Protein AF-A0A0K9XCP1-F1 (afdb_monomer_lite)

Foldseek 3Di:
DDPPPLPQPPQDAADAPDPLLQVLLVLLVVLCVQLVHHLVRLLVQQALVLDPNSDRDDSVVSSNSSSSYPPDLSNQLRSLVSSDPDPVSSVVSSVVSVVSVVVVVVVVVPPPPPPPDPVNVVVVVVVVVVVVVVVVLVVLLVVLVVLLVVLVVVLVVLVVPFDPDPPVPDDDDDPDPVSVVVNVVSVVVNVVSVVVSVCSVPPPDDPDPPPDPDPPPDDDDDDDDDDDDDDDDDDDDDDDDDDDDDDDDDDDDDDDDDDDDDDDDDDDDDDDDDDDDDDDDDDDDDDDDDDDDDDDDDDDDDDDDDDDDDDDDDDDDDDDDDDDDDDDDDDDDDDDDDDDDDDDDDDDDDDDDDDDDDDDDDDDDDDDDDDDDDDDDDPPPDDPPPPLDQAPPALVVLLVQLVVCVVVVVPVNNLSSLLNCLAPNALLSLVSNLVVCVVVVNVVSNVSNLLSVLEHYQLLRLLVNLVSCVVVVNVVVSLVSLLSNLAPPQLLRSVSNLVNCVVVVNPVSSLSSLLSNLAHHPLLRVLNNLVNCVVVVNVVSLLSSLLSVQQHDDLVSLLVSLVSCVVSVNNVSSVSNVVSNVCPVDDPPPDPPPDPDPDPPPDDDDDDPPDDPDDDDDDDDDDDDDDDDDDDDDDDDDDDDDDD

Organism: NCBI:txid1678637

Structure (mmCIF, N/CA/C/O backbone):
data_AF-A0A0K9XCP1-F1
#
_entry.id   AF-A0A0K9XCP1-F1
#
loop_
_atom_site.group_PDB
_atom_site.id
_atom_site.type_symbol
_atom_site.label_atom_id
_atom_site.label_alt_id
_atom_site.label_comp_id
_atom_site.label_asym_id
_atom_site.label_entity_id
_atom_site.label_seq_id
_atom_site.pdbx_PDB_ins_code
_atom_site.Cartn_x
_atom_site.Cartn_y
_atom_site.Cartn_z
_atom_site.occupancy
_atom_site.B_iso_or_equiv
_atom_site.auth_seq_id
_atom_site.auth_comp_id
_atom_site.auth_asym_id
_atom_site.auth_atom_id
_atom_site.pdbx_PDB_model_num
ATOM 1 N N . MET A 1 1 ? 29.060 -9.851 -43.856 1.00 41.28 1 MET A N 1
ATOM 2 C CA . MET A 1 1 ? 28.050 -9.078 -43.106 1.00 41.28 1 MET A CA 1
ATOM 3 C C . MET A 1 1 ? 27.198 -10.066 -42.334 1.00 41.28 1 MET A C 1
ATOM 5 O O . MET A 1 1 ? 26.389 -10.756 -42.934 1.00 41.28 1 MET A O 1
ATOM 9 N N . ALA A 1 2 ? 27.500 -10.257 -41.049 1.00 41.16 2 ALA A N 1
ATOM 10 C CA . ALA A 1 2 ? 26.792 -11.215 -40.210 1.00 41.16 2 ALA A CA 1
ATOM 11 C C . ALA A 1 2 ? 25.528 -10.543 -39.672 1.00 41.16 2 ALA A C 1
ATOM 13 O O . ALA A 1 2 ? 25.600 -9.688 -38.791 1.00 41.16 2 ALA A O 1
ATOM 14 N N . GLU A 1 3 ? 24.385 -10.931 -40.225 1.00 46.31 3 GLU A N 1
ATOM 15 C CA . GLU A 1 3 ? 23.048 -10.637 -39.718 1.00 46.31 3 GLU A CA 1
ATOM 16 C C . GLU A 1 3 ? 22.872 -11.387 -38.385 1.00 46.31 3 GLU A C 1
ATOM 18 O O . GLU A 1 3 ? 22.268 -12.455 -38.273 1.00 46.31 3 GLU A O 1
ATOM 23 N N . GLY A 1 4 ? 23.560 -10.886 -37.359 1.00 48.44 4 GLY A N 1
ATOM 24 C CA . GLY A 1 4 ? 23.545 -11.439 -36.019 1.00 48.44 4 GLY A CA 1
ATOM 25 C C . GLY A 1 4 ? 22.141 -11.303 -35.461 1.00 48.44 4 GLY A C 1
ATOM 26 O O . GLY A 1 4 ? 21.745 -10.206 -35.078 1.00 48.44 4 GLY A O 1
ATOM 27 N N . ARG A 1 5 ? 21.402 -12.420 -35.437 1.00 51.00 5 ARG A N 1
ATOM 28 C CA . ARG A 1 5 ? 20.095 -12.596 -34.787 1.00 51.00 5 ARG A CA 1
ATOM 29 C C . ARG A 1 5 ? 20.066 -11.860 -33.446 1.00 51.00 5 ARG A C 1
ATOM 31 O O . ARG A 1 5 ? 20.497 -12.401 -32.424 1.00 51.00 5 ARG A O 1
ATOM 38 N N . ARG A 1 6 ? 19.557 -10.627 -33.444 1.00 50.34 6 ARG A N 1
ATOM 39 C CA . ARG A 1 6 ? 19.346 -9.846 -32.228 1.00 50.34 6 ARG A CA 1
ATOM 40 C C . ARG A 1 6 ? 18.251 -10.555 -31.436 1.00 50.34 6 ARG A C 1
ATOM 42 O O . ARG A 1 6 ? 17.087 -10.548 -31.814 1.00 50.34 6 ARG A O 1
ATOM 49 N N . ARG A 1 7 ? 18.648 -11.223 -30.350 1.00 56.78 7 ARG A N 1
ATOM 50 C CA . ARG A 1 7 ? 17.758 -11.866 -29.370 1.00 56.78 7 ARG A CA 1
ATOM 51 C C . ARG A 1 7 ? 17.125 -10.822 -28.445 1.00 56.78 7 ARG A C 1
ATOM 53 O O . ARG A 1 7 ? 17.137 -10.993 -27.226 1.00 56.78 7 ARG A O 1
ATOM 60 N N . THR A 1 8 ? 16.612 -9.718 -28.977 1.00 64.44 8 THR A N 1
ATOM 61 C CA . THR A 1 8 ? 15.717 -8.887 -28.177 1.00 64.44 8 THR A CA 1
ATOM 62 C C . THR A 1 8 ? 14.384 -9.620 -28.127 1.00 64.44 8 THR A C 1
ATOM 64 O O . THR A 1 8 ? 13.788 -9.968 -29.143 1.00 64.44 8 THR A O 1
ATOM 67 N N . ARG A 1 9 ? 13.975 -9.985 -26.910 1.00 82.19 9 ARG A N 1
ATOM 68 C CA . ARG A 1 9 ? 12.660 -10.571 -26.642 1.00 82.19 9 ARG A CA 1
ATOM 69 C C . ARG A 1 9 ? 11.617 -9.646 -27.277 1.00 82.19 9 ARG A C 1
ATOM 71 O O . ARG A 1 9 ? 11.735 -8.434 -27.110 1.00 82.19 9 ARG A O 1
ATOM 78 N N . SER A 1 10 ? 10.643 -10.200 -28.000 1.00 86.75 10 SER A N 1
ATOM 79 C CA . SER A 1 10 ? 9.570 -9.406 -28.606 1.00 86.75 10 SER A CA 1
ATOM 80 C C . SER A 1 10 ? 8.959 -8.473 -27.562 1.00 86.75 10 SER A C 1
ATOM 82 O O . SER A 1 10 ? 8.717 -8.894 -26.425 1.00 86.75 10 SER A O 1
ATOM 84 N N . TRP A 1 11 ? 8.730 -7.214 -27.933 1.00 92.88 11 TRP A N 1
ATOM 85 C CA . TRP A 1 11 ? 8.093 -6.251 -27.043 1.00 92.88 11 TRP A CA 1
ATOM 86 C C . TRP A 1 11 ? 6.741 -6.790 -26.551 1.00 92.88 11 TRP A C 1
ATOM 88 O O . TRP A 1 11 ? 6.000 -7.407 -27.316 1.00 92.88 11 TRP A O 1
ATOM 98 N N . GLY A 1 12 ? 6.417 -6.564 -25.274 1.00 92.06 12 GLY A N 1
ATOM 99 C CA . GLY A 1 12 ? 5.109 -6.930 -24.718 1.00 92.06 12 GLY A CA 1
ATOM 100 C C . GLY A 1 12 ? 3.954 -6.157 -25.376 1.00 92.06 12 GLY A C 1
ATOM 101 O O . GLY A 1 12 ? 4.203 -5.218 -26.138 1.00 92.06 12 GLY A O 1
ATOM 102 N N . PRO A 1 13 ? 2.688 -6.499 -25.086 1.00 95.19 13 PRO A N 1
ATOM 103 C CA . PRO A 1 13 ? 1.534 -5.786 -25.633 1.00 95.19 13 PRO A CA 1
ATOM 104 C C . PRO A 1 13 ? 1.549 -4.288 -25.274 1.00 95.19 13 PRO A C 1
ATOM 106 O O . PRO A 1 13 ? 2.237 -3.850 -24.348 1.00 95.19 13 PRO A O 1
ATOM 109 N N . LEU A 1 14 ? 0.820 -3.491 -26.054 1.00 96.88 14 LEU A N 1
ATOM 110 C CA . LEU A 1 14 ? 0.595 -2.066 -25.797 1.00 96.88 14 LEU A CA 1
ATOM 111 C C . LEU A 1 14 ? -0.651 -1.916 -24.917 1.00 96.88 14 LEU A C 1
ATOM 113 O O . LEU A 1 14 ? -1.638 -2.610 -25.146 1.00 96.88 14 LEU A O 1
ATOM 117 N N . TYR A 1 15 ? -0.606 -1.030 -23.927 1.00 94.50 15 TYR A N 1
ATOM 118 C CA . TYR A 1 15 ? -1.699 -0.799 -22.973 1.00 94.50 15 TYR A CA 1
ATOM 119 C C . TYR A 1 15 ? -1.863 0.686 -22.623 1.00 94.50 15 TYR A C 1
ATOM 121 O O . TYR A 1 15 ? -2.275 1.052 -21.524 1.00 94.50 15 TYR A O 1
ATOM 129 N N . GLY A 1 16 ? -1.524 1.571 -23.558 1.00 93.06 16 GLY A N 1
ATOM 130 C CA . GLY A 1 16 ? -1.813 2.990 -23.432 1.00 93.06 16 GLY A CA 1
ATOM 131 C C . GLY A 1 16 ? -3.311 3.274 -23.400 1.00 93.06 16 GLY A C 1
ATOM 132 O O . GLY A 1 16 ? -4.096 2.601 -24.065 1.00 93.06 16 GLY A O 1
ATOM 133 N N . ALA A 1 17 ? -3.682 4.302 -22.633 1.00 90.56 17 ALA A N 1
ATOM 134 C CA . ALA A 1 17 ? -5.068 4.710 -22.389 1.00 90.56 17 ALA A CA 1
ATOM 135 C C . ALA A 1 17 ? -5.808 5.221 -23.642 1.00 90.56 17 ALA A C 1
ATOM 137 O O . ALA A 1 17 ? -7.024 5.365 -23.616 1.00 90.56 17 ALA A O 1
ATOM 138 N N . SER A 1 18 ? -5.089 5.502 -24.732 1.00 95.31 18 SER A N 1
ATOM 139 C CA . SER A 1 18 ? -5.654 5.929 -26.012 1.00 95.31 18 SER A CA 1
ATOM 140 C C . SER A 1 18 ? -4.865 5.356 -27.190 1.00 95.31 18 SER A C 1
ATOM 142 O O . SER A 1 18 ? -3.715 4.919 -27.049 1.00 95.31 18 SER A O 1
ATOM 144 N N . GLU A 1 19 ? -5.468 5.376 -28.380 1.00 96.06 19 GLU A N 1
ATOM 145 C CA . GLU A 1 19 ? -4.802 4.932 -29.605 1.00 96.06 19 GLU A CA 1
ATOM 146 C C . GLU A 1 19 ? -3.556 5.774 -29.922 1.00 96.06 19 GLU A C 1
ATOM 148 O O . GLU A 1 19 ? -2.519 5.214 -30.288 1.00 96.06 19 GLU A O 1
ATOM 153 N N . ASP A 1 20 ? -3.606 7.093 -29.711 1.00 97.00 20 ASP A N 1
ATOM 154 C CA . ASP A 1 20 ? -2.455 7.975 -29.927 1.00 97.00 20 ASP A CA 1
ATOM 155 C C . ASP A 1 20 ? -1.301 7.673 -28.956 1.00 97.00 20 ASP A C 1
ATOM 157 O O . ASP A 1 20 ? -0.141 7.642 -29.376 1.00 97.00 20 ASP A O 1
ATOM 161 N N . ALA A 1 21 ? -1.587 7.338 -27.689 1.00 96.56 21 ALA A N 1
ATOM 162 C CA . ALA A 1 21 ? -0.556 6.888 -26.748 1.00 96.56 21 ALA A CA 1
ATOM 163 C C . ALA A 1 21 ? 0.111 5.583 -27.223 1.00 96.56 21 ALA A C 1
ATOM 165 O O . ALA A 1 21 ? 1.338 5.447 -27.184 1.00 96.56 21 ALA A O 1
ATOM 166 N N . ASN A 1 22 ? -0.685 4.646 -27.748 1.00 97.31 22 ASN A N 1
ATOM 167 C CA . ASN A 1 22 ? -0.187 3.404 -28.344 1.00 97.31 22 ASN A CA 1
ATOM 168 C C . ASN A 1 22 ? 0.573 3.643 -29.659 1.00 97.31 22 ASN A C 1
ATOM 170 O O . ASN A 1 22 ? 1.508 2.907 -29.980 1.00 97.31 22 ASN A O 1
ATOM 174 N N . ARG A 1 23 ? 0.209 4.667 -30.439 1.00 97.62 23 ARG A N 1
ATOM 175 C CA . ARG A 1 23 ? 0.940 5.087 -31.644 1.00 97.62 23 ARG A CA 1
ATOM 176 C C . ARG A 1 23 ? 2.321 5.637 -31.286 1.00 97.62 23 ARG A C 1
ATOM 178 O O . ARG A 1 23 ? 3.297 5.183 -31.875 1.00 97.62 23 ARG A O 1
ATOM 185 N N . ILE A 1 24 ? 2.420 6.523 -30.293 1.00 98.06 24 ILE A N 1
ATOM 186 C CA . ILE A 1 24 ? 3.712 7.025 -29.792 1.00 98.06 24 ILE A CA 1
ATOM 187 C C . ILE A 1 24 ? 4.576 5.862 -29.303 1.00 98.06 24 ILE A C 1
ATOM 189 O O . ILE A 1 24 ? 5.721 5.731 -29.716 1.00 98.06 24 ILE A O 1
ATOM 193 N N . ALA A 1 25 ? 4.021 4.960 -28.491 1.00 97.81 25 ALA A N 1
ATOM 194 C CA . ALA A 1 25 ? 4.751 3.794 -27.996 1.00 97.81 25 ALA A CA 1
ATOM 195 C C . ALA A 1 25 ? 5.300 2.895 -29.122 1.00 97.81 25 ALA A C 1
ATOM 197 O O . ALA A 1 25 ? 6.434 2.421 -29.031 1.00 97.81 25 ALA A O 1
ATOM 198 N N . ARG A 1 26 ? 4.537 2.694 -30.207 1.00 98.06 26 ARG A N 1
ATOM 199 C CA . ARG A 1 26 ? 5.010 1.972 -31.405 1.00 98.06 26 ARG A CA 1
ATOM 200 C C . ARG A 1 26 ? 6.173 2.681 -32.092 1.00 98.06 26 ARG A C 1
ATOM 202 O O . ARG A 1 26 ? 7.132 2.005 -32.453 1.00 98.06 26 ARG A O 1
ATOM 209 N N . LEU A 1 27 ? 6.106 4.007 -32.236 1.00 98.25 27 LEU A N 1
ATOM 210 C CA . LEU A 1 27 ? 7.204 4.806 -32.792 1.00 98.25 27 LEU A CA 1
ATOM 211 C C . LEU A 1 27 ? 8.467 4.678 -31.934 1.00 98.25 27 LEU A C 1
ATOM 213 O O . LEU A 1 27 ? 9.517 4.311 -32.446 1.00 98.25 27 LEU A O 1
ATOM 217 N N . LEU A 1 28 ? 8.359 4.861 -30.616 1.00 98.19 28 LEU A N 1
ATOM 218 C CA . LEU A 1 28 ? 9.512 4.740 -29.717 1.00 98.19 28 LEU A CA 1
ATOM 219 C C . LEU A 1 28 ? 10.166 3.350 -29.790 1.00 98.19 28 LEU A C 1
ATOM 221 O O . LEU A 1 28 ? 11.389 3.240 -29.825 1.00 98.19 28 LEU A O 1
ATOM 225 N N . ARG A 1 29 ? 9.366 2.277 -29.846 1.00 97.62 29 ARG A N 1
ATOM 226 C CA . ARG A 1 29 ? 9.886 0.907 -29.996 1.00 97.62 29 ARG A CA 1
ATOM 227 C C . ARG A 1 29 ? 10.580 0.696 -31.340 1.00 97.62 29 ARG A C 1
ATOM 229 O O . ARG A 1 29 ? 11.662 0.121 -31.363 1.00 97.62 29 ARG A O 1
ATOM 236 N N . SER A 1 30 ? 10.014 1.201 -32.439 1.00 97.38 30 SER A N 1
ATOM 237 C CA . SER A 1 30 ? 10.640 1.069 -33.761 1.00 97.38 30 SER A CA 1
ATOM 238 C C . SER A 1 30 ? 11.961 1.838 -33.853 1.00 97.38 30 SER A C 1
ATOM 240 O O . SER A 1 30 ? 12.892 1.399 -34.526 1.00 97.38 30 SER A O 1
ATOM 242 N N . TRP A 1 31 ? 12.082 2.965 -33.149 1.00 98.00 31 TRP A N 1
ATOM 243 C CA . TRP A 1 31 ? 13.326 3.724 -33.040 1.00 98.00 31 TRP A CA 1
ATOM 244 C C . TRP A 1 31 ? 14.408 2.929 -32.308 1.00 98.00 31 TRP A C 1
ATOM 246 O O . TRP A 1 31 ? 15.524 2.818 -32.814 1.00 98.00 31 TRP A O 1
ATOM 256 N N . LEU A 1 32 ? 14.056 2.295 -31.186 1.00 97.12 32 LEU A N 1
ATOM 257 C CA . LEU A 1 32 ? 14.958 1.413 -30.442 1.00 97.12 32 LEU A CA 1
ATOM 258 C C . LEU A 1 32 ? 15.386 0.200 -31.266 1.00 97.12 32 LEU A C 1
ATOM 260 O O . LEU A 1 32 ? 16.565 -0.148 -31.271 1.00 97.12 32 LEU A O 1
ATOM 264 N N . ASP A 1 33 ? 14.459 -0.414 -32.001 1.00 95.62 33 ASP A N 1
ATOM 265 C CA . ASP A 1 33 ? 14.757 -1.561 -32.859 1.00 95.62 33 ASP A CA 1
ATOM 266 C C . ASP A 1 33 ? 15.714 -1.172 -34.003 1.00 95.62 33 ASP A C 1
ATOM 268 O O . ASP A 1 33 ? 16.668 -1.904 -34.279 1.00 95.62 33 ASP A O 1
ATOM 272 N N . ARG A 1 34 ? 15.529 0.010 -34.617 1.00 96.00 34 ARG A N 1
ATOM 273 C CA . ARG A 1 34 ? 16.436 0.559 -35.647 1.00 96.00 34 ARG A CA 1
ATOM 274 C C . ARG A 1 34 ? 17.816 0.917 -35.095 1.00 96.00 34 ARG A C 1
ATOM 276 O O . ARG A 1 34 ? 18.821 0.606 -35.734 1.00 96.00 34 ARG A O 1
ATOM 283 N N . ALA A 1 35 ? 17.872 1.537 -33.916 1.00 96.06 35 ALA A N 1
ATOM 284 C CA . ALA A 1 35 ? 19.122 1.820 -33.208 1.00 96.06 35 ALA A CA 1
ATOM 285 C C . ALA A 1 35 ? 19.784 0.534 -32.684 1.00 96.06 35 ALA A C 1
ATOM 287 O O . ALA A 1 35 ? 20.985 0.492 -32.415 1.00 96.06 35 ALA A O 1
ATOM 288 N N . GLY A 1 36 ? 19.010 -0.545 -32.569 1.00 95.19 36 GLY A N 1
ATOM 289 C CA . GLY A 1 36 ? 19.476 -1.807 -32.041 1.00 95.19 36 GLY A CA 1
ATOM 290 C C . GLY A 1 36 ? 19.740 -1.761 -30.536 1.00 95.19 36 GLY A C 1
ATOM 291 O O . GLY A 1 36 ? 20.669 -2.421 -30.069 1.00 95.19 36 GLY A O 1
ATOM 292 N N . LEU A 1 37 ? 18.953 -0.982 -29.799 1.00 96.19 37 LEU A N 1
ATOM 293 C CA . LEU A 1 37 ? 19.067 -0.819 -28.355 1.00 96.19 37 LEU A CA 1
ATOM 294 C C . LEU A 1 37 ? 18.030 -1.681 -27.635 1.00 96.19 37 LEU A C 1
ATOM 296 O O . LEU A 1 37 ? 16.836 -1.650 -27.927 1.00 96.19 37 LEU A O 1
ATOM 300 N N . SER A 1 38 ? 18.480 -2.441 -26.644 1.00 95.06 38 SER A N 1
ATOM 301 C CA . SER A 1 38 ? 17.602 -3.110 -25.687 1.00 95.06 38 SER A CA 1
ATOM 302 C C . SER A 1 38 ? 17.077 -2.129 -24.634 1.00 95.06 38 SER A C 1
ATOM 304 O O . SER A 1 38 ? 17.682 -1.094 -24.362 1.00 95.06 38 SER A O 1
ATOM 306 N N . LEU A 1 39 ? 15.991 -2.494 -23.939 1.00 96.12 39 LEU A N 1
ATOM 307 C CA . LEU A 1 39 ? 15.470 -1.711 -22.806 1.00 96.12 39 LEU A CA 1
ATOM 308 C C . LEU A 1 39 ? 16.547 -1.421 -21.745 1.00 96.12 39 LEU A C 1
ATOM 310 O O . LEU A 1 39 ? 16.564 -0.346 -21.154 1.00 96.12 39 LEU A O 1
ATOM 314 N N . ARG A 1 40 ? 17.438 -2.385 -21.482 1.00 95.62 40 ARG A N 1
ATOM 315 C CA . ARG A 1 40 ? 18.520 -2.213 -20.505 1.00 95.62 40 ARG A CA 1
ATOM 316 C C . ARG A 1 40 ? 19.531 -1.167 -20.976 1.00 95.62 40 ARG A C 1
ATOM 318 O O . ARG A 1 40 ? 19.970 -0.367 -20.158 1.00 95.62 40 ARG A O 1
ATOM 325 N N . GLU A 1 41 ? 19.895 -1.194 -22.254 1.00 97.12 41 GLU A N 1
ATOM 326 C CA . GLU A 1 41 ? 20.835 -0.236 -22.849 1.00 97.12 41 GLU A CA 1
ATOM 327 C C . GLU A 1 41 ? 20.223 1.160 -22.924 1.00 97.12 41 GLU A C 1
ATOM 329 O O . GLU A 1 41 ? 20.892 2.117 -22.556 1.00 97.12 41 GLU A O 1
ATOM 334 N N . LEU A 1 42 ? 18.935 1.268 -23.271 1.00 97.56 42 LEU A N 1
ATOM 335 C CA . LEU A 1 42 ? 18.209 2.533 -23.196 1.00 97.56 42 LEU A CA 1
ATOM 336 C C . LEU A 1 42 ? 18.280 3.126 -21.784 1.00 97.56 42 LEU A C 1
ATOM 338 O O . LEU A 1 42 ? 18.691 4.267 -21.629 1.00 97.56 42 LEU A O 1
ATOM 342 N N . VAL A 1 43 ? 17.926 2.357 -20.747 1.00 97.31 43 VAL A N 1
ATOM 343 C CA . VAL A 1 43 ? 17.959 2.846 -19.354 1.00 97.31 43 VAL A CA 1
ATOM 344 C C . VAL A 1 43 ? 19.366 3.279 -18.933 1.00 97.31 43 VAL A C 1
ATOM 346 O O . VAL A 1 43 ? 19.495 4.244 -18.192 1.00 97.31 43 VAL A O 1
ATOM 349 N N . ALA A 1 44 ? 20.411 2.597 -19.407 1.00 97.00 44 ALA A N 1
ATOM 350 C CA . ALA A 1 44 ? 21.797 2.971 -19.125 1.00 97.00 44 ALA A CA 1
ATOM 351 C C . ALA A 1 44 ? 22.261 4.224 -19.893 1.00 97.00 44 ALA A C 1
ATOM 353 O O . ALA A 1 44 ? 23.172 4.907 -19.434 1.00 97.00 44 ALA A O 1
ATOM 354 N N . ALA A 1 45 ? 21.660 4.508 -21.050 1.00 97.81 45 ALA A N 1
ATOM 355 C CA . ALA A 1 45 ? 21.980 5.664 -21.883 1.00 97.81 45 ALA A CA 1
ATOM 356 C C . ALA A 1 45 ? 21.191 6.928 -21.499 1.00 97.81 45 ALA A C 1
ATOM 358 O O . ALA A 1 45 ? 21.619 8.034 -21.820 1.00 97.81 45 ALA A O 1
ATOM 359 N N . LEU A 1 46 ? 20.052 6.789 -20.814 1.00 98.12 46 LEU A N 1
ATOM 360 C CA . LEU A 1 46 ? 19.279 7.928 -20.322 1.00 98.12 46 LEU A CA 1
ATOM 361 C C . LEU A 1 46 ? 20.053 8.682 -19.232 1.00 98.12 46 LEU A C 1
ATOM 363 O O . LEU A 1 46 ? 20.417 8.104 -18.210 1.00 98.12 46 LEU A O 1
ATOM 367 N N . GLN A 1 47 ? 20.243 9.984 -19.436 1.00 97.94 47 GLN A N 1
ATOM 368 C CA . GLN A 1 47 ? 20.902 10.883 -18.492 1.00 97.94 47 GLN A CA 1
ATOM 369 C C . GLN A 1 47 ? 19.891 11.851 -17.854 1.00 97.94 47 GLN A C 1
ATOM 371 O O . GLN A 1 47 ? 18.861 12.146 -18.474 1.00 97.94 47 GLN A O 1
ATOM 376 N N . PRO A 1 48 ? 20.152 12.365 -16.636 1.00 97.75 48 PRO A N 1
ATOM 377 C CA . PRO A 1 48 ? 19.322 13.389 -15.995 1.00 97.75 48 PRO A CA 1
ATOM 378 C C . PRO A 1 48 ? 19.061 14.611 -16.884 1.00 97.75 48 PRO A C 1
ATOM 380 O O . PRO A 1 48 ? 17.997 15.219 -16.816 1.00 97.75 48 PRO A O 1
ATOM 383 N N . GLU A 1 49 ? 20.011 14.968 -17.746 1.00 97.62 49 GLU A N 1
ATOM 384 C CA . GLU A 1 49 ? 19.940 16.130 -18.628 1.00 97.62 49 GLU A CA 1
ATOM 385 C C . GLU A 1 49 ? 18.817 16.032 -19.661 1.00 97.62 49 GLU A C 1
ATOM 387 O O . GLU A 1 49 ? 18.307 17.075 -20.071 1.00 97.62 49 GLU A O 1
ATOM 392 N N . HIS A 1 50 ? 18.390 14.817 -20.018 1.00 97.31 50 HIS A N 1
ATOM 393 C CA . HIS A 1 50 ? 17.291 14.602 -20.958 1.00 97.31 50 HIS A CA 1
ATOM 394 C C . HIS A 1 50 ? 15.914 14.964 -20.379 1.00 97.31 50 HIS A C 1
ATOM 396 O O . HIS A 1 50 ? 14.945 15.056 -21.128 1.00 97.31 50 HIS A O 1
ATOM 402 N N . PHE A 1 51 ? 15.801 15.146 -19.060 1.00 97.31 51 PHE A N 1
ATOM 403 C CA . PHE A 1 51 ? 14.527 15.370 -18.381 1.00 97.31 51 PHE A CA 1
ATOM 404 C C . PHE A 1 51 ? 14.485 16.742 -17.707 1.00 97.31 51 PHE A C 1
ATOM 406 O O . PHE A 1 51 ? 15.470 17.206 -17.123 1.00 97.31 51 PHE A O 1
ATOM 413 N N . ARG A 1 52 ? 13.322 17.405 -17.750 1.00 92.12 52 ARG A N 1
ATOM 414 C CA . ARG A 1 52 ? 13.137 18.721 -17.112 1.00 92.12 52 ARG A CA 1
ATOM 415 C C . ARG A 1 52 ? 13.268 18.663 -15.591 1.00 92.12 52 ARG A C 1
ATOM 417 O O . ARG A 1 52 ? 13.763 19.611 -14.993 1.00 92.12 52 ARG A O 1
ATOM 424 N N . ASP A 1 53 ? 12.860 17.553 -14.983 1.00 91.06 53 ASP A N 1
ATOM 425 C CA . ASP A 1 53 ? 12.942 17.299 -13.540 1.00 91.06 53 ASP A CA 1
ATOM 426 C C . ASP A 1 53 ? 14.321 16.790 -13.080 1.00 91.06 53 ASP A C 1
ATOM 428 O O . ASP A 1 53 ? 14.525 16.574 -11.886 1.00 91.06 53 ASP A O 1
ATOM 432 N N . LYS A 1 54 ? 15.274 16.606 -14.008 1.00 94.50 54 LYS A N 1
ATOM 433 C CA . LYS A 1 54 ? 16.599 16.020 -13.751 1.00 94.50 54 LYS A CA 1
ATOM 434 C C . LYS A 1 54 ? 16.537 14.634 -13.101 1.00 94.50 54 LYS A C 1
ATOM 436 O O . LYS A 1 54 ? 17.490 14.216 -12.441 1.00 94.50 54 LYS A O 1
ATOM 441 N N . HIS A 1 55 ? 15.445 13.898 -13.302 1.00 94.44 55 HIS A N 1
ATOM 442 C CA . HIS A 1 55 ? 15.270 12.561 -12.755 1.00 94.44 55 HIS A CA 1
ATOM 443 C C . HIS A 1 55 ? 15.137 11.520 -13.869 1.00 94.44 55 HIS A C 1
ATOM 445 O O . HIS A 1 55 ? 14.211 11.549 -14.675 1.00 94.44 55 HIS A O 1
ATOM 451 N N . VAL A 1 56 ? 16.054 10.547 -13.898 1.00 97.19 56 VAL A N 1
ATOM 452 C CA . VAL A 1 56 ? 15.975 9.429 -14.847 1.00 97.19 56 VAL A CA 1
ATOM 453 C C . VAL A 1 56 ? 14.911 8.434 -14.367 1.00 97.19 56 VAL A C 1
ATOM 455 O O . VAL A 1 56 ? 15.049 7.889 -13.269 1.00 97.19 56 VAL A O 1
ATOM 458 N N . PRO A 1 57 ? 13.864 8.141 -15.163 1.00 95.62 57 PRO A N 1
ATOM 459 C CA . PRO A 1 57 ? 12.823 7.207 -14.756 1.00 95.62 57 PRO A CA 1
ATOM 460 C C . PRO A 1 57 ? 13.375 5.804 -14.480 1.00 95.62 57 PRO A C 1
ATOM 462 O O . PRO A 1 57 ? 14.247 5.305 -15.195 1.00 95.62 57 PRO A O 1
ATOM 465 N N . SER A 1 58 ? 12.801 5.120 -13.486 1.00 94.75 58 SER A N 1
ATOM 466 C CA . SER A 1 58 ? 13.147 3.723 -13.197 1.00 94.75 58 SER A CA 1
ATOM 467 C C . SER A 1 58 ? 12.936 2.820 -14.422 1.00 94.75 58 SER A C 1
ATOM 469 O O . SER A 1 58 ? 12.076 3.082 -15.267 1.00 94.75 58 SER A O 1
ATOM 471 N N . ARG A 1 59 ? 13.653 1.691 -14.496 1.00 96.12 59 ARG A N 1
ATOM 472 C CA . ARG A 1 59 ? 13.497 0.712 -15.589 1.00 96.12 59 ARG A CA 1
ATOM 473 C C . ARG A 1 59 ? 12.041 0.282 -15.803 1.00 96.12 59 ARG A C 1
ATOM 475 O O . ARG A 1 59 ? 11.608 0.151 -16.948 1.00 96.12 59 ARG A O 1
ATOM 482 N N . THR A 1 60 ? 11.293 0.063 -14.722 1.00 90.19 60 THR A N 1
ATOM 483 C CA . THR A 1 60 ? 9.872 -0.307 -14.783 1.00 90.19 60 THR A CA 1
ATOM 484 C C . THR A 1 60 ? 9.050 0.810 -15.418 1.00 90.19 60 THR A C 1
ATOM 486 O O . THR A 1 60 ? 8.257 0.553 -16.321 1.00 90.19 60 THR A O 1
ATOM 489 N N . THR A 1 61 ? 9.303 2.061 -15.032 1.00 92.81 61 THR A N 1
ATOM 490 C CA . THR A 1 61 ? 8.645 3.241 -15.606 1.00 92.81 61 THR A CA 1
ATOM 491 C C . THR A 1 61 ? 8.973 3.415 -17.091 1.00 92.81 61 THR A C 1
ATOM 493 O O . THR A 1 61 ? 8.068 3.663 -17.884 1.00 92.81 61 THR A O 1
ATOM 496 N N . VAL A 1 62 ? 10.234 3.228 -17.499 1.00 97.62 62 VAL A N 1
ATOM 497 C CA . VAL A 1 62 ? 10.638 3.254 -18.919 1.00 97.62 62 VAL A CA 1
ATOM 498 C C . VAL A 1 62 ? 9.896 2.171 -19.707 1.00 97.62 62 VAL A C 1
ATOM 500 O O . VAL A 1 62 ? 9.324 2.460 -20.756 1.00 97.62 62 VAL A O 1
ATOM 503 N N . SER A 1 63 ? 9.830 0.943 -19.180 1.00 96.00 63 SER A N 1
ATOM 504 C CA . SER A 1 63 ? 9.083 -0.158 -19.803 1.00 96.00 63 SER A CA 1
ATOM 505 C C . SER A 1 63 ? 7.595 0.167 -19.963 1.00 96.00 63 SER A C 1
ATOM 507 O O . SER A 1 63 ? 7.016 -0.112 -21.011 1.00 96.00 63 SER A O 1
ATOM 509 N N . GLN A 1 64 ? 6.982 0.773 -18.943 1.00 94.25 64 GLN A N 1
ATOM 510 C CA . GLN A 1 64 ? 5.576 1.175 -18.967 1.00 94.25 64 GLN A CA 1
ATOM 511 C C . GLN A 1 64 ? 5.306 2.268 -20.006 1.00 94.25 64 GLN A C 1
ATOM 513 O O . GLN A 1 64 ? 4.367 2.148 -20.794 1.00 94.25 64 GLN A O 1
ATOM 518 N N . ARG A 1 65 ? 6.164 3.292 -20.079 1.00 97.31 65 ARG A N 1
ATOM 519 C CA . ARG A 1 65 ? 6.053 4.364 -21.082 1.00 97.31 65 ARG A CA 1
ATOM 520 C C . ARG A 1 65 ? 6.214 3.833 -22.501 1.00 97.31 65 ARG A C 1
ATOM 522 O O . ARG A 1 65 ? 5.424 4.177 -23.376 1.00 97.31 65 ARG A O 1
ATOM 529 N N . LEU A 1 66 ? 7.165 2.922 -22.717 1.00 97.75 66 LEU A N 1
ATOM 530 C CA . LEU A 1 66 ? 7.319 2.220 -23.994 1.00 97.75 66 LEU A CA 1
ATOM 531 C C . LEU A 1 66 ? 6.131 1.317 -24.329 1.00 97.75 66 LEU A C 1
ATOM 533 O O . LEU A 1 66 ? 6.011 0.891 -25.470 1.00 97.75 66 LEU A O 1
ATOM 537 N N . ALA A 1 67 ? 5.257 0.996 -23.379 1.00 96.88 67 ALA A N 1
ATOM 538 C CA . ALA A 1 67 ? 4.008 0.289 -23.630 1.00 96.88 67 ALA A CA 1
ATOM 539 C C . ALA A 1 67 ? 2.787 1.209 -23.781 1.00 96.88 67 ALA A C 1
ATOM 541 O O . ALA A 1 67 ? 1.674 0.715 -23.934 1.00 96.88 67 ALA A O 1
ATOM 542 N N . GLY A 1 68 ? 2.994 2.529 -23.791 1.00 96.69 68 GLY A N 1
ATOM 543 C CA . GLY A 1 68 ? 1.943 3.528 -23.978 1.00 96.69 68 GLY A CA 1
ATOM 544 C C . GLY A 1 68 ? 1.345 4.057 -22.676 1.00 96.69 68 GLY A C 1
ATOM 545 O O . GLY A 1 68 ? 0.456 4.905 -22.726 1.00 96.69 68 GLY A O 1
ATOM 546 N N . ALA A 1 69 ? 1.820 3.616 -21.507 1.00 95.50 69 ALA A N 1
ATOM 547 C CA . ALA A 1 69 ? 1.328 4.132 -20.236 1.00 95.50 69 ALA A CA 1
ATOM 548 C C . ALA A 1 69 ? 1.912 5.520 -19.949 1.00 95.50 69 ALA A C 1
ATOM 550 O O . ALA A 1 69 ? 3.107 5.667 -19.692 1.00 95.50 69 ALA A O 1
ATOM 551 N N . ASN A 1 70 ? 1.038 6.529 -19.985 1.00 92.94 70 ASN A N 1
ATOM 552 C CA . ASN A 1 70 ? 1.335 7.931 -19.691 1.00 92.94 70 ASN A CA 1
ATOM 553 C C . ASN A 1 70 ? 2.657 8.433 -20.318 1.00 92.94 70 ASN A C 1
ATOM 555 O O . ASN A 1 70 ? 3.571 8.830 -19.584 1.00 92.94 70 ASN A O 1
ATOM 559 N N . PRO A 1 71 ? 2.795 8.392 -21.659 1.00 94.62 71 PRO A N 1
ATOM 560 C CA . PRO A 1 71 ? 3.978 8.933 -22.309 1.00 94.62 71 PRO A CA 1
ATOM 561 C C . PRO A 1 71 ? 4.092 10.427 -21.982 1.00 94.62 71 PRO A C 1
ATOM 563 O O . PRO A 1 71 ? 3.087 11.132 -21.893 1.00 94.62 71 PRO A O 1
ATOM 566 N N . GLN A 1 72 ? 5.321 10.891 -21.776 1.00 96.69 72 GLN A N 1
ATOM 567 C CA . GLN A 1 72 ? 5.661 12.295 -21.541 1.00 96.69 72 GLN A CA 1
ATOM 568 C C . GLN A 1 72 ? 6.503 12.799 -22.711 1.00 96.69 72 GLN A C 1
ATOM 570 O O . GLN A 1 72 ? 7.304 12.030 -23.243 1.00 96.69 72 GLN A O 1
ATOM 575 N N . TRP A 1 73 ? 6.353 14.070 -23.088 1.00 97.69 73 TRP A N 1
ATOM 576 C CA . TRP A 1 73 ? 7.086 14.630 -24.225 1.00 97.69 73 TRP A CA 1
ATOM 577 C C . TRP A 1 73 ? 8.603 14.581 -24.009 1.00 97.69 73 TRP A C 1
ATOM 579 O O . TRP A 1 73 ? 9.321 14.069 -24.858 1.00 97.69 73 TRP A O 1
ATOM 589 N N . ASP A 1 74 ? 9.072 14.970 -22.824 1.00 97.75 74 ASP A N 1
ATOM 590 C CA . ASP A 1 74 ? 10.487 14.925 -22.440 1.00 97.75 74 ASP A CA 1
ATOM 591 C C . ASP A 1 74 ? 11.077 13.506 -22.585 1.00 97.75 74 ASP A C 1
ATOM 593 O O . ASP A 1 74 ? 12.229 13.321 -22.957 1.00 97.75 74 ASP A O 1
ATOM 597 N N . PHE A 1 75 ? 10.265 12.466 -22.352 1.00 98.19 75 PHE A N 1
ATOM 598 C CA . PHE A 1 75 ? 10.683 11.079 -22.566 1.00 98.19 75 PHE A CA 1
ATOM 599 C C . PHE A 1 75 ? 10.786 10.716 -24.053 1.00 98.19 75 PHE A C 1
ATOM 601 O O . PHE A 1 75 ? 11.681 9.964 -24.426 1.00 98.19 75 PHE A O 1
ATOM 608 N N . VAL A 1 76 ? 9.901 11.243 -24.903 1.00 98.38 76 VAL A N 1
ATOM 609 C CA . VAL A 1 76 ? 10.002 11.092 -26.366 1.00 98.38 76 VAL A CA 1
ATOM 610 C C . VAL A 1 76 ? 11.280 11.764 -26.874 1.00 98.38 76 VAL A C 1
ATOM 612 O O . VAL A 1 76 ? 12.006 11.155 -27.657 1.00 98.38 76 VAL A O 1
ATOM 615 N N . GLU A 1 77 ? 11.589 12.966 -26.378 1.00 98.12 77 GLU A N 1
ATOM 616 C CA . GLU A 1 77 ? 12.829 13.691 -26.685 1.00 98.12 77 GLU A CA 1
ATOM 617 C C . GLU A 1 77 ? 14.069 12.910 -26.260 1.00 98.12 77 GLU A C 1
ATOM 619 O O . GLU A 1 77 ? 14.962 12.699 -27.077 1.00 98.12 77 GLU A O 1
ATOM 624 N N . ALA A 1 78 ? 14.079 12.396 -25.030 1.00 98.25 78 ALA A N 1
ATOM 625 C CA . ALA A 1 78 ? 15.173 11.588 -24.505 1.00 98.25 78 ALA A CA 1
ATOM 626 C C . ALA A 1 78 ? 15.435 10.322 -25.338 1.00 98.25 78 ALA A C 1
ATOM 628 O O . ALA A 1 78 ? 16.582 9.976 -25.613 1.00 98.25 78 ALA A O 1
ATOM 629 N N . VAL A 1 79 ? 14.377 9.611 -25.749 1.00 98.31 79 VAL A N 1
ATOM 630 C CA . VAL A 1 79 ? 14.516 8.404 -26.581 1.00 98.31 79 VAL A CA 1
ATOM 631 C C . VAL A 1 79 ? 15.000 8.763 -27.985 1.00 98.31 79 VAL A C 1
ATOM 633 O O . VAL A 1 79 ? 15.834 8.040 -28.527 1.00 98.31 79 VAL A O 1
ATOM 636 N N . ALA A 1 80 ? 14.512 9.863 -28.569 1.00 98.38 80 ALA A N 1
ATOM 637 C CA . ALA A 1 80 ? 14.986 10.336 -29.866 1.00 98.38 80 ALA A CA 1
ATOM 638 C C . ALA A 1 80 ? 16.475 10.698 -29.819 1.00 98.38 80 ALA A C 1
ATOM 640 O O . ALA A 1 80 ? 17.212 10.284 -30.706 1.00 98.38 80 ALA A O 1
ATOM 641 N N . ASP A 1 81 ? 16.919 11.397 -28.771 1.00 98.31 81 ASP A N 1
ATOM 642 C CA . ASP A 1 81 ? 18.320 11.781 -28.583 1.00 98.31 81 ASP A CA 1
ATOM 643 C C . ASP A 1 81 ? 19.235 10.551 -28.512 1.00 98.31 81 ASP A C 1
ATOM 645 O O . ASP A 1 81 ? 20.142 10.405 -29.329 1.00 98.31 81 ASP A O 1
ATOM 649 N N . VAL A 1 82 ? 18.902 9.585 -27.646 1.00 98.25 82 VAL A N 1
ATOM 650 C CA . VAL A 1 82 ? 19.661 8.331 -27.472 1.00 98.25 82 VAL A CA 1
ATOM 651 C C . VAL A 1 82 ? 19.690 7.462 -28.738 1.00 98.25 82 VAL A C 1
ATOM 653 O O . VAL A 1 82 ? 20.661 6.741 -28.970 1.00 98.25 82 VAL A O 1
ATOM 656 N N . CYS A 1 83 ? 18.622 7.471 -29.540 1.00 98.12 83 CYS A N 1
ATOM 657 C CA . CYS A 1 83 ? 18.517 6.628 -30.736 1.00 98.12 83 CYS A CA 1
ATOM 658 C C . CYS A 1 83 ? 19.060 7.291 -32.011 1.00 98.12 83 CYS A C 1
ATOM 660 O O . CYS A 1 83 ? 19.268 6.589 -33.002 1.00 98.12 83 CYS A O 1
ATOM 662 N N . SER A 1 84 ? 19.249 8.611 -32.012 1.00 98.12 84 SER A N 1
ATOM 663 C CA . SER A 1 84 ? 19.732 9.370 -33.167 1.00 98.12 84 SER A CA 1
ATOM 664 C C . SER A 1 84 ? 21.257 9.340 -33.282 1.00 98.12 84 SER A C 1
ATOM 666 O O . SER A 1 84 ? 21.969 9.288 -32.281 1.00 98.12 84 SER A O 1
ATOM 668 N N . ARG A 1 85 ? 21.780 9.373 -34.511 1.00 97.12 85 ARG A N 1
ATOM 669 C CA . ARG A 1 85 ? 23.228 9.501 -34.770 1.00 97.12 85 ARG A CA 1
ATOM 670 C C . ARG A 1 85 ? 23.679 10.953 -34.866 1.00 97.12 85 ARG A C 1
ATOM 672 O O . ARG A 1 85 ? 24.845 11.249 -34.624 1.00 97.12 85 ARG A O 1
ATOM 679 N N . ASP A 1 86 ? 22.763 11.826 -35.268 1.00 97.94 86 ASP A N 1
ATOM 680 C CA . ASP A 1 86 ? 22.977 13.253 -35.452 1.00 97.94 86 ASP A CA 1
ATOM 681 C C . ASP A 1 86 ? 21.691 14.054 -35.167 1.00 97.94 86 ASP A C 1
ATOM 683 O O . ASP A 1 86 ? 20.582 13.514 -35.084 1.00 97.94 86 ASP A O 1
ATOM 687 N N . ASP A 1 87 ? 21.837 15.375 -35.041 1.00 97.25 87 ASP A N 1
ATOM 688 C CA . ASP A 1 87 ? 20.724 16.290 -34.767 1.00 97.25 87 ASP A CA 1
ATOM 689 C C . ASP A 1 87 ? 19.642 16.280 -35.861 1.00 97.25 87 ASP A C 1
ATOM 691 O O . ASP A 1 87 ? 18.473 16.559 -35.581 1.00 97.25 87 ASP A O 1
ATOM 695 N N . ALA A 1 88 ? 20.000 15.991 -37.116 1.00 97.81 88 ALA A N 1
ATOM 696 C CA . ALA A 1 88 ? 19.056 15.993 -38.231 1.00 97.81 88 ALA A CA 1
ATOM 697 C C . ALA A 1 88 ? 18.148 14.755 -38.199 1.00 97.81 88 ALA A C 1
ATOM 699 O O . ALA A 1 88 ? 16.957 14.834 -38.506 1.00 97.81 88 ALA A O 1
ATOM 700 N N . GLU A 1 89 ? 18.686 13.599 -37.821 1.00 97.94 89 GLU A N 1
ATOM 701 C CA . GLU A 1 89 ? 17.921 12.399 -37.503 1.00 97.94 89 GLU A CA 1
ATOM 702 C C . GLU A 1 89 ? 17.041 12.626 -36.271 1.00 97.94 89 GLU A C 1
ATOM 704 O O . GLU A 1 89 ? 15.839 12.361 -36.353 1.00 97.94 89 GLU A O 1
ATOM 709 N N . ARG A 1 90 ? 17.576 13.229 -35.195 1.00 98.19 90 ARG A N 1
ATOM 710 C CA . ARG A 1 90 ? 16.779 13.566 -34.002 1.00 98.19 90 ARG A CA 1
ATOM 711 C C . ARG A 1 90 ? 15.567 14.425 -34.356 1.00 98.19 90 ARG A C 1
ATOM 713 O O . ARG A 1 90 ? 14.450 14.098 -33.966 1.00 98.19 90 ARG A O 1
ATOM 720 N N . ARG A 1 91 ? 15.759 15.502 -35.130 1.00 98.06 91 ARG A N 1
ATOM 721 C CA . ARG A 1 91 ? 14.665 16.392 -35.568 1.00 98.06 91 ARG A CA 1
ATOM 722 C C . ARG A 1 91 ? 13.601 15.639 -36.363 1.00 98.06 91 ARG A C 1
ATOM 724 O O . ARG A 1 91 ? 12.432 15.723 -36.010 1.00 98.06 91 ARG A O 1
ATOM 731 N N . ARG A 1 92 ? 14.004 14.826 -37.347 1.00 98.19 92 ARG A N 1
ATOM 732 C CA . ARG A 1 92 ? 13.071 14.007 -38.145 1.00 98.19 92 ARG A CA 1
ATOM 733 C C . ARG A 1 92 ? 12.232 13.062 -37.282 1.00 98.19 92 ARG A C 1
ATOM 735 O O . ARG A 1 92 ? 11.036 12.933 -37.518 1.00 98.19 92 ARG A O 1
ATOM 742 N N . MET A 1 93 ? 12.835 12.429 -36.275 1.00 98.44 93 MET A N 1
ATOM 743 C CA . MET A 1 93 ? 12.118 11.563 -35.331 1.00 98.44 93 MET A CA 1
ATOM 744 C C . MET A 1 93 ? 11.099 12.354 -34.497 1.00 98.44 93 MET A C 1
ATOM 746 O O . MET A 1 93 ? 9.959 11.924 -34.324 1.00 98.44 93 MET A O 1
ATOM 750 N N . LEU A 1 94 ? 11.472 13.539 -34.007 1.00 98.19 94 LEU A N 1
ATOM 751 C CA . LEU A 1 94 ? 10.556 14.391 -33.243 1.00 98.19 94 LEU A CA 1
ATOM 752 C C . LEU A 1 94 ? 9.407 14.934 -34.097 1.00 98.19 94 LEU A C 1
ATOM 754 O O . LEU A 1 94 ? 8.276 14.985 -33.612 1.00 98.19 94 LEU A O 1
ATOM 758 N N . ASP A 1 95 ? 9.675 15.289 -35.351 1.00 97.94 95 ASP A N 1
ATOM 759 C CA . ASP A 1 95 ? 8.656 15.728 -36.308 1.00 97.94 95 ASP A CA 1
ATOM 760 C C . ASP A 1 95 ? 7.677 14.592 -36.641 1.00 97.94 95 ASP A C 1
ATOM 762 O O . ASP A 1 95 ? 6.474 14.822 -36.732 1.00 97.94 95 ASP A O 1
ATOM 766 N N . GLU A 1 96 ? 8.156 13.346 -36.729 1.00 98.12 96 GLU A N 1
ATOM 767 C CA . GLU A 1 96 ? 7.316 12.155 -36.917 1.00 98.12 96 GLU A CA 1
ATOM 768 C C . GLU A 1 96 ? 6.381 11.904 -35.716 1.00 98.12 96 GLU A C 1
ATOM 770 O O . GLU A 1 96 ? 5.208 11.559 -35.890 1.00 98.12 96 GLU A O 1
ATOM 775 N N . ALA A 1 97 ? 6.871 12.090 -34.485 1.00 97.88 97 ALA A N 1
ATOM 776 C CA . ALA A 1 97 ? 6.082 11.868 -33.271 1.00 97.88 97 ALA A CA 1
ATOM 777 C C . ALA A 1 97 ? 5.112 13.017 -32.937 1.00 97.88 97 ALA A C 1
ATOM 779 O O . ALA A 1 97 ? 4.090 12.780 -32.280 1.00 97.88 97 ALA A O 1
ATOM 780 N N . ARG A 1 98 ? 5.400 14.246 -33.393 1.00 98.19 98 ARG A N 1
ATOM 781 C CA . ARG A 1 98 ? 4.652 15.470 -33.053 1.00 98.19 98 ARG A CA 1
ATOM 782 C C . ARG A 1 98 ? 3.137 15.357 -33.270 1.00 98.19 98 ARG A C 1
ATOM 784 O O . ARG A 1 98 ? 2.406 15.627 -32.318 1.00 98.19 98 ARG A O 1
ATOM 791 N N . PRO A 1 99 ? 2.625 14.880 -34.423 1.00 98.00 99 PRO A N 1
ATOM 792 C CA . PRO A 1 99 ? 1.185 14.894 -34.677 1.00 98.00 99 PRO A CA 1
ATOM 793 C C . PRO A 1 99 ? 0.414 13.919 -33.779 1.00 98.00 99 PRO A C 1
ATOM 795 O O . PRO A 1 99 ? -0.737 14.165 -33.428 1.00 98.00 99 PRO A O 1
ATOM 798 N N . ALA A 1 100 ? 1.026 12.786 -33.410 1.00 97.25 100 ALA A N 1
ATOM 799 C CA . ALA A 1 100 ? 0.419 11.841 -32.469 1.00 97.25 100 ALA A CA 1
ATOM 800 C C . ALA A 1 100 ? 0.399 12.406 -31.044 1.00 97.25 100 ALA A C 1
ATOM 802 O O . ALA A 1 100 ? -0.559 12.189 -30.306 1.00 97.25 100 ALA A O 1
ATOM 803 N N . TRP A 1 101 ? 1.434 13.161 -30.672 1.00 97.75 101 TRP A N 1
ATOM 804 C CA . TRP A 1 101 ? 1.485 13.854 -29.391 1.00 97.75 101 TRP A CA 1
ATOM 805 C C . TRP A 1 101 ? 0.429 14.956 -29.277 1.00 97.75 101 TRP A C 1
ATOM 807 O O . TRP A 1 101 ? -0.280 15.023 -28.277 1.00 97.75 101 TRP A O 1
ATOM 817 N N . GLU A 1 102 ? 0.269 15.781 -30.310 1.00 97.00 102 GLU A N 1
ATOM 818 C CA . GLU A 1 102 ? -0.733 16.852 -30.330 1.00 97.00 102 GLU A CA 1
ATOM 819 C C . GLU A 1 102 ? -2.159 16.307 -30.201 1.00 97.00 102 GLU A C 1
ATOM 821 O O . GLU A 1 102 ? -2.930 16.820 -29.391 1.00 97.00 102 GLU A O 1
ATOM 826 N N . ARG A 1 103 ? -2.493 15.211 -30.899 1.00 96.38 103 ARG A N 1
ATOM 827 C CA . ARG A 1 103 ? -3.794 14.537 -30.739 1.00 96.38 103 ARG A CA 1
ATOM 828 C C . ARG A 1 103 ? -3.985 13.929 -29.353 1.00 96.38 103 ARG A C 1
ATOM 830 O O . ARG A 1 103 ? -5.055 14.076 -28.770 1.00 96.38 103 ARG A O 1
ATOM 837 N N . LEU A 1 104 ? -2.942 13.314 -28.788 1.00 95.06 104 LEU A N 1
ATOM 838 C CA . LEU A 1 104 ? -2.982 12.811 -27.414 1.00 95.06 104 LEU A CA 1
ATOM 839 C C . LEU A 1 104 ? -3.273 13.938 -26.407 1.00 95.06 104 LEU A C 1
ATOM 841 O O . LEU A 1 104 ? -4.027 13.736 -25.455 1.00 95.06 104 LEU A O 1
ATOM 845 N N . CYS A 1 105 ? -2.680 15.116 -26.606 1.00 93.44 105 CYS A N 1
ATOM 846 C CA . CYS A 1 105 ? -2.934 16.296 -25.785 1.00 93.44 105 CYS A CA 1
ATOM 847 C C . CYS A 1 105 ? -4.342 16.867 -26.001 1.00 93.44 105 CYS A C 1
ATOM 849 O O . CYS A 1 105 ? -5.000 17.194 -25.015 1.00 93.44 105 CYS A O 1
ATOM 851 N N . ALA A 1 106 ? -4.820 16.939 -27.246 1.00 92.50 106 ALA A N 1
ATOM 852 C CA . ALA A 1 106 ? -6.168 17.404 -27.570 1.00 92.50 106 ALA A CA 1
ATOM 853 C C . ALA A 1 106 ? -7.247 16.507 -26.939 1.00 92.50 106 ALA A C 1
ATOM 855 O O . ALA A 1 106 ? -8.142 17.008 -26.266 1.00 92.50 106 ALA A O 1
ATOM 856 N N . GLY A 1 107 ? -7.095 15.181 -27.026 1.00 86.19 107 GLY A N 1
ATOM 857 C CA . GLY A 1 107 ? -8.028 14.231 -26.409 1.00 86.19 107 GLY A CA 1
ATOM 858 C C . GLY A 1 107 ? -8.061 14.289 -24.875 1.00 86.19 107 GLY A C 1
ATOM 859 O O . GLY A 1 107 ? -9.076 13.961 -24.272 1.00 86.19 107 GLY A O 1
ATOM 860 N N . ARG A 1 108 ? -6.983 14.750 -24.220 1.00 81.69 108 ARG A N 1
ATOM 861 C CA . ARG A 1 108 ? -6.988 15.034 -22.770 1.00 81.69 108 ARG A CA 1
ATOM 862 C C . ARG A 1 108 ? -7.658 16.361 -22.416 1.00 81.69 108 ARG A C 1
ATOM 864 O O . ARG A 1 108 ? -8.034 16.545 -21.263 1.00 81.69 108 ARG A O 1
ATOM 871 N N . ALA A 1 109 ? -7.741 17.295 -23.360 1.00 75.12 109 ALA A N 1
ATOM 872 C CA . ALA A 1 109 ? -8.405 18.579 -23.163 1.00 75.12 109 ALA A CA 1
ATOM 873 C C . ALA A 1 109 ? -9.922 18.488 -23.402 1.00 75.12 109 ALA A C 1
ATOM 875 O O . ALA A 1 109 ? -10.666 19.262 -22.806 1.00 75.12 109 ALA A O 1
ATOM 876 N N . GLU A 1 110 ? -10.364 17.545 -24.243 1.00 57.66 110 GLU A N 1
ATOM 877 C CA . GLU A 1 110 ? -11.775 17.330 -24.592 1.00 57.66 110 GLU A CA 1
ATOM 878 C C . GLU A 1 110 ? -12.534 16.372 -23.670 1.00 57.66 110 GLU A C 1
ATOM 880 O O . GLU A 1 110 ? -13.758 16.310 -23.769 1.00 57.66 110 GLU A O 1
ATOM 885 N N . GLU A 1 111 ? -11.872 15.654 -22.753 1.00 52.41 111 GLU A N 1
ATOM 886 C CA . GLU A 1 111 ? -12.609 15.000 -21.670 1.00 52.41 111 GLU A CA 1
ATOM 887 C C . GLU A 1 111 ? -13.304 16.123 -20.884 1.00 52.41 111 GLU A C 1
ATOM 889 O O . GLU A 1 111 ? -12.603 16.982 -20.332 1.00 52.41 111 GLU A O 1
ATOM 894 N N . PRO A 1 112 ? -14.651 16.213 -20.912 1.00 46.81 112 PRO A N 1
ATOM 895 C CA . PRO A 1 112 ? -15.354 17.372 -20.408 1.00 46.81 112 PRO A CA 1
ATOM 896 C C . PRO A 1 112 ? -15.098 17.413 -18.913 1.00 46.81 112 PRO A C 1
ATOM 898 O O . PRO A 1 112 ? -15.698 16.678 -18.130 1.00 46.81 112 PRO A O 1
ATOM 901 N N . ALA A 1 113 ? -14.174 18.286 -18.525 1.00 49.06 113 ALA A N 1
ATOM 902 C CA . ALA A 1 113 ? -14.088 18.819 -17.191 1.00 49.06 113 ALA A CA 1
ATOM 903 C C . ALA A 1 113 ? -15.402 19.567 -16.970 1.00 49.06 113 ALA A C 1
ATOM 905 O O . ALA A 1 113 ? -15.473 20.780 -17.152 1.00 49.06 113 ALA A O 1
ATOM 906 N N . GLU A 1 114 ? -16.460 18.818 -16.652 1.00 49.22 114 GLU A N 1
ATOM 907 C CA . GLU A 1 114 ? -17.655 19.310 -15.995 1.00 49.22 114 GLU A CA 1
ATOM 908 C C . GLU A 1 114 ? -17.151 20.284 -14.937 1.00 49.22 114 GLU A C 1
ATOM 910 O O . GLU A 1 114 ? -16.351 19.899 -14.082 1.00 49.22 114 GLU A O 1
ATOM 915 N N . ALA A 1 115 ? -17.435 21.568 -15.168 1.00 55.03 115 ALA A N 1
ATOM 916 C CA . ALA A 1 115 ? -16.593 22.677 -14.751 1.00 55.03 115 ALA A CA 1
ATOM 917 C C . ALA A 1 115 ? -16.433 22.714 -13.231 1.00 55.03 115 ALA A C 1
ATOM 919 O O . ALA A 1 115 ? -17.160 23.411 -12.530 1.00 55.03 115 ALA A O 1
ATOM 920 N N . VAL A 1 116 ? -15.449 21.972 -12.721 1.00 59.62 116 VAL A N 1
ATOM 921 C CA . VAL A 1 116 ? -14.923 22.121 -11.375 1.00 59.62 116 VAL A CA 1
ATOM 922 C C . VAL A 1 116 ? -14.464 23.573 -11.321 1.00 59.62 116 VAL A C 1
ATOM 924 O O . VAL A 1 116 ? -13.518 23.914 -12.038 1.00 59.62 116 VAL A O 1
ATOM 927 N N . PRO A 1 117 ? -15.124 24.442 -10.534 1.00 77.19 117 PRO A N 1
ATOM 928 C CA . PRO A 1 117 ? -14.821 25.863 -10.529 1.00 77.19 117 PRO A CA 1
ATOM 929 C C . PRO A 1 117 ? -13.315 26.074 -10.353 1.00 77.19 117 PRO A C 1
ATOM 931 O O . PRO A 1 117 ? -12.703 25.438 -9.494 1.00 77.19 117 PRO A O 1
ATOM 934 N N . ASP A 1 118 ? -12.701 26.971 -11.126 1.00 73.62 118 ASP A N 1
ATOM 935 C CA . ASP A 1 118 ? -11.276 27.320 -11.014 1.00 73.62 118 ASP A CA 1
ATOM 936 C C . ASP A 1 118 ? -10.741 27.486 -9.577 1.00 73.62 118 ASP A C 1
ATOM 938 O O . ASP A 1 118 ? -9.593 27.094 -9.323 1.00 73.62 118 ASP A O 1
ATOM 942 N N . PRO A 1 119 ? -11.495 28.040 -8.600 1.00 74.12 119 PRO A N 1
ATOM 943 C CA . PRO A 1 119 ? -11.054 28.040 -7.205 1.00 74.12 119 PRO A CA 1
ATOM 944 C C . PRO A 1 119 ? -10.923 26.633 -6.601 1.00 74.12 119 PRO A C 1
ATOM 946 O O . PRO A 1 119 ? -9.957 26.377 -5.881 1.00 74.12 119 PRO A O 1
ATOM 949 N N . LEU A 1 120 ? -11.829 25.706 -6.921 1.00 68.75 120 LEU A N 1
ATOM 950 C CA . LEU A 1 120 ? -11.781 24.313 -6.471 1.00 68.75 120 LEU A CA 1
ATOM 951 C C . LEU A 1 120 ? -10.642 23.545 -7.154 1.00 68.75 120 LEU A C 1
ATOM 953 O O . LEU A 1 120 ? -9.913 22.818 -6.484 1.00 68.75 120 LEU A O 1
ATOM 957 N N . ARG A 1 121 ? -10.392 23.779 -8.448 1.00 70.81 121 ARG A N 1
ATOM 958 C CA . ARG A 1 121 ? -9.243 23.189 -9.158 1.00 70.81 121 ARG A CA 1
ATOM 959 C C . ARG A 1 121 ? -7.909 23.646 -8.559 1.00 70.81 121 ARG A C 1
ATOM 961 O O . ARG A 1 121 ? -7.026 22.826 -8.316 1.00 70.81 121 ARG A O 1
ATOM 968 N N . ARG A 1 122 ? -7.784 24.940 -8.232 1.00 78.06 122 ARG A N 1
ATOM 969 C CA . ARG A 1 122 ? -6.623 25.491 -7.508 1.00 78.06 122 ARG A CA 1
ATOM 970 C C . ARG A 1 122 ? -6.518 24.950 -6.082 1.00 78.06 122 ARG A C 1
ATOM 972 O O . ARG A 1 122 ? -5.412 24.701 -5.610 1.00 78.06 122 ARG A O 1
ATOM 979 N N . ALA A 1 123 ? -7.635 24.742 -5.388 1.00 68.88 123 ALA A N 1
ATOM 980 C CA . ALA A 1 123 ? -7.641 24.127 -4.062 1.00 68.88 123 ALA A CA 1
ATOM 981 C C . ALA A 1 123 ? -7.166 22.665 -4.103 1.00 68.88 123 ALA A C 1
ATOM 983 O O . ALA A 1 123 ? -6.278 22.307 -3.335 1.00 68.88 123 ALA A O 1
ATOM 984 N N . LEU A 1 124 ? -7.667 21.855 -5.040 1.00 65.88 124 LEU A N 1
ATOM 985 C CA . LEU A 1 124 ? -7.253 20.461 -5.221 1.00 65.88 124 LEU A CA 1
ATOM 986 C C . LEU A 1 124 ? -5.791 20.345 -5.668 1.00 65.88 124 LEU A C 1
ATOM 988 O O . LEU A 1 124 ? -5.066 19.497 -5.158 1.00 65.88 124 LEU A O 1
ATOM 992 N N . ALA A 1 125 ? -5.321 21.225 -6.557 1.00 67.81 125 ALA A N 1
ATOM 993 C CA . ALA A 1 125 ? -3.914 21.265 -6.955 1.00 67.81 125 ALA A CA 1
ATOM 994 C C . ALA A 1 125 ? -2.990 21.608 -5.773 1.00 67.81 125 ALA A C 1
ATOM 996 O O . ALA A 1 125 ? -1.948 20.972 -5.611 1.00 67.81 125 ALA A O 1
ATOM 997 N N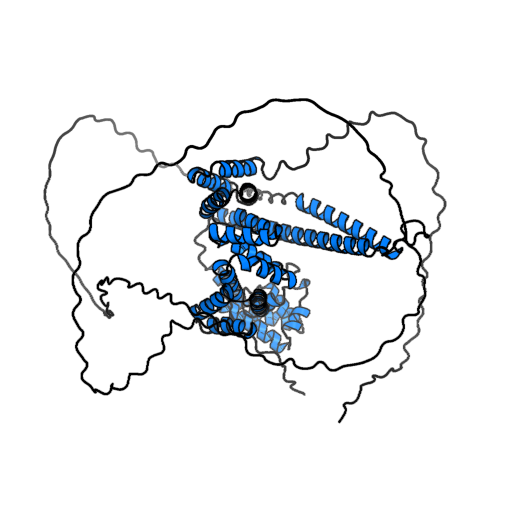 . ARG A 1 126 ? -3.391 22.560 -4.915 1.00 74.81 126 ARG A N 1
ATOM 998 C CA . ARG A 1 126 ? -2.672 22.888 -3.671 1.00 74.81 126 ARG A CA 1
ATOM 999 C C . ARG A 1 126 ? -2.691 21.728 -2.680 1.00 74.81 126 ARG A C 1
ATOM 1001 O O . ARG A 1 126 ? -1.650 21.412 -2.119 1.00 74.81 126 ARG A O 1
ATOM 1008 N N . ALA A 1 127 ? -3.833 21.063 -2.512 1.00 64.25 127 ALA A N 1
ATOM 1009 C CA . ALA A 1 127 ? -3.952 19.894 -1.646 1.00 64.25 127 ALA A CA 1
ATOM 1010 C C . ALA A 1 127 ? -3.065 18.736 -2.131 1.00 64.25 127 ALA A C 1
ATOM 1012 O O . ALA A 1 127 ? -2.333 18.152 -1.341 1.00 64.25 127 ALA A O 1
ATOM 1013 N N . ALA A 1 128 ? -3.058 18.452 -3.436 1.00 62.38 128 ALA A N 1
ATOM 1014 C CA . ALA A 1 128 ? -2.211 17.418 -4.022 1.00 62.38 128 ALA A CA 1
ATOM 1015 C C . ALA A 1 128 ? -0.712 17.763 -3.952 1.00 62.38 128 ALA A C 1
ATOM 1017 O O . ALA A 1 128 ? 0.110 16.867 -3.784 1.00 62.38 128 ALA A O 1
ATOM 1018 N N . ALA A 1 129 ? -0.340 19.042 -4.081 1.00 67.31 129 ALA A N 1
ATOM 1019 C CA . ALA A 1 129 ? 1.039 19.491 -3.892 1.00 67.31 129 ALA A CA 1
ATOM 1020 C C . ALA A 1 129 ? 1.487 19.335 -2.432 1.00 67.31 129 ALA A C 1
ATOM 1022 O O . ALA A 1 129 ? 2.538 18.749 -2.191 1.00 67.31 129 ALA A O 1
ATOM 1023 N N . ALA A 1 130 ? 0.652 19.759 -1.479 1.00 69.25 130 ALA A N 1
ATOM 1024 C CA . ALA A 1 130 ? 0.909 19.576 -0.053 1.00 69.25 130 ALA A CA 1
ATOM 1025 C C . ALA A 1 130 ? 1.010 18.090 0.326 1.00 69.25 130 ALA A C 1
ATOM 1027 O O . ALA A 1 130 ? 1.843 17.719 1.145 1.00 69.25 130 ALA A O 1
ATOM 1028 N N . GLU A 1 131 ? 0.203 17.221 -0.289 1.00 61.69 131 GLU A N 1
ATOM 1029 C CA . GLU A 1 131 ? 0.266 15.779 -0.039 1.00 61.69 131 GLU A CA 1
ATOM 1030 C C . GLU A 1 131 ? 1.547 15.138 -0.584 1.00 61.69 131 GLU A C 1
ATOM 1032 O O . GLU A 1 131 ? 2.142 14.296 0.084 1.00 61.69 131 GLU A O 1
ATOM 1037 N N . ARG A 1 132 ? 2.016 15.559 -1.768 1.00 69.31 132 ARG A N 1
ATOM 1038 C CA . ARG A 1 132 ? 3.315 15.116 -2.300 1.00 69.31 132 ARG A CA 1
ATOM 1039 C C . ARG A 1 132 ? 4.463 15.559 -1.405 1.00 69.31 132 ARG A C 1
ATOM 1041 O O . ARG A 1 132 ? 5.300 14.734 -1.063 1.00 69.31 132 ARG A O 1
ATOM 1048 N N . GLU A 1 133 ? 4.450 16.819 -0.980 1.00 72.00 133 GLU A N 1
ATOM 10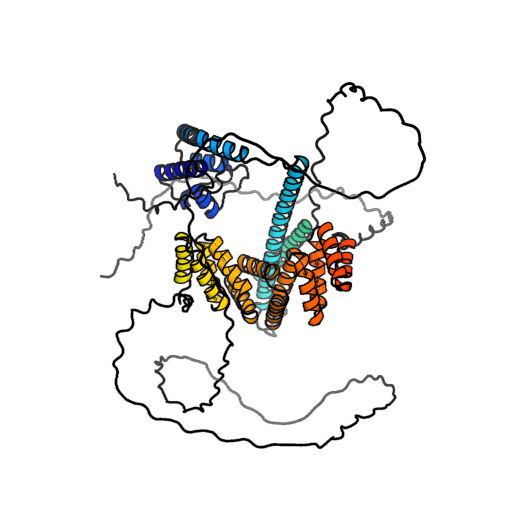49 C CA . GLU A 1 133 ? 5.451 17.359 -0.063 1.00 72.00 133 GLU A CA 1
ATOM 1050 C C . GLU A 1 133 ? 5.451 16.577 1.262 1.00 72.00 133 GLU A C 1
ATOM 1052 O O . GLU A 1 133 ? 6.496 16.094 1.694 1.00 72.00 133 GLU A O 1
ATOM 1057 N N . ARG A 1 134 ? 4.277 16.325 1.861 1.00 73.38 134 ARG A N 1
ATOM 1058 C CA . ARG A 1 134 ? 4.148 15.455 3.046 1.00 73.38 134 ARG A CA 1
ATOM 1059 C C . ARG A 1 134 ? 4.695 14.047 2.809 1.00 73.38 134 ARG A C 1
ATOM 1061 O O . ARG A 1 134 ? 5.373 13.508 3.682 1.00 73.38 134 ARG A O 1
ATOM 1068 N N . GLY A 1 135 ? 4.414 13.453 1.650 1.00 63.59 135 GLY A N 1
ATOM 1069 C CA . GLY A 1 135 ? 4.914 12.132 1.270 1.00 63.59 135 GLY A CA 1
ATOM 1070 C C . GLY A 1 135 ? 6.440 12.081 1.163 1.00 63.59 135 GLY A C 1
ATOM 1071 O O . GLY A 1 135 ? 7.058 11.161 1.700 1.00 63.59 135 GLY A O 1
ATOM 1072 N N . GLU A 1 136 ? 7.052 13.086 0.536 1.00 69.38 136 GLU A N 1
ATOM 1073 C CA . GLU A 1 136 ? 8.509 13.229 0.423 1.00 69.38 136 GLU A CA 1
ATOM 1074 C C . GLU A 1 136 ? 9.165 13.395 1.799 1.00 69.38 136 GLU A C 1
ATOM 1076 O O . GLU A 1 136 ? 10.131 12.692 2.113 1.00 69.38 136 GLU A O 1
ATOM 1081 N N . TRP A 1 137 ? 8.600 14.252 2.657 1.00 76.50 137 TRP A N 1
ATOM 1082 C CA . TRP A 1 137 ? 9.063 14.420 4.036 1.00 76.50 137 TRP A CA 1
ATOM 1083 C C . TRP A 1 137 ? 8.968 13.118 4.826 1.00 76.50 137 TRP A C 1
ATOM 1085 O O . TRP A 1 137 ? 9.937 12.708 5.464 1.00 76.50 137 TRP A O 1
ATOM 1095 N N . HIS A 1 138 ? 7.833 12.423 4.737 1.00 71.69 138 HIS A N 1
ATOM 1096 C CA . HIS A 1 138 ? 7.637 11.149 5.415 1.00 71.69 138 HIS A CA 1
ATOM 1097 C C . HIS A 1 138 ? 8.651 10.095 4.954 1.00 71.69 138 HIS A C 1
ATOM 1099 O O . HIS A 1 138 ? 9.256 9.412 5.783 1.00 71.69 138 HIS A O 1
ATOM 1105 N N . GLN A 1 139 ? 8.890 9.987 3.644 1.00 66.81 139 GLN A N 1
ATOM 1106 C CA . GLN A 1 139 ? 9.886 9.072 3.092 1.00 66.81 139 GLN A CA 1
ATOM 1107 C C . GLN A 1 139 ? 11.298 9.406 3.594 1.00 66.81 139 GLN A C 1
ATOM 1109 O O . GLN A 1 139 ? 12.024 8.497 4.003 1.00 66.81 139 GLN A O 1
ATOM 1114 N N . MET A 1 140 ? 11.672 10.689 3.625 1.00 77.56 140 MET A N 1
ATOM 1115 C CA . MET A 1 140 ? 12.953 11.140 4.177 1.00 77.56 140 MET A CA 1
ATOM 1116 C C . MET A 1 140 ? 13.097 10.741 5.652 1.00 77.56 140 MET A C 1
ATOM 1118 O O . MET A 1 140 ? 14.102 10.140 6.032 1.00 77.56 140 MET A O 1
ATOM 1122 N N . THR A 1 141 ? 12.077 10.991 6.480 1.00 76.31 141 THR A N 1
ATOM 1123 C CA . THR A 1 141 ? 12.086 10.609 7.901 1.00 76.31 141 THR A CA 1
ATOM 1124 C C . THR A 1 141 ? 12.244 9.100 8.085 1.00 76.31 141 THR A C 1
ATOM 1126 O O . THR A 1 141 ? 13.042 8.668 8.915 1.00 76.31 141 THR A O 1
ATOM 1129 N N . VAL A 1 142 ? 11.543 8.280 7.295 1.00 72.00 142 VAL A N 1
ATOM 1130 C CA . VAL A 1 142 ? 11.660 6.813 7.359 1.00 72.00 142 VAL A CA 1
ATOM 1131 C C . VAL A 1 142 ? 13.074 6.345 7.000 1.00 72.00 142 VAL A C 1
ATOM 1133 O O . VAL A 1 142 ? 13.618 5.471 7.682 1.00 72.00 142 VAL A O 1
ATOM 1136 N N . VAL A 1 143 ? 13.699 6.933 5.974 1.00 71.44 143 VAL A N 1
ATOM 1137 C CA . VAL A 1 143 ? 15.088 6.623 5.589 1.00 71.44 143 VAL A CA 1
ATOM 1138 C C . VAL A 1 143 ? 16.064 7.002 6.706 1.00 71.44 143 VAL A C 1
ATOM 1140 O O . VAL A 1 143 ? 16.930 6.197 7.055 1.00 71.44 143 VAL A O 1
ATOM 1143 N N . LEU A 1 144 ? 15.901 8.185 7.307 1.00 75.38 144 LEU A N 1
ATOM 1144 C CA . LEU A 1 144 ? 16.740 8.643 8.417 1.00 75.38 144 LEU A CA 1
ATOM 1145 C C . LEU A 1 144 ? 16.607 7.728 9.644 1.00 75.38 144 LEU A C 1
ATOM 1147 O O . LEU A 1 144 ? 17.622 7.266 10.163 1.00 75.38 144 LEU A O 1
ATOM 1151 N N . LEU A 1 145 ? 15.381 7.386 10.056 1.00 76.00 145 LEU A N 1
ATOM 1152 C CA . LEU A 1 145 ? 15.131 6.464 11.173 1.00 76.00 145 LEU A CA 1
ATOM 1153 C C . LEU A 1 145 ? 15.730 5.075 10.919 1.00 76.00 145 LEU A C 1
ATOM 1155 O O . LEU A 1 145 ? 16.336 4.484 11.812 1.00 76.00 145 LEU A O 1
ATOM 1159 N N . SER A 1 146 ? 15.610 4.569 9.690 1.00 69.56 146 SER A N 1
ATOM 1160 C CA . SER A 1 146 ? 16.175 3.269 9.310 1.00 69.56 146 SER A CA 1
ATOM 1161 C C . SER A 1 146 ? 17.704 3.272 9.382 1.00 69.56 146 SER A C 1
ATOM 1163 O O . SER A 1 146 ? 18.302 2.303 9.853 1.00 69.56 146 SER A O 1
ATOM 1165 N N . ARG A 1 147 ? 18.349 4.368 8.957 1.00 71.31 147 ARG A N 1
ATOM 1166 C CA . ARG A 1 147 ? 19.809 4.520 9.020 1.00 71.31 147 ARG A CA 1
ATOM 1167 C C . ARG A 1 147 ? 20.304 4.631 10.461 1.00 71.31 147 ARG A C 1
ATOM 1169 O O . ARG A 1 147 ? 21.263 3.948 10.807 1.00 71.31 147 ARG A O 1
ATOM 1176 N N . VAL A 1 148 ? 19.613 5.398 11.309 1.00 78.94 148 VAL A N 1
ATOM 1177 C CA . VAL A 1 148 ? 19.910 5.475 12.751 1.00 78.94 148 VAL A CA 1
ATOM 1178 C C . VAL A 1 148 ? 19.803 4.091 13.400 1.00 78.94 148 VAL A C 1
ATOM 1180 O O . VAL A 1 148 ? 20.742 3.659 14.060 1.00 78.94 148 VAL A O 1
ATOM 1183 N N . GLY A 1 149 ? 18.731 3.339 13.130 1.00 74.06 149 GLY A N 1
ATOM 1184 C CA . GLY A 1 149 ? 18.571 1.979 13.659 1.00 74.06 149 GLY A CA 1
ATOM 1185 C C . GLY A 1 149 ? 19.575 0.951 13.108 1.00 74.06 149 GLY A C 1
ATOM 1186 O O . GLY A 1 149 ? 19.824 -0.076 13.740 1.00 74.06 149 GLY A O 1
ATOM 1187 N N . SER A 1 150 ? 20.166 1.181 11.930 1.00 69.25 150 SER A N 1
ATOM 1188 C CA . SER A 1 150 ? 21.299 0.376 11.444 1.00 69.25 150 SER A CA 1
ATOM 1189 C C . SER A 1 150 ? 22.569 0.694 12.226 1.00 69.25 150 SER A C 1
ATOM 1191 O O . SER A 1 150 ? 23.187 -0.221 12.761 1.00 69.25 150 SER A O 1
ATOM 1193 N N . LEU A 1 151 ? 22.897 1.982 12.371 1.00 71.94 151 LEU A N 1
ATOM 1194 C CA . LEU A 1 151 ? 24.077 2.430 13.111 1.00 71.94 151 LEU A CA 1
ATOM 1195 C C . LEU A 1 151 ? 24.043 1.985 14.576 1.00 71.94 151 LEU A C 1
ATOM 1197 O O . LEU A 1 151 ? 25.067 1.583 15.112 1.00 71.94 151 LEU A O 1
ATOM 1201 N N . GLU A 1 152 ? 22.878 1.996 15.227 1.00 77.12 152 GLU A N 1
ATOM 1202 C CA . GLU A 1 152 ? 22.749 1.515 16.608 1.00 77.12 152 GLU A CA 1
ATOM 1203 C C . GLU A 1 152 ? 23.051 0.016 16.742 1.00 77.12 152 GLU A C 1
ATOM 1205 O O . GLU A 1 152 ? 23.671 -0.396 17.724 1.00 77.12 152 GLU A O 1
ATOM 1210 N N . ARG A 1 153 ? 22.688 -0.794 15.740 1.00 76.50 153 ARG A N 1
ATOM 1211 C CA . ARG A 1 153 ? 23.041 -2.222 15.697 1.00 76.50 153 ARG A CA 1
ATOM 1212 C C . ARG A 1 153 ? 24.523 -2.435 15.417 1.00 76.50 153 ARG A C 1
ATOM 1214 O O . ARG A 1 153 ? 25.129 -3.270 16.079 1.00 76.50 153 ARG A O 1
ATOM 1221 N N . ASP A 1 154 ? 25.106 -1.669 14.499 1.00 71.62 154 ASP A N 1
ATOM 1222 C CA . ASP A 1 154 ? 26.538 -1.744 14.194 1.00 71.62 154 ASP A CA 1
ATOM 1223 C C . ASP A 1 154 ? 27.379 -1.325 15.414 1.00 71.62 154 ASP A C 1
ATOM 1225 O O . ASP A 1 154 ? 28.339 -2.004 15.776 1.00 71.62 154 ASP A O 1
ATOM 1229 N N . LEU A 1 155 ? 26.967 -0.269 16.127 1.00 74.19 155 LEU A N 1
ATOM 1230 C CA . LEU A 1 155 ? 27.582 0.159 17.387 1.00 74.19 155 LEU A CA 1
ATOM 1231 C C . LEU A 1 155 ? 27.414 -0.886 18.496 1.00 74.19 155 LEU A C 1
ATOM 1233 O O . LEU A 1 155 ? 28.363 -1.132 19.240 1.00 74.19 155 LEU A O 1
ATOM 1237 N N . ALA A 1 156 ? 26.243 -1.520 18.618 1.00 77.38 156 ALA A N 1
ATOM 1238 C CA . ALA A 1 156 ? 26.034 -2.612 19.568 1.00 77.38 156 ALA A CA 1
ATOM 1239 C C . ALA A 1 156 ? 26.944 -3.811 19.253 1.00 77.38 156 ALA A C 1
ATOM 1241 O O . ALA A 1 156 ? 27.634 -4.294 20.146 1.00 77.38 156 ALA A O 1
ATOM 1242 N N . ALA A 1 157 ? 27.039 -4.216 17.983 1.00 74.06 157 ALA A N 1
ATOM 1243 C CA . ALA A 1 157 ? 27.916 -5.298 17.545 1.00 74.06 157 ALA A CA 1
ATOM 1244 C C . ALA A 1 157 ? 29.400 -4.980 17.792 1.00 74.06 157 ALA A C 1
ATOM 1246 O O . ALA A 1 157 ? 30.146 -5.846 18.238 1.00 74.06 157 ALA A O 1
ATOM 1247 N N . LEU A 1 158 ? 29.836 -3.734 17.566 1.00 76.94 158 LEU A N 1
ATOM 1248 C CA . LEU A 1 158 ? 31.201 -3.292 17.881 1.00 76.94 158 LEU A CA 1
ATOM 1249 C C . LEU A 1 158 ? 31.481 -3.281 19.393 1.00 76.94 158 LEU A C 1
ATOM 1251 O O . LEU A 1 158 ? 32.601 -3.582 19.806 1.00 76.94 158 LEU A O 1
ATOM 1255 N N . ARG A 1 159 ? 30.478 -2.959 20.222 1.00 79.88 159 ARG A N 1
ATOM 1256 C CA . ARG A 1 159 ? 30.576 -3.010 21.692 1.00 79.88 159 ARG A CA 1
ATOM 1257 C C . ARG A 1 159 ? 30.625 -4.453 22.204 1.00 79.88 159 ARG A C 1
ATOM 1259 O O . ARG A 1 159 ? 31.429 -4.747 23.084 1.00 79.88 159 ARG A O 1
ATOM 1266 N N . GLU A 1 160 ? 29.827 -5.351 21.629 1.00 81.62 160 GLU A N 1
ATOM 1267 C CA . GLU A 1 160 ? 29.809 -6.786 21.952 1.00 81.62 160 GLU A CA 1
ATOM 1268 C C . GLU A 1 160 ? 31.059 -7.526 21.454 1.00 81.62 160 GLU A C 1
ATOM 1270 O O . GLU A 1 160 ? 31.572 -8.399 22.150 1.00 81.62 160 GLU A O 1
ATOM 1275 N N . ALA A 1 161 ? 31.605 -7.136 20.297 1.00 75.94 161 ALA A N 1
ATOM 1276 C CA . ALA A 1 161 ? 32.885 -7.625 19.775 1.00 75.94 161 ALA A CA 1
ATOM 1277 C C . ALA A 1 161 ? 34.104 -7.111 20.568 1.00 75.94 161 ALA A C 1
ATOM 1279 O O . ALA A 1 161 ? 35.249 -7.429 20.231 1.00 75.94 161 ALA A O 1
ATOM 1280 N N . GLY A 1 162 ? 33.871 -6.328 21.630 1.00 74.19 162 GLY A N 1
ATOM 1281 C CA . GLY A 1 162 ? 34.868 -6.031 22.648 1.00 74.19 162 GLY A CA 1
ATOM 1282 C C . GLY A 1 162 ? 35.529 -7.311 23.185 1.00 74.19 162 GLY A C 1
ATOM 1283 O O . GLY A 1 162 ? 34.957 -8.400 23.107 1.00 74.19 162 GLY A O 1
ATOM 1284 N N . PRO A 1 163 ? 36.769 -7.214 23.696 1.00 61.88 163 PRO A N 1
ATOM 1285 C CA . PRO A 1 163 ? 37.613 -8.374 23.969 1.00 61.88 163 PRO A CA 1
ATOM 1286 C C . PRO A 1 163 ? 36.900 -9.373 24.885 1.00 61.88 163 PRO A C 1
ATOM 1288 O O . PRO A 1 163 ? 36.635 -9.084 26.050 1.00 61.88 163 PRO A O 1
ATOM 1291 N N . SER A 1 164 ? 36.612 -10.564 24.355 1.00 58.22 164 SER A N 1
ATOM 1292 C CA . SER A 1 164 ? 35.727 -11.570 24.960 1.00 58.22 164 SER A CA 1
ATOM 1293 C C . SER A 1 164 ? 36.265 -12.249 26.226 1.00 58.22 164 SER A C 1
ATOM 1295 O O . SER A 1 164 ? 35.753 -13.291 26.620 1.00 58.22 164 SER A O 1
ATOM 1297 N N . ARG A 1 165 ? 37.280 -11.691 26.888 1.00 54.72 165 ARG A N 1
ATOM 1298 C CA . ARG A 1 165 ? 37.676 -12.040 28.257 1.00 54.72 165 ARG A CA 1
ATOM 1299 C C . ARG A 1 165 ? 38.657 -10.991 28.782 1.00 54.72 165 ARG A C 1
ATOM 1301 O O . ARG A 1 165 ? 39.670 -10.743 28.124 1.00 54.72 165 ARG A O 1
ATOM 1308 N N . PRO A 1 166 ? 38.410 -10.400 29.961 1.00 53.59 166 PRO A N 1
ATOM 1309 C CA . PRO A 1 166 ? 39.428 -9.621 30.642 1.00 53.59 166 PRO A CA 1
ATOM 1310 C C . PRO A 1 166 ? 40.552 -10.581 31.041 1.00 53.59 166 PRO A C 1
ATOM 1312 O O . PRO A 1 166 ? 40.383 -11.415 31.926 1.00 53.59 166 PRO A O 1
ATOM 1315 N N . SER A 1 167 ? 41.695 -10.498 30.359 1.00 56.12 167 SER A N 1
ATOM 1316 C CA . SER A 1 167 ? 42.928 -11.026 30.936 1.00 56.12 167 SER A CA 1
ATOM 1317 C C . SER A 1 167 ? 43.238 -10.151 32.156 1.00 56.12 167 SER A C 1
ATOM 1319 O O . SER A 1 167 ? 43.350 -8.933 31.982 1.00 56.12 167 SER A O 1
ATOM 1321 N N . PRO A 1 168 ? 43.324 -10.713 33.374 1.00 64.81 168 PRO A N 1
ATOM 1322 C CA . PRO A 1 168 ? 43.428 -9.934 34.610 1.00 64.81 168 PRO A CA 1
ATOM 1323 C C . PRO A 1 168 ? 44.709 -9.090 34.704 1.00 64.81 168 PRO A C 1
ATOM 1325 O O . PRO A 1 168 ? 44.791 -8.219 35.562 1.00 64.81 168 PRO A O 1
ATOM 1328 N N . ASP A 1 169 ? 45.668 -9.295 33.797 1.00 61.38 169 ASP A N 1
ATOM 1329 C CA . ASP A 1 169 ? 47.010 -8.713 33.875 1.00 61.38 169 ASP A CA 1
ATOM 1330 C C . ASP A 1 169 ? 47.289 -7.598 32.846 1.00 61.38 169 ASP A C 1
ATOM 1332 O O . ASP A 1 169 ? 48.404 -7.096 32.725 1.00 61.38 169 ASP A O 1
ATOM 1336 N N . ARG A 1 170 ? 46.280 -7.169 32.073 1.00 52.62 170 ARG A N 1
ATOM 1337 C CA . ARG A 1 170 ? 46.404 -5.981 31.210 1.00 52.62 170 ARG A CA 1
ATOM 1338 C C . ARG A 1 170 ? 45.371 -4.938 31.585 1.00 52.62 170 ARG A C 1
ATOM 1340 O O . ARG A 1 170 ? 44.178 -5.102 31.344 1.00 52.62 170 ARG A O 1
ATOM 1347 N N . GLY A 1 171 ? 45.871 -3.844 32.155 1.00 52.28 171 GLY A N 1
ATOM 1348 C CA . GLY A 1 171 ? 45.094 -2.668 32.514 1.00 52.28 171 GLY A CA 1
ATOM 1349 C C . GLY A 1 171 ? 44.120 -2.236 31.413 1.00 52.28 171 GLY A C 1
ATOM 1350 O O . GLY A 1 171 ? 44.495 -2.076 30.257 1.00 52.28 171 GLY A O 1
ATOM 1351 N N . ARG A 1 172 ? 42.862 -2.076 31.836 1.00 55.22 172 ARG A N 1
ATOM 1352 C CA . ARG A 1 172 ? 41.754 -1.292 31.262 1.00 55.22 172 ARG A CA 1
ATOM 1353 C C . ARG A 1 172 ? 41.741 -1.089 29.734 1.00 55.22 172 ARG A C 1
ATOM 1355 O O . ARG A 1 172 ? 42.417 -0.224 29.196 1.00 55.22 172 ARG A O 1
ATOM 1362 N N . ASN A 1 173 ? 40.759 -1.739 29.105 1.00 57.97 173 ASN A N 1
ATOM 1363 C CA . ASN A 1 173 ? 39.955 -1.209 27.992 1.00 57.97 173 ASN A CA 1
ATOM 1364 C C . ASN A 1 173 ? 40.716 -0.690 26.761 1.00 57.97 173 ASN A C 1
ATOM 1366 O O . ASN A 1 173 ? 40.580 0.471 26.368 1.00 57.97 173 ASN A O 1
ATOM 1370 N N . CYS A 1 174 ? 41.422 -1.583 26.074 1.00 61.78 174 CYS A N 1
ATOM 1371 C CA . CYS A 1 174 ? 41.974 -1.292 24.754 1.00 61.78 174 CYS A CA 1
ATOM 1372 C C . CYS A 1 174 ? 41.138 -1.987 23.673 1.00 61.78 174 CYS A C 1
ATOM 1374 O O . CYS A 1 174 ? 41.517 -3.045 23.173 1.00 61.78 174 CYS A O 1
ATOM 1376 N N . LEU A 1 175 ? 40.008 -1.383 23.281 1.00 69.38 175 LEU A N 1
ATOM 1377 C CA . LEU A 1 175 ? 39.520 -1.599 21.914 1.00 69.38 175 LEU A CA 1
ATOM 1378 C C . LEU A 1 175 ? 40.679 -1.260 20.962 1.00 69.38 175 LEU A C 1
ATOM 1380 O O . LEU A 1 175 ? 41.368 -0.258 21.195 1.00 69.38 175 LEU A O 1
ATOM 1384 N N . PRO A 1 176 ? 40.938 -2.063 19.916 1.00 78.00 176 PRO A N 1
ATOM 1385 C CA . PRO A 1 176 ? 42.008 -1.748 18.985 1.00 78.00 176 PRO A CA 1
ATOM 1386 C C . PRO A 1 176 ? 41.766 -0.352 18.371 1.00 78.00 176 PRO A C 1
ATOM 1388 O O . PRO A 1 176 ? 40.611 0.009 18.126 1.00 78.00 176 PRO A O 1
ATOM 1391 N N . PRO A 1 177 ? 42.814 0.453 18.099 1.00 75.56 177 PRO A N 1
ATOM 1392 C CA . PRO A 1 177 ? 42.658 1.851 17.674 1.00 75.56 177 PRO A CA 1
ATOM 1393 C C . PRO A 1 177 ? 41.761 2.063 16.446 1.00 75.56 177 PRO A C 1
ATOM 1395 O O . PRO A 1 177 ? 41.164 3.124 16.287 1.00 75.56 177 PRO A O 1
ATOM 1398 N N . TRP A 1 178 ? 41.653 1.069 15.560 1.00 78.81 178 TRP A N 1
ATOM 1399 C CA . TRP A 1 178 ? 40.742 1.121 14.416 1.00 78.81 178 TRP A CA 1
ATOM 1400 C C . TRP A 1 178 ? 39.267 0.999 14.831 1.00 78.81 178 TRP A C 1
ATOM 1402 O O . TRP A 1 178 ? 38.447 1.735 14.297 1.00 78.81 178 TRP A O 1
ATOM 1412 N N . ALA A 1 179 ? 38.939 0.152 15.813 1.00 73.62 179 ALA A N 1
ATOM 1413 C CA . ALA A 1 179 ? 37.573 -0.030 16.302 1.00 73.62 179 ALA A CA 1
ATOM 1414 C C . ALA A 1 179 ? 37.091 1.200 17.078 1.00 73.62 179 ALA A C 1
ATOM 1416 O O . ALA A 1 179 ? 35.943 1.604 16.931 1.00 73.62 179 ALA A O 1
ATOM 1417 N N . ARG A 1 180 ? 37.985 1.854 17.837 1.00 75.94 180 ARG A N 1
ATOM 1418 C CA . ARG A 1 180 ? 37.676 3.137 18.490 1.00 75.94 180 ARG A CA 1
ATOM 1419 C C . ARG A 1 180 ? 37.357 4.229 17.460 1.00 75.94 180 ARG A C 1
ATOM 1421 O O . ARG A 1 180 ? 36.339 4.892 17.589 1.00 75.94 180 ARG A O 1
ATOM 1428 N N . ARG A 1 181 ? 38.162 4.348 16.397 1.00 77.12 181 ARG A N 1
ATOM 1429 C CA . ARG A 1 181 ? 37.904 5.297 15.296 1.00 77.12 181 ARG A CA 1
ATOM 1430 C C . ARG A 1 181 ? 36.628 4.993 14.514 1.00 77.12 181 ARG A C 1
ATOM 1432 O O . ARG A 1 181 ? 36.011 5.916 13.993 1.00 77.12 181 ARG A O 1
ATOM 1439 N N . GLU A 1 182 ? 36.259 3.721 14.377 1.00 74.31 182 GLU A N 1
ATOM 1440 C CA . GLU A 1 182 ? 35.000 3.341 13.727 1.00 74.31 182 GLU A CA 1
ATOM 1441 C C . GLU A 1 182 ? 33.794 3.682 14.606 1.00 74.31 182 GLU A C 1
ATOM 1443 O O . GLU A 1 182 ? 32.811 4.218 14.107 1.00 74.31 182 GLU A O 1
ATOM 1448 N N . LEU A 1 183 ? 33.903 3.455 15.918 1.00 75.12 183 LEU A N 1
ATOM 1449 C CA . LEU A 1 183 ? 32.877 3.824 16.890 1.00 75.12 183 LEU A CA 1
ATOM 1450 C C . LEU A 1 183 ? 32.675 5.347 16.946 1.00 75.12 183 LEU A C 1
ATOM 1452 O O . LEU A 1 183 ? 31.545 5.804 16.820 1.00 75.12 183 LEU A O 1
ATOM 1456 N N . GLU A 1 184 ? 33.757 6.128 17.021 1.00 80.12 184 GLU A N 1
ATOM 1457 C CA . GLU A 1 184 ? 33.710 7.599 16.973 1.00 80.12 184 GLU A CA 1
ATOM 1458 C C . GLU A 1 184 ? 33.079 8.113 15.666 1.00 80.12 184 GLU A C 1
ATOM 1460 O O . GLU A 1 184 ? 32.256 9.029 15.686 1.00 80.12 184 GLU A O 1
ATOM 1465 N N . ARG A 1 185 ? 33.408 7.500 14.515 1.00 79.19 185 ARG A N 1
ATOM 1466 C CA . ARG A 1 185 ? 32.786 7.843 13.223 1.00 79.19 185 ARG A CA 1
ATOM 1467 C C . ARG A 1 185 ? 31.296 7.506 13.187 1.00 79.19 185 ARG A C 1
ATOM 1469 O O . ARG A 1 185 ? 30.515 8.325 12.710 1.00 79.19 185 ARG A O 1
ATOM 1476 N N . GLY A 1 186 ? 30.906 6.338 13.696 1.00 74.12 186 GLY A N 1
ATOM 1477 C CA . GLY A 1 186 ? 29.506 5.919 13.765 1.00 74.12 186 GLY A CA 1
ATOM 1478 C C . GLY A 1 186 ? 28.670 6.794 14.703 1.00 74.12 186 GLY A C 1
ATOM 1479 O O . GLY A 1 186 ? 27.544 7.155 14.364 1.00 74.12 186 GLY A O 1
ATOM 1480 N N . GLU A 1 187 ? 29.226 7.191 15.850 1.00 81.12 187 GLU A N 1
ATOM 1481 C CA . GLU A 1 187 ? 28.577 8.105 16.798 1.00 81.12 187 GLU A CA 1
ATOM 1482 C C . GLU A 1 187 ? 28.411 9.510 16.198 1.00 81.12 187 GLU A C 1
ATOM 1484 O O . GLU A 1 187 ? 27.303 10.047 16.222 1.00 81.12 187 GLU A O 1
ATOM 1489 N N . ALA A 1 188 ? 29.443 10.052 15.540 1.00 84.38 188 ALA A N 1
ATOM 1490 C CA . ALA A 1 188 ? 29.351 11.334 14.838 1.00 84.38 188 ALA A CA 1
ATOM 1491 C C . ALA A 1 188 ? 28.340 11.305 13.672 1.00 84.38 188 ALA A C 1
ATOM 1493 O O . ALA A 1 188 ? 27.594 12.264 13.454 1.00 84.38 188 ALA A O 1
ATOM 1494 N N . GLU A 1 189 ? 28.276 10.203 12.915 1.00 78.12 189 GLU A N 1
ATOM 1495 C CA . GLU A 1 189 ? 27.275 10.035 11.856 1.00 78.12 189 GLU A CA 1
ATOM 1496 C C . GLU A 1 189 ? 25.855 9.952 12.432 1.00 78.12 189 GLU A C 1
ATOM 1498 O O . GLU A 1 189 ? 24.939 10.588 11.903 1.00 78.12 189 GLU A O 1
ATOM 1503 N N . ARG A 1 190 ? 25.669 9.230 13.543 1.00 81.31 190 ARG A N 1
ATOM 1504 C CA . ARG A 1 190 ? 24.390 9.156 14.260 1.00 81.31 190 ARG A CA 1
ATOM 1505 C C . ARG A 1 190 ? 23.940 10.537 14.733 1.00 81.31 190 ARG A C 1
ATOM 1507 O O . ARG A 1 190 ? 22.798 10.907 14.473 1.00 81.31 190 ARG A O 1
ATOM 1514 N N . GLU A 1 191 ? 24.811 11.307 15.381 1.00 86.19 191 GLU A N 1
ATOM 1515 C CA . GLU A 1 191 ? 24.495 12.670 15.832 1.00 86.19 191 GLU A CA 1
ATOM 1516 C C . GLU A 1 191 ? 24.114 13.585 14.666 1.00 86.19 191 GLU A C 1
ATOM 1518 O O . GLU A 1 191 ? 23.112 14.299 14.738 1.00 86.19 191 GLU A O 1
ATOM 1523 N N . ARG A 1 192 ? 24.839 13.501 13.543 1.00 88.12 192 ARG A N 1
ATOM 1524 C CA . ARG A 1 192 ? 24.506 14.246 12.322 1.00 88.12 192 ARG A CA 1
ATOM 1525 C C . ARG A 1 192 ? 23.123 13.877 11.778 1.00 88.12 192 ARG A C 1
ATOM 1527 O O . ARG A 1 192 ? 22.375 14.767 11.376 1.00 88.12 192 ARG A O 1
ATOM 1534 N N . LEU A 1 193 ? 22.778 12.589 11.740 1.00 76.12 193 LEU A N 1
ATOM 1535 C CA . LEU A 1 193 ? 21.474 12.123 11.253 1.00 76.12 193 LEU A CA 1
ATOM 1536 C C . LEU A 1 193 ? 20.334 12.506 12.199 1.00 76.12 193 LEU A C 1
ATOM 1538 O O . LEU A 1 193 ? 19.264 12.877 11.725 1.00 76.12 193 LEU A O 1
ATOM 1542 N N . ILE A 1 194 ? 20.562 12.464 13.514 1.00 76.50 194 ILE A N 1
ATOM 1543 C CA . ILE A 1 194 ? 19.608 12.949 14.519 1.00 76.50 194 ILE A CA 1
ATOM 1544 C C . ILE A 1 194 ? 19.377 14.452 14.334 1.00 76.50 194 ILE A C 1
ATOM 1546 O O . ILE A 1 194 ? 18.228 14.885 14.265 1.00 76.50 194 ILE A O 1
ATOM 1550 N N . ALA A 1 195 ? 20.440 15.244 14.168 1.00 85.19 195 ALA A N 1
ATOM 1551 C CA . ALA A 1 195 ? 20.328 16.677 13.907 1.00 85.19 195 ALA A CA 1
ATOM 1552 C C . ALA A 1 195 ? 19.550 16.974 12.611 1.00 85.19 195 ALA A C 1
ATOM 1554 O O . ALA A 1 195 ? 18.709 17.873 12.585 1.00 85.19 195 ALA A O 1
ATOM 1555 N N . GLU A 1 196 ? 19.771 16.194 11.548 1.00 83.31 196 GLU A N 1
ATOM 1556 C CA . GLU A 1 196 ? 19.012 16.321 10.299 1.00 83.31 196 GLU A CA 1
ATOM 1557 C C . GLU A 1 196 ? 17.544 15.897 10.469 1.00 83.31 196 GLU A C 1
ATOM 1559 O O . GLU A 1 196 ? 16.640 16.548 9.946 1.00 83.31 196 GLU A O 1
ATOM 1564 N N . LEU A 1 197 ? 17.269 14.853 11.253 1.00 78.25 197 LEU A N 1
ATOM 1565 C CA . LEU A 1 197 ? 15.906 14.433 11.577 1.00 78.25 197 LEU A CA 1
ATOM 1566 C C . LEU A 1 197 ? 15.159 15.512 12.376 1.00 78.25 197 LEU A C 1
ATOM 1568 O O . LEU A 1 197 ? 14.000 15.800 12.086 1.00 78.25 197 LEU A O 1
ATOM 1572 N N . HIS A 1 198 ? 15.825 16.169 13.327 1.00 78.44 198 HIS A N 1
ATOM 1573 C CA . HIS A 1 198 ? 15.258 17.328 14.017 1.00 78.44 198 HIS A CA 1
ATOM 1574 C C . HIS A 1 198 ? 15.021 18.495 13.054 1.00 78.44 198 HIS A C 1
ATOM 1576 O O . HIS A 1 198 ? 13.925 19.051 13.028 1.00 78.44 198 HIS A O 1
ATOM 1582 N N . ARG A 1 199 ? 15.997 18.834 12.204 1.00 84.94 199 ARG A N 1
ATOM 1583 C CA . ARG A 1 199 ? 15.856 19.908 11.209 1.00 84.94 199 ARG A CA 1
ATOM 1584 C C . ARG A 1 199 ? 14.680 19.669 10.263 1.00 84.94 199 ARG A C 1
ATOM 1586 O O . ARG A 1 199 ? 13.928 20.596 9.984 1.00 84.94 199 ARG A O 1
ATOM 1593 N N . THR A 1 200 ? 14.516 18.442 9.778 1.00 76.12 200 THR A N 1
ATOM 1594 C CA . THR A 1 200 ? 13.418 18.075 8.873 1.00 76.12 200 THR A CA 1
ATOM 1595 C C . THR A 1 200 ? 12.065 18.077 9.581 1.00 76.12 200 THR A C 1
ATOM 1597 O O . THR A 1 200 ? 11.096 18.565 9.009 1.00 76.12 200 THR A O 1
ATOM 1600 N N . ARG A 1 201 ? 11.998 17.638 10.845 1.00 77.69 201 ARG A N 1
ATOM 1601 C CA . ARG A 1 201 ? 10.773 17.689 11.661 1.00 77.69 201 ARG A CA 1
ATOM 1602 C C . ARG A 1 201 ? 10.327 19.116 11.998 1.00 77.69 201 ARG A C 1
ATOM 1604 O O . ARG A 1 201 ? 9.131 19.359 12.106 1.00 77.69 201 ARG A O 1
ATOM 1611 N N . HIS A 1 202 ? 11.272 20.039 12.170 1.00 80.00 202 HIS A N 1
ATOM 1612 C CA . HIS A 1 202 ? 11.000 21.430 12.550 1.00 80.00 202 HIS A CA 1
ATOM 1613 C C . HIS A 1 202 ? 11.017 22.413 11.377 1.00 80.00 202 HIS A C 1
ATOM 1615 O O . HIS A 1 202 ? 10.889 23.617 11.592 1.00 80.00 202 HIS A O 1
ATOM 1621 N N . ARG A 1 203 ? 11.179 21.944 10.134 1.00 76.88 203 ARG A N 1
ATOM 1622 C CA . ARG A 1 203 ? 11.120 22.833 8.976 1.00 76.88 203 ARG A CA 1
ATOM 1623 C C . ARG A 1 203 ? 9.680 23.343 8.830 1.00 76.88 203 ARG A C 1
ATOM 1625 O O . ARG A 1 203 ? 8.786 22.523 8.618 1.00 76.88 203 ARG A O 1
ATOM 1632 N N . PRO A 1 204 ? 9.429 24.661 8.933 1.00 72.69 204 PRO A N 1
ATOM 1633 C CA . PRO A 1 204 ? 8.092 25.189 8.711 1.00 72.69 204 PRO A CA 1
ATOM 1634 C C . PRO A 1 204 ? 7.653 24.849 7.279 1.00 72.69 204 PRO A C 1
ATOM 1636 O O . PRO A 1 204 ? 8.499 24.869 6.372 1.00 72.69 204 PRO A O 1
ATOM 1639 N N . PRO A 1 205 ? 6.362 24.532 7.054 1.00 66.44 205 PRO A N 1
ATOM 1640 C CA . PRO A 1 205 ? 5.850 24.351 5.703 1.00 66.44 205 PRO A CA 1
ATOM 1641 C C . PRO A 1 205 ? 6.201 25.600 4.897 1.00 66.44 205 PRO A C 1
ATOM 1643 O O . PRO A 1 205 ? 6.093 26.716 5.417 1.00 66.44 205 PRO A O 1
ATOM 1646 N N . ALA A 1 206 ? 6.677 25.416 3.662 1.00 68.69 206 ALA A N 1
ATOM 1647 C CA . ALA A 1 206 ? 7.044 26.546 2.821 1.00 68.69 206 ALA A CA 1
ATOM 1648 C C . ALA A 1 206 ? 5.874 27.549 2.813 1.00 68.69 206 ALA A C 1
ATOM 1650 O O . ALA A 1 206 ? 4.727 27.126 2.613 1.00 68.69 206 ALA A O 1
ATOM 1651 N N . PRO A 1 207 ? 6.118 28.845 3.096 1.00 69.19 207 PRO A N 1
ATOM 1652 C CA . PRO A 1 207 ? 5.045 29.824 3.141 1.00 69.19 207 PRO A CA 1
ATOM 1653 C C . PRO A 1 207 ? 4.292 29.755 1.818 1.00 69.19 207 PRO A C 1
ATOM 1655 O O . PRO A 1 207 ? 4.912 29.731 0.749 1.00 69.19 207 PRO A O 1
ATOM 1658 N N . ALA A 1 208 ? 2.962 29.660 1.895 1.00 61.97 208 ALA A N 1
ATOM 1659 C CA . ALA A 1 208 ? 2.136 29.611 0.701 1.00 61.97 208 ALA A CA 1
ATOM 1660 C C . ALA A 1 208 ? 2.541 30.784 -0.208 1.00 61.97 208 ALA A C 1
ATOM 1662 O O . ALA A 1 208 ? 2.674 31.903 0.300 1.00 61.97 208 ALA A O 1
ATOM 1663 N N . PRO A 1 209 ? 2.777 30.555 -1.514 1.00 65.94 209 PRO A N 1
ATOM 1664 C CA . PRO A 1 209 ? 3.154 31.633 -2.414 1.00 65.94 209 PRO A CA 1
ATOM 1665 C C . PRO A 1 209 ? 2.111 32.738 -2.278 1.00 65.94 209 PRO A C 1
ATOM 1667 O O . PRO A 1 209 ? 0.908 32.464 -2.372 1.00 65.94 209 PRO A O 1
ATOM 1670 N N . ALA A 1 210 ? 2.579 33.954 -1.978 1.00 68.62 210 ALA A N 1
ATOM 1671 C CA . ALA A 1 210 ? 1.710 35.103 -1.784 1.00 68.62 210 ALA A CA 1
ATOM 1672 C C . ALA A 1 210 ? 0.728 35.179 -2.964 1.00 68.62 210 ALA A C 1
ATOM 1674 O O . ALA A 1 210 ? 1.142 34.939 -4.106 1.00 68.62 210 ALA A O 1
ATOM 1675 N N . PRO A 1 211 ? -0.569 35.444 -2.715 1.00 70.06 211 PRO A N 1
ATOM 1676 C CA . PRO A 1 211 ? -1.525 35.589 -3.799 1.00 70.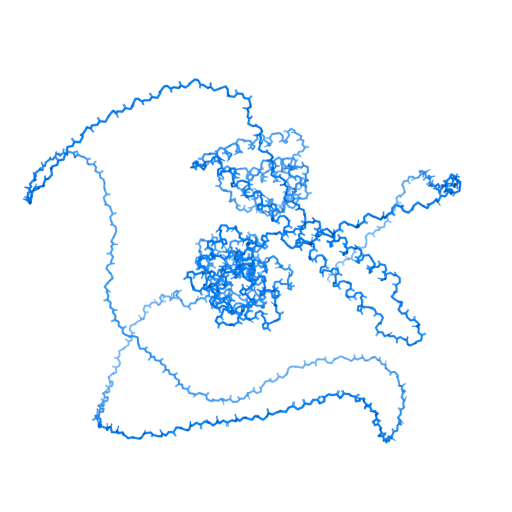06 211 PRO A CA 1
ATOM 1677 C C . PRO A 1 211 ? -0.957 36.610 -4.782 1.00 70.06 211 PRO A C 1
ATOM 1679 O O . PRO A 1 211 ? -0.569 37.705 -4.372 1.00 70.06 211 PRO A O 1
ATOM 1682 N N . ALA A 1 212 ? -0.840 36.213 -6.054 1.00 62.84 212 ALA A N 1
ATOM 1683 C CA . ALA A 1 212 ? -0.343 37.099 -7.096 1.00 62.84 212 ALA A CA 1
ATOM 1684 C C . ALA A 1 212 ? -1.102 38.432 -6.989 1.00 62.84 212 ALA A C 1
ATOM 1686 O O . ALA A 1 212 ? -2.332 38.388 -6.846 1.00 62.84 212 ALA A O 1
ATOM 1687 N N . PRO A 1 213 ? -0.403 39.584 -6.991 1.00 66.75 213 PRO A N 1
ATOM 1688 C CA . PRO A 1 213 ? -1.058 40.875 -6.869 1.00 66.75 213 PRO A CA 1
ATOM 1689 C C . PRO A 1 213 ? -2.160 40.937 -7.921 1.00 66.75 213 PRO A C 1
ATOM 1691 O O . PRO A 1 213 ? -1.921 40.647 -9.098 1.00 66.75 213 PRO A O 1
ATOM 1694 N N . ALA A 1 214 ? -3.384 41.225 -7.473 1.00 58.12 214 ALA A N 1
ATOM 1695 C CA . ALA A 1 214 ? -4.508 41.389 -8.377 1.00 58.12 214 ALA A CA 1
ATOM 1696 C C . ALA A 1 214 ? -4.090 42.396 -9.461 1.00 58.12 214 ALA A C 1
ATOM 1698 O O . ALA A 1 214 ? -3.477 43.410 -9.119 1.00 58.12 214 ALA A O 1
ATOM 1699 N N . PRO A 1 215 ? -4.355 42.126 -10.750 1.00 62.34 215 PRO A N 1
ATOM 1700 C CA . PRO A 1 215 ? -3.954 43.030 -11.815 1.00 62.34 215 PRO A CA 1
ATOM 1701 C C . PRO A 1 215 ? -4.587 44.404 -11.568 1.00 62.34 215 PRO A C 1
ATOM 1703 O O . PRO A 1 215 ? -5.793 44.594 -11.729 1.00 62.34 215 PRO A O 1
ATOM 1706 N N . HIS A 1 216 ? -3.763 45.361 -11.138 1.00 54.91 216 HIS A N 1
ATOM 1707 C CA . HIS A 1 216 ? -4.126 46.765 -11.017 1.00 54.91 216 HIS A CA 1
ATOM 1708 C C . HIS A 1 216 ? -4.355 47.307 -12.431 1.00 54.91 216 HIS A C 1
ATOM 1710 O O . HIS A 1 216 ? -3.418 47.724 -13.103 1.00 54.91 216 HIS A O 1
ATOM 1716 N N . GLY A 1 217 ? -5.592 47.226 -12.921 1.00 57.53 217 GLY A N 1
ATOM 1717 C CA . GLY A 1 217 ? -5.913 47.705 -14.267 1.00 57.53 217 GLY A CA 1
ATOM 1718 C C . GLY A 1 217 ? -7.349 47.520 -14.753 1.00 57.53 217 GLY A C 1
ATOM 1719 O O . GLY A 1 217 ? -7.652 47.955 -15.859 1.00 57.53 217 GLY A O 1
ATOM 1720 N N . ALA A 1 218 ? -8.256 46.924 -13.974 1.00 44.88 218 ALA A N 1
ATOM 1721 C CA . ALA A 1 218 ? -9.674 46.919 -14.327 1.00 44.88 218 ALA A CA 1
ATOM 1722 C C . ALA A 1 218 ? -10.355 48.162 -13.737 1.00 44.88 218 ALA A C 1
ATOM 1724 O O . ALA A 1 218 ? -10.805 48.169 -12.593 1.00 44.88 218 ALA A O 1
ATOM 1725 N N . SER A 1 219 ? -10.377 49.229 -14.535 1.00 54.00 219 SER A N 1
ATOM 1726 C CA . SER A 1 219 ? -11.223 50.404 -14.315 1.00 54.00 219 SER A CA 1
ATOM 1727 C C . SER A 1 219 ? -12.680 49.956 -14.092 1.00 54.00 219 SER A C 1
ATOM 1729 O O . SER A 1 219 ? -13.157 49.107 -14.853 1.00 54.00 219 SER A O 1
ATOM 1731 N N . PRO A 1 220 ? -13.401 50.460 -13.073 1.00 51.38 220 PRO A N 1
ATOM 1732 C CA . PRO A 1 220 ? -14.785 50.067 -12.843 1.00 51.38 220 PRO A CA 1
ATOM 1733 C C . PRO A 1 220 ? -15.654 50.539 -14.014 1.00 51.38 220 PRO A C 1
ATOM 1735 O O . PRO A 1 220 ? -15.771 51.735 -14.281 1.00 51.38 220 PRO A O 1
ATOM 1738 N N . ALA A 1 221 ? -16.258 49.587 -14.726 1.00 54.03 221 ALA A N 1
ATOM 1739 C CA . ALA A 1 221 ? -17.283 49.872 -15.721 1.00 54.03 221 ALA A CA 1
ATOM 1740 C C . ALA A 1 221 ? -18.470 50.604 -15.056 1.00 54.03 221 ALA A C 1
ATOM 1742 O O . ALA A 1 221 ? -18.826 50.272 -13.919 1.00 54.03 221 ALA A O 1
ATOM 1743 N N . PRO A 1 222 ? -19.087 51.593 -15.726 1.00 55.03 222 PRO A N 1
ATOM 1744 C CA . PRO A 1 222 ? -20.190 52.355 -15.156 1.00 55.03 222 PRO A CA 1
ATOM 1745 C C . PRO A 1 222 ? -21.394 51.452 -14.870 1.00 55.03 222 PRO A C 1
ATOM 1747 O O . PRO A 1 222 ? -21.770 50.598 -15.674 1.00 55.03 222 PRO A O 1
ATOM 1750 N N . ALA A 1 223 ? -21.984 51.667 -13.695 1.00 47.31 223 ALA A N 1
ATOM 1751 C CA . ALA A 1 223 ? -23.153 50.964 -13.197 1.00 47.31 223 ALA A CA 1
ATOM 1752 C C . ALA A 1 223 ? -24.299 50.975 -14.222 1.00 47.31 223 ALA A C 1
ATOM 1754 O O . ALA A 1 223 ? -24.778 52.033 -14.628 1.00 47.31 223 ALA A O 1
ATOM 1755 N N . SER A 1 224 ? -24.764 49.783 -14.604 1.00 51.19 224 SER A N 1
ATOM 1756 C CA . SER A 1 224 ? -26.072 49.630 -15.242 1.00 51.19 224 SER A CA 1
ATOM 1757 C C . SER A 1 224 ? -27.178 49.901 -14.212 1.00 51.19 224 SER A C 1
ATOM 1759 O O . SER A 1 224 ? -27.063 49.444 -13.071 1.00 51.19 224 SER A O 1
ATOM 1761 N N . PRO A 1 225 ? -28.235 50.645 -14.580 1.00 53.34 225 PRO A N 1
ATOM 1762 C CA . PRO A 1 225 ? -29.292 51.041 -13.659 1.00 53.34 225 PRO A CA 1
ATOM 1763 C C . PRO A 1 225 ? -30.163 49.853 -13.226 1.00 53.34 225 PRO A C 1
ATOM 1765 O O . PRO A 1 225 ? -30.468 48.952 -14.006 1.00 53.34 225 PRO A O 1
ATOM 1768 N N . ALA A 1 226 ? -30.558 49.886 -11.953 1.00 50.50 226 ALA A N 1
ATOM 1769 C CA . ALA A 1 226 ? -31.382 48.888 -11.284 1.00 50.50 226 ALA A CA 1
ATOM 1770 C C . ALA A 1 226 ? -32.787 48.752 -11.912 1.00 50.50 226 ALA A C 1
ATOM 1772 O O . ALA A 1 226 ? -33.388 49.764 -12.283 1.00 50.50 226 ALA A O 1
ATOM 1773 N N . PRO A 1 227 ? -33.361 47.535 -11.979 1.00 53.75 227 PRO A N 1
ATOM 1774 C CA . PRO A 1 227 ? -34.766 47.354 -12.315 1.00 53.75 227 PRO A CA 1
ATOM 1775 C C . PRO A 1 227 ? -35.673 47.785 -11.153 1.00 53.75 227 PRO A C 1
ATOM 1777 O O . PRO A 1 227 ? -35.396 47.534 -9.980 1.00 53.75 227 PRO A O 1
ATOM 1780 N N . ALA A 1 228 ? -36.762 48.453 -11.523 1.00 46.81 228 ALA A N 1
ATOM 1781 C CA . ALA A 1 228 ? -37.729 49.093 -10.647 1.00 46.81 228 ALA A CA 1
ATOM 1782 C C . ALA A 1 228 ? -38.436 48.134 -9.672 1.00 46.81 228 ALA A C 1
ATOM 1784 O O . ALA A 1 228 ? -38.887 47.045 -10.027 1.00 46.81 228 ALA A O 1
ATOM 1785 N N . THR A 1 229 ? -38.592 48.618 -8.444 1.00 51.06 229 THR A N 1
ATOM 1786 C CA . THR A 1 229 ? -39.411 48.077 -7.359 1.00 51.06 229 THR A CA 1
ATOM 1787 C C . THR A 1 229 ? -40.905 48.115 -7.726 1.00 51.06 229 THR A C 1
ATOM 1789 O O . THR A 1 229 ? -41.401 49.190 -8.068 1.00 51.06 229 THR A O 1
ATOM 1792 N N . PRO A 1 230 ? -41.676 47.019 -7.605 1.00 53.91 230 PRO A N 1
ATOM 1793 C CA . PRO A 1 230 ? -43.132 47.099 -7.607 1.00 53.91 230 PRO A CA 1
ATOM 1794 C C . PRO A 1 230 ? -43.644 47.461 -6.202 1.00 53.91 230 PRO A C 1
ATOM 1796 O O . PRO A 1 230 ? -43.241 46.871 -5.200 1.00 53.91 230 PRO A O 1
ATOM 1799 N N . GLY A 1 231 ? -44.508 48.477 -6.147 1.00 49.31 231 GLY A N 1
ATOM 1800 C CA . GLY A 1 231 ? -45.056 49.062 -4.922 1.00 49.31 231 GLY A CA 1
ATOM 1801 C C . GLY A 1 231 ? -46.056 48.182 -4.148 1.00 49.31 231 GLY A C 1
ATOM 1802 O O . GLY A 1 231 ? -46.463 47.115 -4.615 1.00 49.31 231 GLY A O 1
ATOM 1803 N N . PRO A 1 232 ? -46.466 48.633 -2.947 1.00 55.38 232 PRO A N 1
ATOM 1804 C CA . PRO A 1 232 ? -47.240 47.841 -1.997 1.00 55.38 232 PRO A CA 1
ATOM 1805 C C . PRO A 1 232 ? -48.741 47.835 -2.323 1.00 55.38 232 PRO A C 1
ATOM 1807 O O . PRO A 1 232 ? -49.343 48.877 -2.584 1.00 55.38 232 PRO A O 1
ATOM 1810 N N . ARG A 1 233 ? -49.368 46.654 -2.252 1.00 42.78 233 ARG A N 1
ATOM 1811 C CA . ARG A 1 233 ? -50.833 46.502 -2.227 1.00 42.78 233 ARG A CA 1
ATOM 1812 C C . ARG A 1 233 ? -51.348 46.544 -0.780 1.00 42.78 233 ARG A C 1
ATOM 1814 O O . ARG A 1 233 ? -50.728 45.923 0.083 1.00 42.78 233 ARG A O 1
ATOM 1821 N N . PRO A 1 234 ? -52.465 47.243 -0.508 1.00 53.09 234 PRO A N 1
ATOM 1822 C CA . PRO A 1 234 ? -53.001 47.398 0.836 1.00 53.09 234 PRO A CA 1
ATOM 1823 C C . PRO A 1 234 ? -53.852 46.207 1.294 1.00 53.09 234 PRO A C 1
ATOM 1825 O O . PRO A 1 234 ? -54.324 45.388 0.506 1.00 53.09 234 PRO A O 1
ATOM 1828 N N . ALA A 1 235 ? -54.019 46.172 2.614 1.00 46.12 235 ALA A N 1
ATOM 1829 C CA . ALA A 1 235 ? -54.720 45.188 3.420 1.00 46.12 235 ALA A CA 1
ATOM 1830 C C . ALA A 1 235 ? -56.202 44.994 3.055 1.00 46.12 235 ALA A C 1
ATOM 1832 O O . ALA A 1 235 ? -56.918 45.946 2.751 1.00 46.12 235 ALA A O 1
ATOM 1833 N N . GLY A 1 236 ? -56.670 43.755 3.209 1.00 40.81 236 GLY A N 1
ATOM 1834 C CA . GLY A 1 236 ? -58.082 43.390 3.217 1.00 40.81 236 GLY A CA 1
ATOM 1835 C C . GLY A 1 236 ? -58.298 42.194 4.138 1.00 40.81 236 GLY A C 1
ATOM 1836 O O . GLY A 1 236 ? -57.909 41.076 3.815 1.00 40.81 236 GLY A O 1
ATOM 1837 N N . ALA A 1 237 ? -58.870 42.465 5.308 1.00 42.72 237 ALA A N 1
ATOM 1838 C CA . ALA A 1 237 ? -59.354 41.487 6.269 1.00 42.72 237 ALA A CA 1
ATOM 1839 C C . ALA A 1 237 ? -60.698 40.890 5.816 1.00 42.72 237 ALA A C 1
ATOM 1841 O O . ALA A 1 237 ? -61.491 41.588 5.187 1.00 42.72 237 ALA A O 1
ATOM 1842 N N . GLY A 1 238 ? -60.986 39.646 6.215 1.00 37.06 238 GLY A N 1
ATOM 1843 C CA . GLY A 1 238 ? -62.353 39.110 6.216 1.00 37.06 238 GLY A CA 1
ATOM 1844 C C . GLY A 1 238 ? -62.484 37.624 5.874 1.00 37.06 238 GLY A C 1
ATOM 1845 O O . GLY A 1 238 ? -62.684 37.299 4.716 1.00 37.06 238 GLY A O 1
ATOM 1846 N N . ALA A 1 239 ? -62.373 36.777 6.907 1.00 37.31 239 ALA A N 1
ATOM 1847 C CA . ALA A 1 239 ? -63.344 35.757 7.361 1.00 37.31 239 ALA A CA 1
ATOM 1848 C C . ALA A 1 239 ? -64.020 34.741 6.379 1.00 37.31 239 ALA A C 1
ATOM 1850 O O . ALA A 1 239 ? -64.091 34.961 5.178 1.00 37.31 239 ALA A O 1
ATOM 1851 N N . PRO A 1 240 ? -64.517 33.589 6.895 1.00 57.66 240 PRO A N 1
ATOM 1852 C CA . PRO A 1 240 ? -64.388 32.286 6.235 1.00 57.66 240 PRO A CA 1
ATOM 1853 C C . PRO A 1 240 ? -65.716 31.620 5.812 1.00 57.66 240 PRO A C 1
ATOM 1855 O O . PRO A 1 240 ? -66.801 32.022 6.219 1.00 57.66 240 PRO A O 1
ATOM 1858 N N . GLY A 1 241 ? -65.595 30.513 5.074 1.00 34.31 241 GLY A N 1
ATOM 1859 C CA . GLY A 1 241 ? -66.672 29.577 4.710 1.00 34.31 241 GLY A CA 1
ATOM 1860 C C . GLY A 1 241 ? -66.462 29.092 3.273 1.00 34.31 241 GLY A C 1
ATOM 1861 O O . GLY A 1 241 ? -65.943 29.830 2.451 1.00 34.31 241 GLY A O 1
ATOM 1862 N N . THR A 1 242 ? -66.770 27.876 2.847 1.00 35.09 242 THR A N 1
ATOM 1863 C CA . THR A 1 242 ? -67.392 26.697 3.454 1.00 35.09 242 THR A CA 1
ATOM 1864 C C . THR A 1 242 ? -67.112 25.529 2.490 1.00 35.09 242 THR A C 1
ATOM 1866 O O . THR A 1 242 ? -66.697 25.737 1.352 1.00 35.09 242 THR A O 1
ATOM 1869 N N . TYR A 1 243 ? -67.338 24.309 2.970 1.00 35.53 243 TYR A N 1
ATOM 1870 C CA . TYR A 1 243 ? -67.291 23.020 2.269 1.00 35.53 243 TYR A CA 1
ATOM 1871 C C . TYR A 1 243 ? -67.844 22.994 0.831 1.00 35.53 243 TYR A C 1
ATOM 1873 O O . TYR A 1 243 ? -68.841 23.644 0.531 1.00 35.53 243 TYR A O 1
ATOM 1881 N N . GLY A 1 244 ? -67.285 22.108 -0.003 1.00 32.38 244 GLY A N 1
ATOM 1882 C CA . GLY A 1 244 ? -67.893 21.721 -1.279 1.00 32.38 244 GLY A CA 1
ATOM 1883 C C . GLY A 1 244 ? -67.054 20.744 -2.100 1.00 32.38 244 GLY A C 1
ATOM 1884 O O . GLY A 1 244 ? -66.247 21.144 -2.928 1.00 32.38 244 GLY A O 1
ATOM 1885 N N . THR A 1 245 ? -67.252 19.453 -1.858 1.00 37.22 245 THR A N 1
ATOM 1886 C CA . THR A 1 245 ? -66.851 18.321 -2.703 1.00 37.22 245 THR A CA 1
ATOM 1887 C C . THR A 1 245 ? -67.500 18.370 -4.095 1.00 37.22 245 THR A C 1
ATOM 1889 O O . THR A 1 245 ? -68.638 18.810 -4.224 1.00 37.22 245 THR A O 1
ATOM 1892 N N . SER A 1 246 ? -66.828 17.782 -5.100 1.00 35.69 246 SER A N 1
ATOM 1893 C CA . SER A 1 246 ? -67.382 16.772 -6.035 1.00 35.69 246 SER A CA 1
ATOM 1894 C C . SER A 1 246 ? -67.025 16.952 -7.523 1.00 35.69 246 SER A C 1
ATOM 1896 O O . SER A 1 246 ? -67.143 18.036 -8.081 1.00 35.69 246 SER A O 1
ATOM 1898 N N . ALA A 1 247 ? -66.705 15.795 -8.124 1.00 35.09 247 ALA A N 1
ATOM 1899 C CA . ALA A 1 247 ? -66.941 15.337 -9.504 1.00 35.09 247 ALA A CA 1
ATOM 1900 C C . ALA A 1 247 ? -66.260 16.087 -10.672 1.00 35.09 247 ALA A C 1
ATOM 1902 O O . ALA A 1 247 ? -66.481 17.264 -10.903 1.00 35.09 247 ALA A O 1
ATOM 1903 N N . ALA A 1 248 ? -65.346 15.463 -11.423 1.00 35.69 248 ALA A N 1
ATOM 1904 C CA . ALA A 1 248 ? -65.504 14.335 -12.362 1.00 35.69 248 ALA A CA 1
ATOM 1905 C C . ALA A 1 248 ? -66.105 14.718 -13.732 1.00 35.69 248 ALA A C 1
ATOM 1907 O O . ALA A 1 248 ? -67.247 15.159 -13.814 1.00 35.69 248 ALA A O 1
ATOM 1908 N N . ARG A 1 249 ? -65.313 14.409 -14.777 1.00 32.72 249 ARG A N 1
ATOM 1909 C CA . ARG A 1 249 ? -65.541 14.281 -16.242 1.00 32.72 249 ARG A CA 1
ATOM 1910 C C . ARG A 1 249 ? -64.458 15.092 -16.963 1.00 32.72 249 ARG A C 1
ATOM 1912 O O . ARG A 1 249 ? -64.256 16.246 -16.632 1.00 32.72 249 ARG A O 1
ATOM 1919 N N . GLY A 1 250 ? -63.692 14.567 -17.910 1.00 30.00 250 GLY A N 1
ATOM 1920 C CA . GLY A 1 250 ? -63.917 13.431 -18.799 1.00 30.00 250 GLY A CA 1
ATOM 1921 C C . GLY A 1 250 ? -63.816 13.928 -20.245 1.00 30.00 250 GLY A C 1
ATOM 1922 O O . GLY A 1 250 ? -64.220 15.052 -20.518 1.00 30.00 250 GLY A O 1
ATOM 1923 N N . VAL A 1 251 ? -63.376 13.037 -21.144 1.00 33.59 251 VAL A N 1
ATOM 1924 C CA . VAL A 1 251 ? -63.323 13.166 -22.621 1.00 33.59 251 VAL A CA 1
ATOM 1925 C C . VAL A 1 251 ? -62.070 13.916 -23.130 1.00 33.59 251 VAL A C 1
ATOM 1927 O O . VAL A 1 251 ? -61.880 15.069 -22.777 1.00 33.59 251 VAL A O 1
ATOM 1930 N N . SER A 1 252 ? -61.079 13.339 -23.828 1.00 34.78 252 SER A N 1
ATOM 1931 C CA . SER A 1 252 ? -60.955 12.322 -24.903 1.00 34.78 252 SER A CA 1
ATOM 1932 C C . SER A 1 252 ? -60.691 12.953 -26.283 1.00 34.78 252 SER A C 1
ATOM 1934 O O . SER A 1 252 ? -61.192 14.034 -26.574 1.00 34.78 252 SER A O 1
ATOM 1936 N N . ALA A 1 253 ? -59.970 12.172 -27.103 1.00 37.31 253 ALA A N 1
ATOM 1937 C CA . ALA A 1 253 ? -59.641 12.290 -28.532 1.00 37.31 253 ALA A CA 1
ATOM 1938 C C . ALA A 1 253 ? -58.429 13.191 -28.864 1.00 37.31 253 ALA A C 1
ATOM 1940 O O . ALA A 1 253 ? -58.414 14.357 -28.499 1.00 37.31 253 ALA A O 1
ATOM 1941 N N . ALA A 1 254 ? -57.320 12.712 -29.451 1.00 34.25 254 ALA A N 1
ATOM 1942 C CA . ALA A 1 254 ? -57.074 11.931 -30.691 1.00 34.25 254 ALA A CA 1
ATOM 1943 C C . ALA A 1 254 ? -56.176 12.838 -31.578 1.00 34.25 254 ALA A C 1
ATOM 1945 O O . ALA A 1 254 ? -56.277 14.050 -31.465 1.00 34.25 254 ALA A O 1
ATOM 1946 N N . GLN A 1 255 ? -55.287 12.438 -32.486 1.00 36.56 255 GLN A N 1
ATOM 1947 C CA . GLN A 1 255 ? -54.792 11.184 -33.057 1.00 36.56 255 GLN A CA 1
ATOM 1948 C C . GLN A 1 255 ? -53.641 11.579 -34.017 1.00 36.56 255 GLN A C 1
ATOM 1950 O O . GLN A 1 255 ? -53.606 12.715 -34.487 1.00 36.56 255 GLN A O 1
ATOM 1955 N N . GLY A 1 256 ? -52.781 10.618 -34.379 1.00 31.17 256 GLY A N 1
ATOM 1956 C CA . GLY A 1 256 ? -51.876 10.682 -35.544 1.00 31.17 256 GLY A CA 1
ATOM 1957 C C . GLY A 1 256 ? -50.412 10.414 -35.165 1.00 31.17 256 GLY A C 1
ATOM 1958 O O . GLY A 1 256 ? -49.720 11.343 -34.782 1.00 31.17 256 GLY A O 1
ATOM 1959 N N . ALA A 1 257 ? -49.910 9.181 -35.023 1.00 34.41 257 ALA A N 1
ATOM 1960 C CA . ALA A 1 257 ? -49.776 8.054 -35.965 1.00 34.41 257 ALA A CA 1
ATOM 1961 C C . ALA A 1 257 ? -48.676 8.240 -37.036 1.00 34.41 257 ALA A C 1
ATOM 1963 O O . ALA A 1 257 ? -48.890 8.957 -38.005 1.00 34.41 257 ALA A O 1
ATOM 1964 N N . SER A 1 258 ? -47.541 7.539 -36.864 1.00 32.47 258 SER A N 1
ATOM 1965 C CA . SER A 1 258 ? -46.831 6.708 -37.872 1.00 32.47 258 SER A CA 1
ATOM 1966 C C . SER A 1 258 ? -45.576 6.093 -37.210 1.00 32.47 258 SER A C 1
ATOM 1968 O O . SER A 1 258 ? -44.751 6.840 -36.700 1.00 32.47 258 SER A O 1
ATOM 1970 N N . ALA A 1 259 ? -45.550 4.784 -36.906 1.00 34.03 259 ALA A N 1
ATOM 1971 C CA . ALA A 1 259 ? -44.954 3.681 -37.698 1.00 34.03 259 ALA A CA 1
ATOM 1972 C C . ALA A 1 259 ? -43.404 3.703 -37.705 1.00 34.03 259 ALA A C 1
ATOM 1974 O O . ALA A 1 259 ? -42.820 4.753 -37.912 1.00 34.03 259 ALA A O 1
ATOM 1975 N N . ALA A 1 260 ? -42.623 2.631 -37.548 1.00 35.66 260 ALA A N 1
ATOM 1976 C CA . ALA A 1 260 ? -42.784 1.204 -37.254 1.00 35.66 260 ALA A CA 1
ATOM 1977 C C . ALA A 1 260 ? -41.364 0.645 -36.935 1.00 35.66 260 ALA A C 1
ATOM 1979 O O . ALA A 1 260 ? -40.389 1.345 -37.197 1.00 35.66 260 ALA A O 1
ATOM 1980 N N . GLN A 1 261 ? -41.276 -0.617 -36.475 1.00 33.56 261 GLN A N 1
ATOM 1981 C CA . GLN A 1 261 ? -40.100 -1.445 -36.081 1.00 33.56 261 GLN A CA 1
ATOM 1982 C C . GLN A 1 261 ? -40.062 -1.617 -34.553 1.00 33.56 261 GLN A C 1
ATOM 1984 O O . GLN A 1 261 ? -40.048 -0.641 -33.821 1.00 33.56 261 GLN A O 1
ATOM 1989 N N . GLY A 1 262 ? -40.106 -2.800 -33.945 1.00 32.19 262 GLY A N 1
ATOM 1990 C CA . GLY A 1 262 ? -39.831 -4.166 -34.381 1.00 32.19 262 GLY A CA 1
ATOM 1991 C C . GLY A 1 262 ? -39.366 -4.892 -33.115 1.00 32.19 262 GLY A C 1
ATOM 1992 O O . GLY A 1 262 ? -38.244 -4.694 -32.664 1.00 32.19 262 GLY A O 1
ATOM 1993 N N . THR A 1 263 ? -40.275 -5.611 -32.461 1.00 34.19 263 THR A N 1
ATOM 1994 C CA . THR A 1 263 ? -40.097 -6.209 -31.130 1.00 34.19 263 THR A CA 1
ATOM 1995 C C . THR A 1 263 ? -39.411 -7.571 -31.195 1.00 34.19 263 THR A C 1
ATOM 1997 O O . THR A 1 263 ? -39.891 -8.442 -31.915 1.00 34.19 263 THR A O 1
ATOM 2000 N N . SER A 1 264 ? -38.402 -7.785 -30.346 1.00 34.03 264 SER A N 1
ATOM 2001 C CA . SER A 1 264 ? -37.984 -9.115 -29.882 1.00 34.03 264 SER A CA 1
ATOM 2002 C C . SER A 1 264 ? -37.710 -9.056 -28.378 1.00 34.03 264 SER A C 1
ATOM 2004 O O . SER A 1 264 ? -36.736 -8.455 -27.930 1.00 34.03 264 SER A O 1
ATOM 2006 N N . THR A 1 265 ? -38.606 -9.670 -27.612 1.00 34.41 265 THR A N 1
ATOM 2007 C CA . THR A 1 265 ? -38.523 -9.907 -26.165 1.00 34.41 265 THR A CA 1
ATOM 2008 C C . THR A 1 265 ? -37.965 -11.314 -25.940 1.00 34.41 265 THR A C 1
ATOM 2010 O O . THR A 1 265 ? -38.417 -12.219 -26.641 1.00 34.41 265 THR A O 1
ATOM 2013 N N . PRO A 1 266 ? -37.072 -11.556 -24.965 1.00 47.16 266 PRO A N 1
ATOM 2014 C CA . PRO A 1 266 ? -36.871 -12.899 -24.449 1.00 47.16 266 PRO A CA 1
ATOM 2015 C C . PRO A 1 266 ? -37.470 -13.080 -23.050 1.00 47.16 266 PRO A C 1
ATOM 2017 O O . PRO A 1 266 ? -37.510 -12.170 -22.219 1.00 47.16 266 PRO A O 1
ATOM 2020 N N . ASP A 1 267 ? -37.938 -14.309 -22.869 1.00 30.84 267 ASP A N 1
ATOM 2021 C CA . ASP A 1 267 ? -38.676 -14.896 -21.763 1.00 30.84 267 ASP A CA 1
ATOM 2022 C C . ASP A 1 267 ? -38.087 -14.710 -20.364 1.00 30.84 267 ASP A C 1
ATOM 2024 O O . ASP A 1 267 ? -36.879 -14.718 -20.122 1.00 30.84 267 ASP A O 1
ATOM 2028 N N . ARG A 1 268 ? -39.019 -14.656 -19.415 1.00 34.47 268 ARG A N 1
ATOM 2029 C CA . ARG A 1 268 ? -38.822 -14.634 -17.970 1.00 34.47 268 ARG A CA 1
ATOM 2030 C C . ARG A 1 268 ? -39.405 -15.937 -17.413 1.00 34.47 268 ARG A C 1
ATOM 2032 O O . ARG A 1 268 ? -40.603 -16.137 -17.597 1.00 34.47 268 ARG A O 1
ATOM 2039 N N . PRO A 1 269 ? -38.642 -16.804 -16.722 1.00 49.09 269 PRO A N 1
ATOM 2040 C CA . PRO A 1 269 ? -39.249 -17.919 -16.014 1.00 49.09 269 PRO A CA 1
ATOM 2041 C C . PRO A 1 269 ? -39.462 -17.605 -14.529 1.00 49.09 269 PRO A C 1
ATOM 2043 O O . PRO A 1 269 ? -38.597 -17.072 -13.829 1.00 49.09 269 PRO A O 1
ATOM 2046 N N . ASP A 1 270 ? -40.658 -17.978 -14.086 1.00 39.12 270 ASP A N 1
ATOM 2047 C CA . ASP A 1 270 ? -41.162 -17.986 -12.721 1.00 39.12 270 ASP A CA 1
ATOM 2048 C C . ASP A 1 270 ? -40.266 -18.768 -11.750 1.00 39.12 270 ASP A C 1
ATOM 2050 O O . ASP A 1 270 ? -39.858 -19.897 -12.018 1.00 39.12 270 ASP A O 1
ATOM 2054 N N . SER A 1 271 ? -40.040 -18.212 -10.557 1.00 35.31 271 SER A N 1
ATOM 2055 C CA . SER A 1 271 ? -39.543 -18.966 -9.398 1.00 35.31 271 SER A CA 1
ATOM 2056 C C . SER A 1 271 ? -40.575 -18.906 -8.277 1.00 35.31 271 SER A C 1
ATOM 2058 O O . SER A 1 271 ? -40.710 -17.917 -7.556 1.00 35.31 271 SER A O 1
ATOM 2060 N N . ARG A 1 272 ? -41.333 -19.999 -8.170 1.00 33.94 272 ARG A N 1
ATOM 2061 C CA . ARG A 1 272 ? -42.288 -20.293 -7.103 1.00 33.94 272 ARG A CA 1
ATOM 2062 C C . ARG A 1 272 ? -41.538 -20.760 -5.853 1.00 33.94 272 ARG A C 1
ATOM 2064 O O . ARG A 1 272 ? -40.605 -21.554 -5.921 1.00 33.94 272 ARG A O 1
ATOM 2071 N N . THR A 1 273 ? -41.991 -20.256 -4.718 1.00 40.91 273 THR A N 1
ATOM 2072 C CA . THR A 1 273 ? -41.582 -20.559 -3.348 1.00 40.91 273 THR A CA 1
ATOM 2073 C C . THR A 1 273 ? -41.853 -22.015 -2.952 1.00 40.91 273 THR A C 1
ATOM 2075 O O . THR A 1 273 ? -42.930 -22.549 -3.204 1.00 40.91 273 THR A O 1
ATOM 2078 N N . GLY A 1 274 ? -40.893 -22.636 -2.261 1.00 34.41 274 GLY A N 1
ATOM 2079 C CA . GLY A 1 274 ? -41.039 -23.949 -1.630 1.00 34.41 274 GLY A CA 1
ATOM 2080 C C . GLY A 1 274 ? -40.071 -24.101 -0.458 1.00 34.41 274 GLY A C 1
ATOM 2081 O O . GLY A 1 274 ? -38.906 -24.436 -0.647 1.00 34.41 274 GLY A O 1
ATOM 2082 N N . HIS A 1 275 ? -40.551 -23.819 0.754 1.00 37.66 275 HIS A N 1
ATOM 2083 C CA . HIS A 1 275 ? -39.855 -24.105 2.008 1.00 37.66 275 HIS A CA 1
ATOM 2084 C C . HIS A 1 275 ? -39.964 -25.600 2.341 1.00 37.66 275 HIS A C 1
ATOM 2086 O O . HIS A 1 275 ? -41.067 -26.129 2.445 1.00 37.66 275 HIS A O 1
ATOM 2092 N N . GLY A 1 276 ? -38.825 -26.259 2.565 1.00 30.19 276 GLY A N 1
ATOM 2093 C CA . GLY A 1 276 ? -38.727 -27.612 3.121 1.00 30.19 276 GLY A CA 1
ATOM 2094 C C . GLY A 1 276 ? -37.622 -27.670 4.189 1.00 30.19 276 GLY A C 1
ATOM 2095 O O . GLY A 1 276 ? -36.604 -26.993 4.028 1.00 30.19 276 GLY A O 1
ATOM 2096 N N . PRO A 1 277 ? -37.809 -28.406 5.302 1.00 42.88 277 PRO A N 1
ATOM 2097 C CA . PRO A 1 277 ? -36.969 -28.282 6.490 1.00 42.88 277 PRO A CA 1
ATOM 2098 C C . PRO A 1 277 ? -35.650 -29.063 6.397 1.00 42.88 277 PRO A C 1
ATOM 2100 O O . PRO A 1 277 ? -35.580 -30.183 5.891 1.00 42.88 277 PRO A O 1
ATOM 2103 N N . VAL A 1 278 ? -34.605 -28.458 6.964 1.00 35.72 278 VAL A N 1
ATOM 2104 C CA . VAL A 1 278 ? -33.249 -28.997 7.113 1.00 35.72 278 VAL A CA 1
ATOM 2105 C C . VAL A 1 278 ? -33.250 -30.142 8.133 1.00 35.72 278 VAL A C 1
ATOM 2107 O O . VAL A 1 278 ? -33.501 -29.927 9.318 1.00 35.72 278 VAL A O 1
ATOM 2110 N N . ARG A 1 279 ? -32.929 -31.363 7.686 1.00 30.69 279 ARG A N 1
ATOM 2111 C CA . ARG A 1 279 ? -32.551 -32.476 8.571 1.00 30.69 279 ARG A CA 1
ATOM 2112 C C . ARG A 1 279 ? -31.093 -32.312 8.999 1.00 30.69 279 ARG A C 1
ATOM 2114 O O . ARG A 1 279 ? -30.186 -32.376 8.175 1.00 30.69 279 ARG A O 1
ATOM 2121 N N . LEU A 1 280 ? -30.881 -32.139 10.300 1.00 37.19 280 LEU A N 1
ATOM 2122 C CA . LEU A 1 280 ? -29.590 -32.316 10.957 1.00 37.19 280 LEU A CA 1
ATOM 2123 C C . LEU A 1 280 ? -29.344 -33.820 11.133 1.00 37.19 280 LEU A C 1
ATOM 2125 O O . LEU A 1 280 ? -30.133 -34.513 11.770 1.00 37.19 280 LEU A O 1
ATOM 2129 N N . SER A 1 281 ? -28.253 -34.334 10.576 1.00 35.50 281 SER A N 1
ATOM 2130 C CA . SER A 1 281 ? -27.731 -35.659 10.918 1.00 35.50 281 SER A CA 1
ATOM 2131 C C . SER A 1 281 ? -26.315 -35.481 11.439 1.00 35.50 281 SER A C 1
ATOM 2133 O O . SER A 1 281 ? -25.366 -35.321 10.677 1.00 35.50 281 SER A O 1
ATOM 2135 N N . GLY A 1 282 ? -26.212 -35.444 12.766 1.00 34.62 282 GLY A N 1
ATOM 2136 C CA . GLY A 1 282 ? -24.979 -35.700 13.487 1.00 34.62 282 GLY A CA 1
ATOM 2137 C C . GLY A 1 282 ? -24.881 -37.196 13.759 1.00 34.62 282 GLY A C 1
ATOM 2138 O O . GLY A 1 282 ? -25.801 -37.785 14.318 1.00 34.62 282 GLY A O 1
ATOM 2139 N N . THR A 1 283 ? -23.764 -37.801 13.379 1.00 41.62 283 THR A N 1
ATOM 2140 C CA . THR A 1 283 ? -23.372 -39.132 13.843 1.00 41.62 283 THR A CA 1
ATOM 2141 C C . THR A 1 283 ? -21.991 -39.012 14.467 1.00 41.62 283 THR A C 1
ATOM 2143 O O . THR A 1 283 ? -20.981 -38.957 13.768 1.00 41.62 283 THR A O 1
ATOM 2146 N N . ASN A 1 284 ? -21.980 -38.929 15.797 1.00 35.34 284 ASN A N 1
ATOM 2147 C CA . ASN A 1 284 ? -20.836 -39.279 16.626 1.00 35.34 284 ASN A CA 1
ATOM 2148 C C . ASN A 1 284 ? -20.805 -40.806 16.758 1.00 35.34 284 ASN A C 1
ATOM 2150 O O . ASN A 1 284 ? -21.818 -41.412 17.100 1.00 35.34 284 ASN A O 1
ATOM 2154 N N . GLY A 1 285 ? -19.643 -41.407 16.524 1.00 31.66 285 GLY A N 1
ATOM 2155 C CA . GLY A 1 285 ? -19.348 -42.802 16.837 1.00 31.66 285 GLY A CA 1
ATOM 2156 C C . GLY A 1 285 ? -17.854 -42.933 17.156 1.00 31.66 285 GLY A C 1
ATOM 2157 O O . GLY A 1 285 ? -17.052 -42.393 16.392 1.00 31.66 285 GLY A O 1
ATOM 2158 N N . PRO A 1 286 ? -17.468 -43.563 18.282 1.00 45.19 286 PRO A N 1
ATOM 2159 C CA . PRO A 1 286 ? -16.094 -43.573 18.770 1.00 45.19 286 PRO A CA 1
ATOM 2160 C C . PRO A 1 286 ? -15.297 -44.721 18.139 1.00 45.19 286 PRO A C 1
ATOM 2162 O O . PRO A 1 286 ? -15.777 -45.848 18.057 1.00 45.19 286 PRO A O 1
ATOM 2165 N N . GLY A 1 287 ? -14.068 -44.438 17.709 1.00 35.69 287 GLY A N 1
ATOM 2166 C CA . GLY A 1 287 ? -13.100 -45.445 17.276 1.00 35.69 287 GLY A CA 1
ATOM 2167 C C . GLY A 1 287 ? -11.815 -45.293 18.078 1.00 35.69 287 GLY A C 1
ATOM 2168 O O . GLY A 1 287 ? -11.063 -44.346 17.861 1.00 35.69 287 GLY A O 1
ATOM 2169 N N . GLU A 1 288 ? -11.606 -46.203 19.026 1.00 34.84 288 GLU A N 1
ATOM 2170 C CA . GLU A 1 288 ? -10.362 -46.372 19.781 1.00 34.84 288 GLU A CA 1
ATOM 2171 C C . GLU A 1 288 ? -9.221 -46.959 18.917 1.00 34.84 288 GLU A C 1
ATOM 2173 O O . GLU A 1 288 ? -9.472 -47.498 17.834 1.00 34.84 288 GLU A O 1
ATOM 2178 N N . PRO A 1 289 ? -7.954 -46.829 19.363 1.00 51.16 289 PRO A N 1
ATOM 2179 C CA . PRO A 1 289 ? -6.781 -46.893 18.498 1.00 51.16 289 PRO A CA 1
ATOM 2180 C C . PRO A 1 289 ? -6.149 -48.291 18.401 1.00 51.16 289 PRO A C 1
ATOM 2182 O O . PRO A 1 289 ? -5.904 -48.956 19.405 1.00 51.16 289 PRO A O 1
ATOM 2185 N N . ALA A 1 290 ? -5.765 -48.689 17.186 1.00 39.12 290 ALA A N 1
ATOM 2186 C CA . ALA A 1 290 ? -4.823 -49.784 16.959 1.00 39.12 290 ALA A CA 1
ATOM 2187 C C . ALA A 1 290 ? -3.381 -49.243 16.900 1.00 39.12 290 ALA A C 1
ATOM 2189 O O . ALA A 1 290 ? -3.105 -48.235 16.248 1.00 39.12 290 ALA A O 1
ATOM 2190 N N . GLY A 1 291 ? -2.487 -49.915 17.628 1.00 34.22 291 GLY A N 1
ATOM 2191 C CA . GLY A 1 291 ? -1.106 -49.521 17.906 1.00 34.22 291 GLY A CA 1
ATOM 2192 C C . GLY A 1 291 ? -0.107 -49.577 16.735 1.00 34.22 291 GLY A C 1
ATOM 2193 O O . GLY A 1 291 ? -0.465 -49.855 15.590 1.00 34.22 291 GLY A O 1
ATOM 2194 N N . PRO A 1 292 ? 1.174 -49.270 17.026 1.00 45.69 292 PRO A N 1
ATOM 2195 C CA . PRO A 1 292 ? 2.153 -48.853 16.031 1.00 45.69 292 PRO A CA 1
ATOM 2196 C C . PRO A 1 292 ? 2.913 -50.030 15.409 1.00 45.69 292 PRO A C 1
ATOM 2198 O O . PRO A 1 292 ? 3.480 -50.871 16.103 1.00 45.69 292 PRO A O 1
ATOM 2201 N N . ALA A 1 293 ? 3.003 -50.033 14.079 1.00 37.12 293 ALA A N 1
ATOM 2202 C CA . ALA A 1 293 ? 3.898 -50.909 13.336 1.00 37.12 293 ALA A CA 1
ATOM 2203 C C . ALA A 1 293 ? 5.265 -50.235 13.122 1.00 37.12 293 ALA A C 1
ATOM 2205 O O . ALA A 1 293 ? 5.375 -49.156 12.538 1.00 37.12 293 ALA A O 1
ATOM 2206 N N . HIS A 1 294 ? 6.305 -50.924 13.589 1.00 39.19 294 HIS A N 1
ATOM 2207 C CA . HIS A 1 294 ? 7.720 -50.697 13.317 1.00 39.19 294 HIS A CA 1
ATOM 2208 C C . HIS A 1 294 ? 8.025 -50.416 11.837 1.00 39.19 294 HIS A C 1
ATOM 2210 O O . HIS A 1 294 ? 7.710 -51.243 10.982 1.00 39.19 294 HIS A O 1
ATOM 2216 N N . ARG A 1 295 ? 8.783 -49.347 11.542 1.00 35.66 295 ARG A N 1
ATOM 2217 C CA . ARG A 1 295 ? 9.649 -49.283 10.349 1.00 35.66 295 ARG A CA 1
ATOM 2218 C C . ARG A 1 295 ? 10.963 -48.537 10.609 1.00 35.66 295 ARG A C 1
ATOM 2220 O O . ARG A 1 295 ? 10.988 -47.333 10.825 1.00 35.66 295 ARG A O 1
ATOM 2227 N N . ALA A 1 296 ? 12.020 -49.347 10.587 1.00 34.22 296 ALA A N 1
ATOM 2228 C CA . ALA A 1 296 ? 13.368 -49.156 10.051 1.00 34.22 296 ALA A CA 1
ATOM 2229 C C . ALA A 1 296 ? 13.957 -47.733 9.922 1.00 34.22 296 ALA A C 1
ATOM 2231 O O . ALA A 1 296 ? 13.550 -46.930 9.084 1.00 34.22 296 ALA A O 1
ATOM 2232 N N . ARG A 1 297 ? 15.045 -47.523 10.677 1.00 34.59 297 ARG A N 1
ATOM 2233 C CA . ARG A 1 297 ? 16.107 -46.532 10.443 1.00 34.59 297 ARG A CA 1
ATOM 2234 C C . ARG A 1 297 ? 16.880 -46.852 9.152 1.00 34.59 297 ARG A C 1
ATOM 2236 O O . ARG A 1 297 ? 17.213 -48.022 8.959 1.00 34.59 297 ARG A O 1
ATOM 2243 N N . PRO A 1 298 ? 17.279 -45.858 8.343 1.00 46.69 298 PRO A N 1
ATOM 2244 C CA . PRO A 1 298 ? 18.421 -45.993 7.453 1.00 46.69 298 PRO A CA 1
ATOM 2245 C C . PRO A 1 298 ? 19.707 -45.465 8.110 1.00 46.69 298 PRO A C 1
ATOM 2247 O O . PRO A 1 298 ? 19.686 -44.558 8.941 1.00 46.69 298 PRO A O 1
ATOM 2250 N N . ALA A 1 299 ? 20.806 -46.114 7.737 1.00 33.38 299 ALA A N 1
ATOM 2251 C CA . ALA A 1 299 ? 22.148 -46.015 8.286 1.00 33.38 299 ALA A CA 1
ATOM 2252 C C . ALA A 1 299 ? 22.883 -44.702 7.954 1.00 33.38 299 ALA A C 1
ATOM 2254 O O . ALA A 1 299 ? 22.769 -44.175 6.847 1.00 33.38 299 ALA A O 1
ATOM 2255 N N . GLU A 1 300 ? 23.698 -44.240 8.904 1.00 33.50 300 GLU A N 1
ATOM 2256 C CA . GLU A 1 300 ? 24.758 -43.245 8.710 1.00 33.50 300 GLU A CA 1
ATOM 2257 C C . GLU A 1 300 ? 26.057 -43.936 8.261 1.00 33.50 300 GLU A C 1
ATOM 2259 O O . GLU A 1 300 ? 26.389 -44.998 8.798 1.00 33.50 300 GLU A O 1
ATOM 2264 N N . PRO A 1 301 ? 26.836 -43.356 7.329 1.00 53.41 301 PRO A N 1
ATOM 2265 C CA . PRO A 1 301 ? 28.199 -43.792 7.091 1.00 53.41 301 PRO A CA 1
ATOM 2266 C C . PRO A 1 301 ? 29.196 -42.993 7.939 1.00 53.41 301 PRO A C 1
ATOM 2268 O O . PRO A 1 301 ? 29.250 -41.764 7.913 1.00 53.41 301 PRO A O 1
ATOM 2271 N N . ALA A 1 302 ? 30.015 -43.761 8.650 1.00 37.06 302 ALA A N 1
ATOM 2272 C CA . ALA A 1 302 ? 31.194 -43.360 9.394 1.00 37.06 302 ALA A CA 1
ATOM 2273 C C . ALA A 1 302 ? 32.227 -42.627 8.529 1.00 37.06 302 ALA A C 1
ATOM 2275 O O . ALA A 1 302 ? 32.570 -43.120 7.458 1.00 37.06 302 ALA A O 1
ATOM 2276 N N . TRP A 1 303 ? 32.805 -41.542 9.053 1.00 41.38 303 TRP A N 1
ATOM 2277 C CA . TRP A 1 303 ? 34.156 -41.099 8.702 1.00 41.38 303 TRP A CA 1
ATOM 2278 C C . TRP A 1 303 ? 34.911 -40.649 9.954 1.00 41.38 303 TRP A C 1
ATOM 2280 O O . TRP A 1 303 ? 34.403 -39.912 10.796 1.00 41.38 303 TRP A O 1
ATOM 2290 N N . ALA A 1 304 ? 36.118 -41.191 10.053 1.00 34.94 304 ALA A N 1
ATOM 2291 C CA . ALA A 1 304 ? 37.082 -41.070 11.127 1.00 34.94 304 ALA A CA 1
ATOM 2292 C C . ALA A 1 304 ? 37.923 -39.785 11.024 1.00 34.94 304 ALA A C 1
ATOM 2294 O O . ALA A 1 304 ? 38.087 -39.236 9.936 1.00 34.94 304 ALA A O 1
ATOM 2295 N N . GLY A 1 305 ? 38.538 -39.396 12.147 1.00 32.47 305 GLY A N 1
ATOM 2296 C CA . GLY A 1 305 ? 39.744 -38.560 12.160 1.00 32.47 305 GLY A CA 1
ATOM 2297 C C . GLY A 1 305 ? 39.716 -37.396 13.150 1.00 32.47 305 GLY A C 1
ATOM 2298 O O . GLY A 1 305 ? 39.342 -36.288 12.782 1.00 32.47 305 GLY A O 1
ATOM 2299 N N . GLY A 1 306 ? 40.174 -37.641 14.386 1.00 33.41 306 GLY A N 1
ATOM 2300 C CA . GLY A 1 306 ? 40.772 -36.595 15.233 1.00 33.41 306 GLY A CA 1
ATOM 2301 C C . GLY A 1 306 ? 42.138 -36.153 14.675 1.00 33.41 306 GLY A C 1
ATOM 2302 O O . GLY A 1 306 ? 42.606 -36.750 13.700 1.00 33.41 306 GL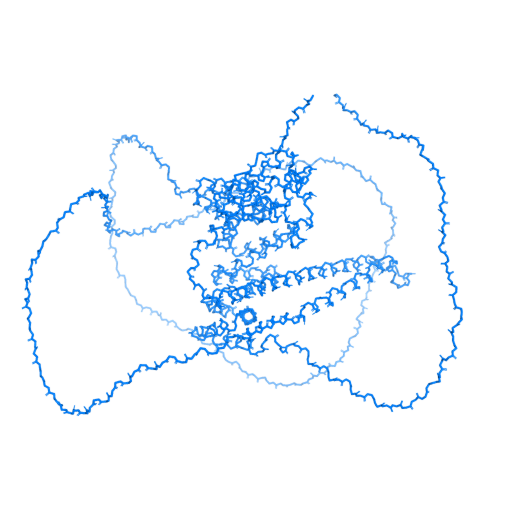Y A O 1
ATOM 2303 N N . PRO A 1 307 ? 42.803 -35.152 15.283 1.00 52.66 307 PRO A N 1
ATOM 2304 C CA . PRO A 1 307 ? 43.514 -35.469 16.525 1.00 52.66 307 PRO A CA 1
ATOM 2305 C C . PRO A 1 307 ? 43.599 -34.350 17.590 1.00 52.66 307 PRO A C 1
ATOM 2307 O O . PRO A 1 307 ? 43.409 -33.168 17.323 1.00 52.66 307 PRO A O 1
ATOM 2310 N N . GLU A 1 308 ? 43.966 -34.821 18.785 1.00 33.44 308 GLU A N 1
ATOM 2311 C CA . GLU A 1 308 ? 44.862 -34.213 19.783 1.00 33.44 308 GLU A CA 1
ATOM 2312 C C . GLU A 1 308 ? 44.391 -33.044 20.664 1.00 33.44 308 GLU A C 1
ATOM 2314 O O . GLU A 1 308 ? 44.370 -31.870 20.304 1.00 33.44 308 GLU A O 1
ATOM 2319 N N . GLN A 1 309 ? 44.151 -33.421 21.920 1.00 37.28 309 GLN A N 1
ATOM 2320 C CA . GLN A 1 309 ? 44.163 -32.599 23.120 1.00 37.28 309 GLN A CA 1
ATOM 2321 C C . GLN A 1 309 ? 45.240 -33.205 24.043 1.00 37.28 309 GLN A C 1
ATOM 2323 O O . GLN A 1 309 ? 45.232 -34.429 24.191 1.00 37.28 309 GLN A O 1
ATOM 2328 N N . PRO A 1 310 ? 46.162 -32.427 24.642 1.00 54.50 310 PRO A N 1
ATOM 2329 C CA . PRO A 1 310 ? 47.059 -32.955 25.658 1.00 54.50 310 PRO A CA 1
ATOM 2330 C C . PRO A 1 310 ? 46.544 -32.702 27.081 1.00 54.50 310 PRO A C 1
ATOM 2332 O O . PRO A 1 310 ? 45.834 -31.733 27.364 1.00 54.50 310 PRO A O 1
ATOM 2335 N N . ASP A 1 311 ? 46.953 -33.639 27.929 1.00 39.00 311 ASP A N 1
ATOM 2336 C CA . ASP A 1 311 ? 46.638 -33.883 29.332 1.00 39.00 311 ASP A CA 1
ATOM 2337 C C . ASP A 1 311 ? 47.170 -32.855 30.348 1.00 39.00 311 ASP A C 1
ATOM 2339 O O . ASP A 1 311 ? 48.096 -32.090 30.083 1.00 39.00 311 ASP A O 1
ATOM 2343 N N . GLY A 1 312 ? 46.640 -32.971 31.573 1.00 32.56 312 GLY A N 1
ATOM 2344 C CA . GLY A 1 312 ? 47.268 -32.544 32.834 1.00 32.56 312 GLY A CA 1
ATOM 2345 C C . GLY A 1 312 ? 46.219 -32.114 33.864 1.00 32.56 312 GLY A C 1
ATOM 2346 O O . GLY A 1 312 ? 45.670 -31.027 33.733 1.00 32.56 312 GLY A O 1
ATOM 2347 N N . ALA A 1 313 ? 45.746 -33.021 34.733 1.00 34.25 313 ALA A N 1
ATOM 2348 C CA . ALA A 1 313 ? 46.148 -33.152 36.154 1.00 34.25 313 ALA A CA 1
ATOM 2349 C C . ALA A 1 313 ? 45.808 -31.882 36.983 1.00 34.25 313 ALA A C 1
ATOM 2351 O O . ALA A 1 313 ? 46.221 -30.789 36.636 1.00 34.25 313 ALA A O 1
ATOM 2352 N N . ASP A 1 314 ? 44.999 -31.897 38.045 1.00 33.78 314 ASP A N 1
ATOM 2353 C CA . ASP A 1 314 ? 45.154 -32.713 39.249 1.00 33.78 314 ASP A CA 1
ATOM 2354 C C . ASP A 1 314 ? 43.865 -32.781 40.092 1.00 33.78 314 ASP A C 1
ATOM 2356 O O . ASP A 1 314 ? 42.949 -31.965 39.977 1.00 33.78 314 ASP A O 1
ATOM 2360 N N . ARG A 1 315 ? 43.825 -33.789 40.967 1.00 38.69 315 ARG A N 1
ATOM 2361 C CA . ARG A 1 315 ? 42.716 -34.183 41.845 1.00 38.69 315 ARG A CA 1
ATOM 2362 C C . ARG A 1 315 ? 43.154 -34.024 43.310 1.00 38.69 315 ARG A C 1
ATOM 2364 O O . ARG A 1 315 ? 44.064 -34.729 43.721 1.00 38.69 315 ARG A O 1
ATOM 2371 N N . ALA A 1 316 ? 42.483 -33.173 44.085 1.00 35.44 316 ALA A N 1
ATOM 2372 C CA . ALA A 1 316 ? 42.411 -33.136 45.562 1.00 35.44 316 ALA A CA 1
ATOM 2373 C C . ALA A 1 316 ? 41.455 -31.971 45.917 1.00 35.44 316 ALA A C 1
ATOM 2375 O O . ALA A 1 316 ? 41.393 -31.006 45.168 1.00 35.44 316 ALA A O 1
ATOM 2376 N N . ASP A 1 317 ? 40.641 -31.921 46.963 1.00 33.44 317 ASP A N 1
ATOM 2377 C CA . ASP A 1 317 ? 40.426 -32.774 48.119 1.00 33.44 317 ASP A CA 1
ATOM 2378 C C . ASP A 1 317 ? 39.033 -32.440 48.699 1.00 33.44 317 ASP A C 1
ATOM 2380 O O . ASP A 1 317 ? 38.451 -31.390 48.408 1.00 33.44 317 ASP A O 1
ATOM 2384 N N . ARG A 1 318 ? 38.484 -33.335 49.522 1.00 36.34 318 ARG A N 1
ATOM 2385 C CA . ARG A 1 318 ? 37.275 -33.086 50.327 1.00 36.34 318 ARG A CA 1
ATOM 2386 C C . ARG A 1 318 ? 37.591 -32.159 51.508 1.00 36.34 318 ARG A C 1
ATOM 2388 O O . ARG A 1 318 ? 38.599 -32.370 52.167 1.00 36.34 318 ARG A O 1
ATOM 2395 N N . ALA A 1 319 ? 36.627 -31.305 51.866 1.00 35.81 319 ALA A N 1
ATOM 2396 C CA . ALA A 1 319 ? 35.969 -31.238 53.186 1.00 35.81 319 ALA A CA 1
ATOM 2397 C C . ALA A 1 319 ? 35.689 -29.809 53.699 1.00 35.81 319 ALA A C 1
ATOM 2399 O O . ALA A 1 319 ? 36.541 -28.932 53.684 1.00 35.81 319 ALA A O 1
ATOM 2400 N N . ASP A 1 320 ? 34.486 -29.702 54.269 1.00 31.72 320 ASP A N 1
ATOM 2401 C CA . ASP A 1 320 ? 34.092 -28.923 55.444 1.00 31.72 320 ASP A CA 1
ATOM 2402 C C . ASP A 1 320 ? 33.803 -27.409 55.424 1.00 31.72 320 ASP A C 1
ATOM 2404 O O . ASP A 1 320 ? 34.554 -26.563 54.957 1.00 31.72 320 ASP A O 1
ATOM 2408 N N . LYS A 1 321 ? 32.715 -27.140 56.168 1.00 31.78 321 LYS A N 1
ATOM 2409 C CA . LYS A 1 321 ? 32.407 -25.982 57.024 1.00 31.78 321 LYS A CA 1
ATOM 2410 C C . LYS A 1 321 ? 31.947 -24.655 56.407 1.00 31.78 321 LYS A C 1
ATOM 2412 O O . LYS A 1 321 ? 32.716 -23.807 55.984 1.00 31.78 321 LYS A O 1
ATOM 2417 N N . ALA A 1 322 ? 30.633 -24.459 56.556 1.00 39.09 322 ALA A N 1
ATOM 2418 C CA . ALA A 1 322 ? 29.999 -23.381 57.323 1.00 39.09 322 ALA A CA 1
ATOM 2419 C C . ALA A 1 322 ? 30.748 -22.041 57.451 1.00 39.09 322 ALA A C 1
ATOM 2421 O O . ALA A 1 322 ? 31.709 -21.947 58.207 1.00 39.09 322 ALA A O 1
ATOM 2422 N N . ALA A 1 323 ? 30.164 -20.984 56.880 1.00 33.19 323 ALA A N 1
ATOM 2423 C CA . ALA A 1 323 ? 30.056 -19.669 57.515 1.00 33.19 323 ALA A CA 1
ATOM 2424 C C . ALA A 1 323 ? 29.097 -18.774 56.711 1.00 33.19 323 ALA A C 1
ATOM 2426 O O . ALA A 1 323 ? 29.379 -18.393 55.577 1.00 33.19 323 ALA A O 1
ATOM 2427 N N . SER A 1 324 ? 27.967 -18.420 57.322 1.00 40.97 324 SER A N 1
ATOM 2428 C CA . SER A 1 324 ? 27.207 -17.219 56.965 1.00 40.97 324 SER A CA 1
ATOM 2429 C C . SER A 1 324 ? 28.060 -15.963 57.178 1.00 40.97 324 SER A C 1
ATOM 2431 O O . SER A 1 324 ? 28.913 -15.951 58.068 1.00 40.97 324 SER A O 1
ATOM 2433 N N . PRO A 1 325 ? 27.738 -14.864 56.484 1.00 51.97 325 PRO A N 1
ATOM 2434 C CA . PRO A 1 325 ? 27.894 -13.540 57.074 1.00 51.97 325 PRO A CA 1
ATOM 2435 C C . PRO A 1 325 ? 26.589 -12.707 57.035 1.00 51.97 325 PRO A C 1
ATOM 2437 O O . PRO A 1 325 ? 25.612 -13.105 56.397 1.00 51.97 325 PRO A O 1
ATOM 2440 N N . PRO A 1 326 ? 26.547 -11.601 57.806 1.00 51.16 326 PRO A N 1
ATOM 2441 C CA . PRO A 1 326 ? 25.345 -10.973 58.357 1.00 51.16 326 PRO A CA 1
ATOM 2442 C C . PRO A 1 326 ? 24.711 -9.996 57.347 1.00 51.16 326 PRO A C 1
ATOM 2444 O O . PRO A 1 326 ? 25.354 -9.562 56.402 1.00 51.16 326 PRO A O 1
ATOM 2447 N N . GLY A 1 327 ? 23.427 -9.648 57.417 1.00 33.47 327 GLY A N 1
ATOM 2448 C CA . GLY A 1 327 ? 22.738 -9.107 58.582 1.00 33.47 327 GLY A CA 1
ATOM 2449 C C . GLY A 1 327 ? 22.962 -7.593 58.637 1.00 33.47 327 GLY A C 1
ATOM 2450 O O . GLY A 1 327 ? 23.887 -7.136 59.298 1.00 33.47 327 GLY A O 1
ATOM 2451 N N . VAL A 1 328 ? 22.105 -6.824 57.956 1.00 39.56 328 VAL A N 1
ATOM 2452 C CA . VAL A 1 328 ? 21.928 -5.390 58.229 1.00 39.56 328 VAL A CA 1
ATOM 2453 C C . VAL A 1 328 ? 20.440 -5.110 58.374 1.00 39.56 328 VAL A C 1
ATOM 2455 O O . VAL A 1 328 ? 19.637 -5.384 57.483 1.00 39.56 328 VAL A O 1
ATOM 2458 N N . ALA A 1 329 ? 20.100 -4.627 59.560 1.00 35.41 329 ALA A N 1
ATOM 2459 C CA . ALA A 1 329 ? 18.778 -4.230 59.994 1.00 35.41 329 ALA A CA 1
ATOM 2460 C C . ALA A 1 329 ? 18.460 -2.792 59.568 1.00 35.41 329 ALA A C 1
ATOM 2462 O O . ALA A 1 329 ? 19.354 -1.948 59.538 1.00 35.41 329 ALA A O 1
ATOM 2463 N N . SER A 1 330 ? 17.178 -2.517 59.322 1.00 37.59 330 SER A N 1
ATOM 2464 C CA . SER A 1 330 ? 16.420 -1.331 59.774 1.00 37.59 330 SER A CA 1
ATOM 2465 C C . SER A 1 330 ? 14.982 -1.511 59.263 1.00 37.59 330 SER A C 1
ATOM 2467 O O . SER A 1 330 ? 14.755 -1.536 58.062 1.00 37.59 330 SER A O 1
ATOM 2469 N N . ALA A 1 331 ? 14.033 -1.968 60.081 1.00 34.28 331 ALA A N 1
ATOM 2470 C CA . ALA A 1 331 ? 13.314 -1.219 61.115 1.00 34.28 331 ALA A CA 1
ATOM 2471 C C . ALA A 1 331 ? 12.357 -0.164 60.532 1.00 34.28 331 ALA A C 1
ATOM 2473 O O . ALA A 1 331 ? 12.749 0.972 60.302 1.00 34.28 331 ALA A O 1
ATOM 2474 N N . GLN A 1 332 ? 11.086 -0.549 60.382 1.00 36.88 332 GLN A N 1
ATOM 2475 C CA . GLN A 1 332 ? 9.933 0.299 60.697 1.00 36.88 332 GLN A CA 1
ATOM 2476 C C . GLN A 1 332 ? 8.711 -0.600 60.965 1.00 36.88 332 GLN A C 1
ATOM 2478 O O . GLN A 1 332 ? 8.109 -1.159 60.052 1.00 36.88 332 GLN A O 1
ATOM 2483 N N . GLY A 1 333 ? 8.388 -0.771 62.255 1.00 32.97 333 GLY A N 1
ATOM 2484 C CA . GLY A 1 333 ? 7.004 -0.978 62.706 1.00 32.97 333 GLY A CA 1
ATOM 2485 C C . GLY A 1 333 ? 6.215 0.318 62.466 1.00 32.97 333 GLY A C 1
ATOM 2486 O O . GLY A 1 333 ? 6.816 1.365 62.247 1.00 32.97 333 GLY A O 1
ATOM 2487 N N . VAL A 1 334 ? 4.886 0.347 62.474 1.00 35.44 334 VAL A N 1
ATOM 2488 C CA . VAL A 1 334 ? 3.997 -0.160 63.523 1.00 35.44 334 VAL A CA 1
ATOM 2489 C C . VAL A 1 334 ? 2.579 -0.321 62.946 1.00 35.44 334 VAL A C 1
ATOM 2491 O O . VAL A 1 334 ? 2.132 0.566 62.232 1.00 35.44 334 VAL A O 1
ATOM 2494 N N . ALA A 1 335 ? 1.928 -1.433 63.320 1.00 33.66 335 ALA A N 1
ATOM 2495 C CA . ALA A 1 335 ? 0.545 -1.596 63.809 1.00 33.66 335 ALA A CA 1
ATOM 2496 C C . ALA A 1 335 ? -0.652 -0.979 63.049 1.00 33.66 335 ALA A C 1
ATOM 2498 O O . ALA A 1 335 ? -0.598 0.138 62.566 1.00 33.66 335 ALA A O 1
ATOM 2499 N N . SER A 1 336 ? -1.870 -1.523 63.054 1.00 36.22 336 SER A N 1
ATOM 2500 C CA . SER A 1 336 ? -2.517 -2.803 63.405 1.00 36.22 336 SER A CA 1
ATOM 2501 C C . SER A 1 336 ? -4.022 -2.498 63.330 1.00 36.22 336 SER A C 1
ATOM 2503 O O . SER A 1 336 ? -4.416 -1.433 63.797 1.00 36.22 336 SER A O 1
ATOM 2505 N N . ALA A 1 337 ? -4.832 -3.428 62.810 1.00 36.47 337 ALA A N 1
ATOM 2506 C CA . ALA A 1 337 ? -6.222 -3.767 63.205 1.00 36.47 337 ALA A CA 1
ATOM 2507 C C . ALA A 1 337 ? -6.915 -4.453 62.006 1.00 36.47 337 ALA A C 1
ATOM 2509 O O . ALA A 1 337 ? -7.094 -3.839 60.960 1.00 36.47 337 ALA A O 1
ATOM 2510 N N . GLN A 1 338 ? -7.099 -5.782 62.010 1.00 34.09 338 GLN A N 1
ATOM 2511 C CA . GLN A 1 338 ? -8.293 -6.481 62.537 1.00 34.09 338 GLN A CA 1
ATOM 2512 C C . GLN A 1 338 ? -9.579 -5.890 61.945 1.00 34.09 338 GLN A C 1
ATOM 2514 O O . GLN A 1 338 ? -9.940 -4.768 62.259 1.00 34.09 338 GLN A O 1
ATOM 2519 N N . GLY A 1 339 ? -10.259 -6.542 61.007 1.00 32.72 339 GLY A N 1
ATOM 2520 C CA . GLY A 1 339 ? -10.957 -7.827 61.130 1.00 32.72 339 GLY A CA 1
ATOM 2521 C C . GLY A 1 339 ? -12.401 -7.531 60.695 1.00 32.72 339 GLY A C 1
ATOM 2522 O O . GLY A 1 339 ? -12.929 -6.484 61.044 1.00 32.72 339 GLY A O 1
ATOM 2523 N N . VAL A 1 340 ? -13.011 -8.280 59.782 1.00 35.12 340 VAL A N 1
ATOM 2524 C CA . VAL A 1 340 ? -14.102 -9.224 60.075 1.00 35.12 340 VAL A CA 1
ATOM 2525 C C . VAL A 1 340 ? -14.592 -9.738 58.713 1.00 35.12 340 VAL A C 1
ATOM 2527 O O . VAL A 1 340 ? -14.923 -8.949 57.831 1.00 35.12 340 VAL A O 1
ATOM 2530 N N . ALA A 1 341 ? -14.637 -11.060 58.554 1.00 40.78 341 ALA A N 1
ATOM 2531 C CA . ALA A 1 341 ? -15.391 -11.749 57.510 1.00 40.78 341 ALA A CA 1
ATOM 2532 C C . ALA A 1 341 ? -16.819 -12.031 58.008 1.00 40.78 341 ALA A C 1
ATOM 2534 O O . ALA A 1 341 ? -17.012 -12.252 59.205 1.00 40.78 341 ALA A O 1
ATOM 2535 N N . PRO A 1 342 ? -17.811 -12.074 57.106 1.00 51.41 342 PRO A N 1
ATOM 2536 C CA . PRO A 1 342 ? -18.679 -13.258 57.059 1.00 51.41 342 PRO A CA 1
ATOM 2537 C C . PRO A 1 342 ? -19.000 -13.667 55.604 1.00 51.41 342 PRO A C 1
ATOM 2539 O O . PRO A 1 342 ? -19.141 -12.835 54.718 1.00 51.41 342 PRO A O 1
ATOM 2542 N N . ALA A 1 343 ? -18.875 -14.950 55.270 1.00 31.89 343 ALA A N 1
ATOM 2543 C CA . ALA A 1 343 ? -19.911 -15.989 55.344 1.00 31.89 343 ALA A CA 1
ATOM 2544 C C . ALA A 1 343 ? -20.803 -16.041 54.088 1.00 31.89 343 ALA A C 1
ATOM 2546 O O . ALA A 1 343 ? -21.614 -15.158 53.820 1.00 31.89 343 ALA A O 1
ATOM 2547 N N . ALA A 1 344 ? -20.634 -17.131 53.340 1.00 39.94 344 ALA A N 1
ATOM 2548 C CA . ALA A 1 344 ? -21.552 -17.599 52.313 1.00 39.94 344 ALA A CA 1
ATOM 2549 C C . ALA A 1 344 ? -22.857 -18.116 52.942 1.00 39.94 344 ALA A C 1
ATOM 2551 O O . ALA A 1 344 ? -22.811 -18.668 54.046 1.00 39.94 344 ALA A O 1
ATOM 2552 N N . PRO A 1 345 ? -23.986 -18.053 52.221 1.00 53.53 345 PRO A N 1
ATOM 2553 C CA . PRO A 1 345 ? -25.110 -18.929 52.481 1.00 53.53 345 PRO A CA 1
ATOM 2554 C C . PRO A 1 345 ? -25.301 -19.958 51.363 1.00 53.53 345 PRO A C 1
ATOM 2556 O O . PRO A 1 345 ? -25.190 -19.679 50.170 1.00 53.53 345 PRO A O 1
ATOM 2559 N N . SER A 1 346 ? -25.590 -21.161 51.836 1.00 37.91 346 SER A N 1
ATOM 2560 C CA . SER A 1 346 ? -25.915 -22.380 51.120 1.00 37.91 346 SER A CA 1
ATOM 2561 C C . SER A 1 346 ? -27.280 -22.330 50.428 1.00 37.91 346 SER A C 1
ATOM 2563 O O . SER A 1 346 ? -28.215 -21.690 50.912 1.00 37.91 346 SER A O 1
ATOM 2565 N N . ASP A 1 347 ? -27.393 -23.114 49.355 1.00 37.91 347 ASP A N 1
ATOM 2566 C CA . ASP A 1 347 ? -28.643 -23.619 48.783 1.00 37.91 347 ASP A CA 1
ATOM 2567 C C . ASP A 1 347 ? -29.509 -24.351 49.820 1.00 37.91 347 ASP A C 1
ATOM 2569 O O . ASP A 1 347 ? -28.987 -25.063 50.688 1.00 37.91 347 ASP A O 1
ATOM 2573 N N . PRO A 1 348 ? -30.838 -24.320 49.629 1.00 53.16 348 PRO A N 1
ATOM 2574 C CA . PRO A 1 348 ? -31.626 -25.511 49.881 1.00 53.16 348 PRO A CA 1
ATOM 2575 C C . PRO A 1 348 ? -32.462 -25.953 48.674 1.00 53.16 348 PRO A C 1
ATOM 2577 O O . PRO A 1 348 ? -33.042 -25.174 47.920 1.00 53.16 348 PRO A O 1
ATOM 2580 N N . ALA A 1 349 ? -32.520 -27.277 48.576 1.00 34.03 349 ALA A N 1
ATOM 2581 C CA . ALA A 1 349 ? -33.347 -28.112 47.730 1.00 34.03 349 ALA A CA 1
ATOM 2582 C C . ALA A 1 349 ? -34.790 -27.625 47.523 1.00 34.03 349 ALA A C 1
ATOM 2584 O O . ALA A 1 349 ? -35.459 -27.191 48.459 1.00 34.03 349 ALA A O 1
ATOM 2585 N N . ASN A 1 350 ? -35.325 -27.904 46.330 1.00 36.00 350 ASN A N 1
ATOM 2586 C CA . ASN A 1 350 ? -36.738 -28.233 46.204 1.00 36.00 350 ASN A CA 1
ATOM 2587 C C . ASN A 1 350 ? -36.932 -29.451 45.291 1.00 36.00 350 ASN A C 1
ATOM 2589 O O . ASN A 1 350 ? -36.424 -29.507 44.171 1.00 36.00 350 ASN A O 1
ATOM 2593 N N . SER A 1 351 ? -37.634 -30.442 45.833 1.00 33.12 351 SER A N 1
ATOM 2594 C CA . SER A 1 351 ? -38.018 -31.701 45.199 1.00 33.12 351 SER A CA 1
ATOM 2595 C C . SER A 1 351 ? -39.489 -31.666 44.783 1.00 33.12 351 SER A C 1
ATOM 2597 O O . SER A 1 351 ? -40.297 -30.997 45.416 1.00 33.12 351 SER A O 1
ATOM 2599 N N . ALA A 1 352 ? -39.805 -32.522 43.806 1.00 32.81 352 ALA A N 1
ATOM 2600 C CA . ALA A 1 352 ? -41.103 -33.147 43.525 1.00 32.81 352 ALA A CA 1
ATOM 2601 C C . ALA A 1 352 ? -42.204 -32.321 42.825 1.00 32.81 352 ALA A C 1
ATOM 2603 O O . ALA A 1 352 ? -42.887 -31.508 43.436 1.00 32.81 352 ALA A O 1
ATOM 2604 N N . ASN A 1 353 ? -42.484 -32.668 41.559 1.00 33.00 353 ASN A N 1
ATOM 2605 C CA . ASN A 1 353 ? -43.714 -33.387 41.171 1.00 33.00 353 ASN A CA 1
ATOM 2606 C C . ASN A 1 353 ? -43.657 -33.802 39.679 1.00 33.00 353 ASN A C 1
ATOM 2608 O O . ASN A 1 353 ? -43.265 -32.997 38.847 1.00 33.00 353 ASN A O 1
ATOM 2612 N N . SER A 1 354 ? -43.870 -35.096 39.373 1.00 30.12 354 SER A N 1
ATOM 2613 C CA . SER A 1 354 ? -45.063 -35.657 38.677 1.00 30.12 354 SER A CA 1
ATOM 2614 C C . SER A 1 354 ? -45.135 -35.326 37.167 1.00 30.12 354 SER A C 1
ATOM 2616 O O . SER A 1 354 ? -44.912 -34.192 36.787 1.00 30.12 354 SER A O 1
ATOM 2618 N N . THR A 1 355 ? -45.430 -36.200 36.199 1.00 33.28 355 THR A N 1
ATOM 2619 C CA . THR A 1 355 ? -46.011 -37.552 36.137 1.00 33.28 355 THR A CA 1
ATOM 2620 C C . THR A 1 355 ? -45.718 -38.100 34.719 1.00 33.28 355 THR A C 1
ATOM 2622 O O . THR A 1 355 ? -45.643 -37.326 33.766 1.00 33.28 355 THR A O 1
ATOM 2625 N N . ALA A 1 356 ? -45.567 -39.419 34.560 1.00 35.66 356 ALA A N 1
ATOM 2626 C CA . ALA A 1 356 ? -45.591 -40.108 33.258 1.00 35.66 356 ALA A CA 1
ATOM 2627 C C . ALA A 1 356 ? -46.982 -39.997 32.579 1.00 35.66 356 ALA A C 1
ATOM 2629 O O . ALA A 1 356 ? -47.961 -39.709 33.271 1.00 35.66 356 ALA A O 1
ATOM 2630 N N . PRO A 1 357 ? -47.117 -40.284 31.266 1.00 48.66 357 PRO A N 1
ATOM 2631 C CA . PRO A 1 357 ? -47.521 -41.655 30.926 1.00 48.66 357 PRO A CA 1
ATOM 2632 C C . PRO A 1 357 ? -46.970 -42.236 29.603 1.00 48.66 357 PRO A C 1
ATOM 2634 O O . PRO A 1 357 ? -46.678 -41.530 28.646 1.00 48.66 357 PRO A O 1
ATOM 2637 N N . ALA A 1 358 ? -46.867 -43.571 29.630 1.00 34.47 358 ALA A N 1
ATOM 2638 C CA . ALA A 1 358 ? -47.123 -44.594 28.604 1.00 34.47 358 ALA A CA 1
ATOM 2639 C C . ALA A 1 358 ? -46.928 -44.294 27.097 1.00 34.47 358 ALA A C 1
ATOM 2641 O O . ALA A 1 358 ? -47.520 -43.382 26.530 1.00 34.47 358 ALA A O 1
ATOM 2642 N N . GLY A 1 359 ? -46.177 -45.193 26.437 1.00 35.41 359 GLY A N 1
ATOM 2643 C CA . GLY A 1 359 ? -46.054 -45.312 24.975 1.00 35.41 359 GLY A CA 1
ATOM 2644 C C . GLY A 1 359 ? -47.359 -45.702 24.261 1.00 35.41 359 GLY A C 1
ATOM 2645 O O . GLY A 1 359 ? -48.409 -45.781 24.901 1.00 35.41 359 GLY A O 1
ATOM 2646 N N . PRO A 1 360 ? -47.311 -46.008 22.946 1.00 49.94 360 PRO A N 1
ATOM 2647 C CA . PRO A 1 360 ? -47.053 -47.413 22.610 1.00 49.94 360 PRO A CA 1
ATOM 2648 C C . PRO A 1 360 ? -46.369 -47.696 21.242 1.00 49.94 360 PRO A C 1
ATOM 2650 O O . PRO A 1 360 ? -46.375 -46.891 20.318 1.00 49.94 360 PRO A O 1
ATOM 2653 N N . THR A 1 361 ? -45.803 -48.909 21.171 1.00 36.34 361 THR A N 1
ATOM 2654 C CA . THR A 1 361 ? -45.641 -49.846 20.030 1.00 36.34 361 THR A CA 1
ATOM 2655 C C . THR A 1 361 ? -45.242 -49.367 18.627 1.00 36.34 361 THR A C 1
ATOM 2657 O O . THR A 1 361 ? -45.994 -48.724 17.902 1.00 36.34 361 THR A O 1
ATOM 2660 N N . ALA A 1 362 ? -44.100 -49.908 18.194 1.00 45.12 362 ALA A N 1
ATOM 2661 C CA . ALA A 1 362 ? -43.687 -50.085 16.806 1.00 45.12 362 ALA A CA 1
ATOM 2662 C C . ALA A 1 362 ? -44.600 -51.050 16.022 1.00 45.12 362 ALA A C 1
ATOM 2664 O O . ALA A 1 362 ? -45.140 -51.990 16.612 1.00 45.12 362 ALA A O 1
ATOM 2665 N N . PRO A 1 363 ? -44.637 -50.923 14.682 1.00 47.75 363 PRO A N 1
ATOM 2666 C CA . PRO A 1 363 ? -44.884 -52.070 13.825 1.00 47.75 363 PRO A CA 1
ATOM 2667 C C . PRO A 1 363 ? -43.741 -52.348 12.835 1.00 47.75 363 PRO A C 1
ATOM 2669 O O . PRO A 1 363 ? -43.195 -51.468 12.174 1.00 47.75 363 PRO A O 1
ATOM 2672 N N . ALA A 1 364 ? -43.433 -53.642 12.806 1.00 36.88 364 ALA A N 1
ATOM 2673 C CA . ALA A 1 364 ? -42.804 -54.490 11.804 1.00 36.88 364 ALA A CA 1
ATOM 2674 C C . ALA A 1 364 ? -42.552 -53.941 10.384 1.00 36.88 364 ALA A C 1
ATOM 2676 O O . ALA A 1 364 ? -43.400 -53.327 9.739 1.00 36.88 364 ALA A O 1
ATOM 2677 N N . ALA A 1 365 ? -41.381 -54.334 9.877 1.00 45.22 365 ALA A N 1
ATOM 2678 C CA . ALA A 1 365 ? -40.980 -54.322 8.477 1.00 45.22 365 ALA A CA 1
ATOM 2679 C C . ALA A 1 365 ? -41.870 -55.212 7.588 1.00 45.22 365 ALA A C 1
ATOM 2681 O O . ALA A 1 365 ? -42.381 -56.233 8.053 1.00 45.22 365 ALA A O 1
ATOM 2682 N N . PRO A 1 366 ? -41.918 -54.913 6.280 1.00 51.53 366 PRO A N 1
ATOM 2683 C CA . PRO A 1 366 ? -42.079 -55.951 5.277 1.00 51.53 366 PRO A CA 1
ATOM 2684 C C . PRO A 1 366 ? -40.913 -56.003 4.280 1.00 51.53 366 PRO A C 1
ATOM 2686 O O . PRO A 1 366 ? -40.301 -55.004 3.902 1.00 51.53 366 PRO A O 1
ATOM 2689 N N . SER A 1 367 ? -40.639 -57.242 3.897 1.00 39.28 367 SER A N 1
ATOM 2690 C CA . SER A 1 367 ? -39.599 -57.749 3.016 1.00 39.28 367 SER A CA 1
ATOM 2691 C C . SER A 1 367 ? -39.623 -57.192 1.589 1.00 39.28 367 SER A C 1
ATOM 2693 O O . SER A 1 367 ? -40.664 -56.836 1.041 1.00 39.28 367 SER A O 1
ATOM 2695 N N . ALA A 1 368 ? -38.436 -57.202 0.985 1.00 42.78 368 ALA A N 1
ATOM 2696 C CA . ALA A 1 368 ? -38.158 -56.912 -0.416 1.00 42.78 368 ALA A CA 1
ATOM 2697 C C . ALA A 1 368 ? -38.758 -57.943 -1.397 1.00 42.78 368 ALA A C 1
ATOM 2699 O O . ALA A 1 368 ? -38.847 -59.126 -1.060 1.00 42.78 368 ALA A O 1
ATOM 2700 N N . PRO A 1 369 ? -39.030 -57.527 -2.647 1.00 57.06 369 PRO A N 1
ATOM 2701 C CA . PRO A 1 369 ? -38.929 -58.379 -3.829 1.00 57.06 369 PRO A CA 1
ATOM 2702 C C . PRO A 1 369 ? -37.725 -57.994 -4.730 1.00 57.06 369 PRO A C 1
ATOM 2704 O O . PRO A 1 369 ? -37.197 -56.885 -4.608 1.00 57.06 369 PRO A O 1
ATOM 2707 N N . PRO A 1 370 ? -37.259 -58.911 -5.604 1.00 60.06 370 PRO A N 1
ATOM 2708 C CA . PRO A 1 370 ? -35.965 -58.827 -6.281 1.00 60.06 370 PRO A CA 1
ATOM 2709 C C . PRO A 1 370 ? -36.019 -58.190 -7.683 1.00 60.06 370 PRO A C 1
ATOM 2711 O O . PRO A 1 370 ? -37.080 -58.041 -8.279 1.00 60.06 370 PRO A O 1
ATOM 2714 N N . ASP A 1 371 ? -34.819 -57.891 -8.187 1.00 49.72 371 ASP A N 1
ATOM 2715 C CA . ASP A 1 371 ? -34.421 -57.718 -9.591 1.00 49.72 371 ASP A CA 1
ATOM 2716 C C . ASP A 1 371 ? -35.178 -56.712 -10.471 1.00 49.72 371 ASP A C 1
ATOM 2718 O O . ASP A 1 371 ? -36.187 -56.991 -11.116 1.00 49.72 371 ASP A O 1
ATOM 2722 N N . SER A 1 372 ? -34.551 -55.547 -10.647 1.00 42.66 372 SER A N 1
ATOM 2723 C CA . SER A 1 372 ? -34.602 -54.787 -11.898 1.00 42.66 372 SER A CA 1
ATOM 2724 C C . SER A 1 372 ? -33.272 -54.061 -12.088 1.00 42.66 372 SER A C 1
ATOM 2726 O O . SER A 1 372 ? -32.880 -53.221 -11.278 1.00 42.66 372 SER A O 1
ATOM 2728 N N . ALA A 1 373 ? -32.555 -54.434 -13.147 1.00 52.56 373 ALA A N 1
ATOM 2729 C CA . ALA A 1 373 ? -31.295 -53.828 -13.554 1.00 52.56 373 ALA A CA 1
ATOM 2730 C C . ALA A 1 373 ? -31.460 -52.308 -13.774 1.00 52.56 373 ALA A C 1
ATOM 2732 O O . ALA A 1 373 ? -32.417 -51.898 -14.437 1.00 52.56 373 ALA A O 1
ATOM 2733 N N . PRO A 1 374 ? -30.554 -51.454 -13.260 1.00 50.97 374 PRO A N 1
ATOM 2734 C CA . PRO A 1 374 ? -30.644 -50.022 -13.499 1.00 50.97 374 PRO A CA 1
ATOM 2735 C C . PRO A 1 374 ? -30.235 -49.686 -14.946 1.00 50.97 374 PRO A C 1
ATOM 2737 O O . PRO A 1 374 ? -29.203 -50.175 -15.418 1.00 50.97 374 PRO A O 1
ATOM 2740 N N . PRO A 1 375 ? -30.995 -48.835 -15.660 1.00 53.41 375 PRO A N 1
ATOM 2741 C CA . PRO A 1 375 ? -30.549 -48.267 -16.924 1.00 53.41 375 PRO A CA 1
ATOM 2742 C C . PRO A 1 375 ? -29.326 -47.374 -16.688 1.00 53.41 375 PRO A C 1
ATOM 2744 O O . PRO A 1 375 ? -29.210 -46.713 -15.655 1.00 53.41 375 PRO A O 1
ATOM 2747 N N . ALA A 1 376 ? -28.408 -47.382 -17.654 1.00 50.16 376 ALA A N 1
ATOM 2748 C CA . ALA A 1 376 ? -27.162 -46.629 -17.628 1.00 50.16 376 ALA A CA 1
ATOM 2749 C C . ALA A 1 376 ? -27.388 -45.168 -17.205 1.00 50.16 376 ALA A C 1
ATOM 2751 O O . ALA A 1 376 ? -28.132 -44.428 -17.851 1.00 50.16 376 ALA A O 1
ATOM 2752 N N . SER A 1 377 ? -26.724 -44.765 -16.119 1.00 48.00 377 SER A N 1
ATOM 2753 C CA . SER A 1 377 ? -26.678 -43.375 -15.679 1.00 48.00 377 SER A CA 1
ATOM 2754 C C . SER A 1 377 ? -26.178 -42.489 -16.826 1.00 48.00 377 SER A C 1
ATOM 2756 O O . SER A 1 377 ? -25.139 -42.810 -17.415 1.00 48.00 377 SER A O 1
ATOM 2758 N N . PRO A 1 378 ? -26.859 -41.374 -17.147 1.00 57.78 378 PRO A N 1
ATOM 2759 C CA . PRO A 1 378 ? -26.294 -40.375 -18.041 1.00 57.78 378 PRO A CA 1
ATOM 2760 C C . PRO A 1 378 ? -24.969 -39.857 -17.453 1.00 57.78 378 PRO A C 1
ATOM 2762 O O . PRO A 1 378 ? -24.791 -39.884 -16.228 1.00 57.78 378 PRO A O 1
ATOM 2765 N N . PRO A 1 379 ? -24.021 -39.419 -18.301 1.00 49.06 379 PRO A N 1
ATOM 2766 C CA . PRO A 1 379 ? -22.746 -38.896 -17.838 1.00 49.06 379 PRO A CA 1
ATOM 2767 C C . PRO A 1 379 ? -23.004 -37.775 -16.831 1.00 49.06 379 PRO A C 1
ATOM 2769 O O . PRO A 1 379 ? -23.686 -36.796 -17.124 1.00 49.06 379 PRO A O 1
ATOM 2772 N N . VAL A 1 380 ? -22.491 -37.963 -15.618 1.00 51.34 380 VAL A N 1
ATOM 2773 C CA . VAL A 1 380 ? -22.470 -36.937 -14.581 1.00 51.34 380 VAL A CA 1
ATOM 2774 C C . VAL A 1 380 ? -21.584 -35.814 -15.107 1.00 51.34 380 VAL A C 1
ATOM 2776 O O . VAL A 1 380 ? -20.357 -35.909 -15.041 1.00 51.34 380 VAL A O 1
ATOM 2779 N N . ASP A 1 381 ? -22.205 -34.770 -15.651 1.00 44.31 381 ASP A N 1
ATOM 2780 C CA . ASP A 1 381 ? -21.563 -33.476 -15.833 1.00 44.31 381 ASP A CA 1
ATOM 2781 C C . ASP A 1 381 ? -21.007 -33.056 -14.472 1.00 44.31 381 ASP A C 1
ATOM 2783 O O . ASP A 1 381 ? -21.735 -32.875 -13.491 1.00 44.31 381 ASP A O 1
ATOM 2787 N N . GLY A 1 382 ? -19.678 -33.042 -14.393 1.00 43.06 382 GLY A N 1
ATOM 2788 C CA . GLY A 1 382 ? -18.949 -32.868 -13.151 1.00 43.06 382 GLY A CA 1
ATOM 2789 C C . GLY A 1 382 ? -19.348 -31.570 -12.467 1.00 43.06 382 GLY A C 1
ATOM 2790 O O . GLY A 1 382 ? -19.169 -30.500 -13.036 1.00 43.06 382 GLY A O 1
ATOM 2791 N N . ASP A 1 383 ? -19.844 -31.692 -11.235 1.00 41.00 383 ASP A N 1
ATOM 2792 C CA . ASP A 1 383 ? -20.129 -30.602 -10.302 1.00 41.00 383 ASP A CA 1
ATOM 2793 C C . ASP A 1 383 ? -18.988 -29.555 -10.316 1.00 41.00 383 ASP A C 1
ATOM 2795 O O . ASP A 1 383 ? -17.918 -29.794 -9.736 1.00 41.00 383 ASP A O 1
ATOM 2799 N N . PRO A 1 384 ? -19.177 -28.387 -10.966 1.00 48.47 384 PRO A N 1
ATOM 2800 C CA . PRO A 1 384 ? -18.151 -27.351 -11.037 1.00 48.47 384 PRO A CA 1
ATOM 2801 C C . PRO A 1 384 ? -17.965 -26.627 -9.691 1.00 48.47 384 PRO A C 1
ATOM 2803 O O . PRO A 1 384 ? -17.109 -25.749 -9.574 1.00 48.47 384 PRO A O 1
ATOM 2806 N N . GLY A 1 385 ? -18.743 -26.978 -8.658 1.00 45.25 385 GLY A N 1
ATOM 2807 C CA . GLY A 1 385 ? -18.774 -26.281 -7.377 1.00 45.25 385 GLY A CA 1
ATOM 2808 C C . GLY A 1 385 ? -17.790 -26.778 -6.317 1.00 45.25 385 GLY A C 1
ATOM 2809 O O . GLY A 1 385 ? -17.505 -26.034 -5.378 1.00 45.25 385 GLY A O 1
ATOM 2810 N N . ARG A 1 386 ? -17.248 -28.005 -6.414 1.00 42.66 386 ARG A N 1
ATOM 2811 C CA . ARG A 1 386 ? -16.675 -28.668 -5.217 1.00 42.66 386 ARG A CA 1
ATOM 2812 C C . ARG A 1 386 ? -15.165 -28.852 -5.139 1.00 42.66 386 ARG A C 1
ATOM 2814 O O . ARG A 1 386 ? -14.671 -29.358 -4.133 1.00 42.66 386 ARG A O 1
ATOM 2821 N N . ARG A 1 387 ? -14.400 -28.396 -6.128 1.00 47.66 387 ARG A N 1
ATOM 2822 C CA . ARG A 1 387 ? -12.935 -28.327 -6.015 1.00 47.66 387 ARG A CA 1
ATOM 2823 C C . ARG A 1 387 ? -12.490 -26.883 -6.159 1.00 47.66 387 ARG A C 1
ATOM 2825 O O . ARG A 1 387 ? -12.019 -26.474 -7.213 1.00 47.66 387 ARG A O 1
ATOM 2832 N N . ALA A 1 388 ? -12.607 -26.116 -5.073 1.00 53.69 388 ALA A N 1
ATOM 2833 C CA . ALA A 1 388 ? -11.725 -24.972 -4.884 1.00 53.69 388 ALA A CA 1
ATOM 2834 C C . ALA A 1 388 ? -10.296 -25.530 -4.951 1.00 53.69 388 ALA A C 1
ATOM 2836 O O . ALA A 1 388 ? -9.852 -26.205 -4.022 1.00 53.69 388 ALA A O 1
ATOM 2837 N N . GLY A 1 389 ? -9.658 -25.396 -6.117 1.00 60.12 389 GLY A N 1
ATOM 2838 C CA . GLY A 1 389 ? -8.365 -26.003 -6.394 1.00 60.12 389 GLY A CA 1
ATOM 2839 C C . GLY A 1 389 ? -7.395 -25.588 -5.305 1.00 60.12 389 GLY A C 1
ATO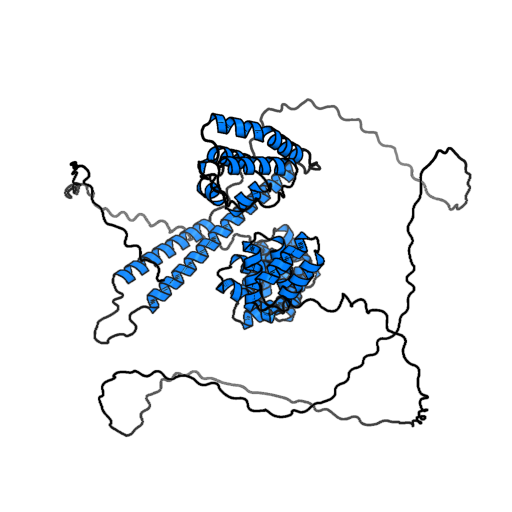M 2840 O O . GLY A 1 389 ? -7.153 -24.396 -5.119 1.00 60.12 389 GLY A O 1
ATOM 2841 N N . ALA A 1 390 ? -6.893 -26.564 -4.546 1.00 70.69 390 ALA A N 1
ATOM 2842 C CA . ALA A 1 390 ? -5.845 -26.302 -3.577 1.00 70.69 390 ALA A CA 1
ATOM 2843 C C . ALA A 1 390 ? -4.720 -25.537 -4.294 1.00 70.69 390 ALA A C 1
ATOM 2845 O O . ALA A 1 390 ? -4.396 -25.885 -5.438 1.00 70.69 390 ALA A O 1
ATOM 2846 N N . PRO A 1 391 ? -4.146 -24.497 -3.666 1.00 74.81 391 PRO A N 1
ATOM 2847 C CA . PRO A 1 391 ? -3.104 -23.710 -4.304 1.00 74.81 391 PRO A CA 1
ATOM 2848 C C . PRO A 1 391 ? -1.985 -24.650 -4.761 1.00 74.81 391 PRO A C 1
ATOM 2850 O O . PRO A 1 391 ? -1.637 -25.607 -4.059 1.00 74.81 391 PRO A O 1
ATOM 2853 N N . HIS A 1 392 ? -1.437 -24.410 -5.955 1.00 81.19 392 HIS A N 1
ATOM 2854 C CA . HIS A 1 392 ? -0.389 -25.272 -6.491 1.00 81.19 392 HIS A CA 1
ATOM 2855 C C . HIS A 1 392 ? 0.768 -25.368 -5.493 1.00 81.19 392 HIS A C 1
ATOM 2857 O O . HIS A 1 392 ? 1.134 -24.388 -4.848 1.00 81.19 392 HIS A O 1
ATOM 2863 N N . LYS A 1 393 ? 1.423 -26.529 -5.390 1.00 89.69 393 LYS A N 1
ATOM 2864 C CA . LYS A 1 393 ? 2.563 -26.697 -4.466 1.00 89.69 393 LYS A CA 1
ATOM 2865 C C . LYS A 1 393 ? 3.723 -25.725 -4.753 1.00 89.69 393 LYS A C 1
ATOM 2867 O O . LYS A 1 393 ? 4.533 -25.463 -3.869 1.00 89.69 393 LYS A O 1
ATOM 2872 N N . SER A 1 394 ? 3.786 -25.163 -5.963 1.00 95.12 394 SER A N 1
ATOM 2873 C CA . SER A 1 394 ? 4.786 -24.179 -6.381 1.00 95.12 394 SER A CA 1
ATOM 2874 C C . SER A 1 394 ? 4.225 -22.746 -6.358 1.00 95.12 394 SER A C 1
ATOM 2876 O O . SER A 1 394 ? 3.225 -22.494 -7.033 1.00 95.12 394 SER A O 1
ATOM 2878 N N . PRO A 1 395 ? 4.881 -21.788 -5.664 1.00 95.75 395 PRO A N 1
ATOM 2879 C CA . PRO A 1 395 ? 4.530 -20.366 -5.726 1.00 95.75 395 PRO A CA 1
ATOM 2880 C C . PRO A 1 395 ? 4.526 -19.804 -7.152 1.00 95.75 395 PRO A C 1
ATOM 2882 O O . PRO A 1 395 ? 3.671 -18.991 -7.486 1.00 95.75 395 PRO A O 1
ATOM 2885 N N . LEU A 1 396 ? 5.451 -20.270 -8.000 1.00 94.75 396 LEU A N 1
ATOM 2886 C CA . LEU A 1 396 ? 5.548 -19.844 -9.396 1.00 94.75 396 LEU A CA 1
ATOM 2887 C C . LEU A 1 396 ? 4.351 -20.315 -10.216 1.00 94.75 396 LEU A C 1
ATOM 2889 O O . LEU A 1 396 ? 3.772 -19.521 -10.946 1.00 94.75 396 LEU A O 1
ATOM 2893 N N . ALA A 1 397 ? 3.939 -21.574 -10.052 1.00 93.75 397 ALA A N 1
ATOM 2894 C CA . ALA A 1 397 ? 2.765 -22.094 -10.749 1.00 93.75 397 ALA A CA 1
ATOM 2895 C C . ALA A 1 397 ? 1.501 -21.307 -10.374 1.00 93.75 397 ALA A C 1
ATOM 2897 O O . ALA A 1 397 ? 0.690 -20.995 -11.238 1.00 93.75 397 ALA A O 1
ATOM 2898 N N . THR A 1 398 ? 1.362 -20.926 -9.104 1.00 96.25 398 THR A N 1
ATOM 2899 C CA . THR A 1 398 ? 0.236 -20.109 -8.640 1.00 96.25 398 THR A CA 1
ATOM 2900 C C . THR A 1 398 ? 0.286 -18.674 -9.156 1.00 96.25 398 THR A C 1
ATOM 2902 O O . THR A 1 398 ? -0.747 -18.164 -9.578 1.00 96.25 398 THR A O 1
ATOM 2905 N N . ALA A 1 399 ? 1.458 -18.030 -9.171 1.00 95.88 399 ALA A N 1
ATOM 2906 C CA . ALA A 1 399 ? 1.611 -16.694 -9.752 1.00 95.88 399 ALA A CA 1
ATOM 2907 C C . ALA A 1 399 ? 1.272 -16.691 -11.255 1.00 95.88 399 ALA A C 1
ATOM 2909 O O . ALA A 1 399 ? 0.512 -15.840 -11.712 1.00 95.88 399 ALA A O 1
ATOM 2910 N N . LEU A 1 400 ? 1.750 -17.697 -11.997 1.00 94.00 400 LEU A N 1
ATOM 2911 C CA . LEU A 1 400 ? 1.412 -17.882 -13.410 1.00 94.00 400 LEU A CA 1
ATOM 2912 C C . LEU A 1 400 ? -0.082 -18.160 -13.609 1.00 94.00 400 LEU A C 1
ATOM 2914 O O . LEU A 1 400 ? -0.685 -17.556 -14.485 1.00 94.00 400 LEU A O 1
ATOM 2918 N N . SER A 1 401 ? -0.697 -18.997 -12.767 1.00 94.50 401 SER A N 1
ATOM 2919 C CA . SER A 1 401 ? -2.136 -19.301 -12.854 1.00 94.50 401 SER A CA 1
ATOM 2920 C C . SER A 1 401 ? -3.004 -18.067 -12.595 1.00 94.50 401 SER A C 1
ATOM 2922 O O . SER A 1 401 ? -4.022 -17.880 -13.256 1.00 94.50 401 SER A O 1
ATOM 2924 N N . LEU A 1 402 ? -2.600 -17.201 -11.656 1.00 96.06 402 LEU A N 1
ATOM 2925 C CA . LEU A 1 402 ? -3.261 -15.916 -11.408 1.00 96.06 402 LEU A CA 1
ATOM 2926 C C . LEU A 1 402 ? -3.198 -15.010 -12.641 1.00 96.06 402 LEU A C 1
ATOM 2928 O O . LEU A 1 402 ? -4.237 -14.522 -13.089 1.00 96.06 402 LEU A O 1
ATOM 2932 N N . ALA A 1 403 ? -1.998 -14.829 -13.199 1.00 93.75 403 ALA A N 1
ATOM 2933 C CA . ALA A 1 403 ? -1.788 -14.003 -14.385 1.00 93.75 403 ALA A CA 1
ATOM 2934 C C . ALA A 1 403 ? -2.558 -14.551 -15.598 1.00 93.75 403 ALA A C 1
ATOM 2936 O O . ALA A 1 403 ? -3.271 -13.817 -16.274 1.00 93.75 403 ALA A O 1
ATOM 2937 N N . GLU A 1 404 ? -2.492 -15.859 -15.828 1.00 95.19 404 GLU A N 1
ATOM 2938 C CA . GLU A 1 404 ? -3.154 -16.546 -16.934 1.00 95.19 404 GLU A CA 1
ATOM 2939 C C . GLU A 1 404 ? -4.689 -16.498 -16.824 1.00 95.19 404 GLU A C 1
ATOM 2941 O O . GLU A 1 404 ? -5.394 -16.330 -17.823 1.00 95.19 404 GLU A O 1
ATOM 2946 N N . ALA A 1 405 ? -5.241 -16.625 -15.614 1.00 94.62 405 ALA A N 1
ATOM 2947 C CA . ALA A 1 405 ? -6.669 -16.435 -15.386 1.00 94.62 405 ALA A CA 1
ATOM 2948 C C . ALA A 1 405 ? -7.094 -14.996 -15.720 1.00 94.62 405 ALA A C 1
ATOM 2950 O O . ALA A 1 405 ? -8.096 -14.808 -16.414 1.00 94.62 405 ALA A O 1
ATOM 2951 N N . ARG A 1 406 ? -6.318 -13.985 -15.304 1.00 94.81 406 ARG A N 1
ATOM 2952 C CA . ARG A 1 406 ? -6.609 -12.573 -15.598 1.00 94.81 406 ARG A CA 1
ATOM 2953 C C . ARG A 1 406 ? -6.511 -12.258 -17.091 1.00 94.81 406 ARG A C 1
ATOM 2955 O O . ARG A 1 406 ? -7.431 -11.650 -17.630 1.00 94.81 406 ARG A O 1
ATOM 2962 N N . GLU A 1 407 ? -5.456 -12.715 -17.763 1.00 93.25 407 GLU A N 1
ATOM 2963 C CA . GLU A 1 407 ? -5.227 -12.498 -19.201 1.00 93.25 407 GLU A CA 1
ATOM 2964 C C . GLU A 1 407 ? -6.334 -13.097 -20.072 1.00 93.25 407 GLU A C 1
ATOM 2966 O O . GLU A 1 407 ? -6.661 -12.553 -21.124 1.00 93.25 407 GLU A O 1
ATOM 2971 N N . ARG A 1 408 ? -6.972 -14.178 -19.612 1.00 96.75 408 ARG A N 1
ATOM 2972 C CA . ARG A 1 408 ? -8.140 -14.778 -20.276 1.00 96.75 408 ARG A CA 1
ATOM 2973 C C . ARG A 1 408 ? -9.477 -14.155 -19.875 1.00 96.75 408 ARG A C 1
ATOM 2975 O O . ARG A 1 408 ? -10.520 -14.718 -20.191 1.00 96.75 408 ARG A O 1
ATOM 2982 N N . GLY A 1 409 ? -9.471 -13.054 -19.125 1.00 95.38 409 GLY A N 1
ATOM 2983 C CA . GLY A 1 409 ? -10.689 -12.423 -18.612 1.00 95.38 409 GLY A CA 1
ATOM 2984 C C . GLY A 1 409 ? -11.421 -13.243 -17.543 1.00 95.38 409 GLY A C 1
ATOM 2985 O O . GLY A 1 409 ? -12.534 -12.896 -17.159 1.00 95.38 409 GLY A O 1
ATOM 2986 N N . ARG A 1 410 ? -10.810 -14.309 -17.006 1.00 96.62 410 ARG A N 1
ATOM 2987 C CA . ARG A 1 410 ? -11.393 -15.190 -15.977 1.00 96.62 410 ARG A CA 1
ATOM 2988 C C . ARG A 1 410 ? -11.154 -14.619 -14.578 1.00 96.62 410 ARG A C 1
ATOM 2990 O O . ARG A 1 410 ? -10.500 -15.230 -13.731 1.00 96.62 410 ARG A O 1
ATOM 2997 N N . GLY A 1 411 ? -11.686 -13.421 -14.331 1.00 94.44 411 GLY A N 1
ATOM 2998 C CA . GLY A 1 411 ? -11.492 -12.684 -13.076 1.00 94.44 411 GLY A CA 1
ATOM 2999 C C . GLY A 1 411 ? -11.911 -13.465 -11.824 1.00 94.44 411 GLY A C 1
ATOM 3000 O O . GLY A 1 411 ? -11.212 -13.424 -10.811 1.00 94.44 411 GLY A O 1
ATOM 3001 N N . ASP A 1 412 ? -12.995 -14.240 -11.903 1.00 94.62 412 ASP A N 1
ATOM 3002 C CA . ASP A 1 412 ? -13.469 -15.064 -10.784 1.00 94.62 412 ASP A CA 1
ATOM 3003 C C . ASP A 1 412 ? -12.512 -16.205 -10.445 1.00 94.62 412 ASP A C 1
ATOM 3005 O O . ASP A 1 412 ? -12.313 -16.536 -9.276 1.00 94.62 412 ASP A O 1
ATOM 3009 N N . GLU A 1 413 ? -11.869 -16.792 -11.453 1.00 95.25 413 GLU A N 1
ATOM 3010 C CA . GLU A 1 413 ? -10.856 -17.824 -11.250 1.00 95.25 413 GLU A CA 1
ATOM 3011 C C . GLU A 1 413 ? -9.613 -17.242 -10.578 1.00 95.25 413 GLU A C 1
ATOM 3013 O O . GLU A 1 413 ? -9.172 -17.782 -9.563 1.00 95.25 413 GLU A O 1
ATOM 3018 N N . ALA A 1 414 ? -9.124 -16.090 -11.052 1.00 95.75 414 ALA A N 1
ATOM 3019 C CA . ALA A 1 414 ? -8.024 -15.377 -10.404 1.00 95.75 414 ALA A CA 1
ATOM 3020 C C . ALA A 1 414 ? -8.362 -15.042 -8.939 1.00 95.75 414 ALA A C 1
ATOM 3022 O O . ALA A 1 414 ? -7.558 -15.277 -8.035 1.00 95.75 414 ALA A O 1
ATOM 3023 N N . ARG A 1 415 ? -9.590 -14.576 -8.671 1.00 95.94 415 ARG A N 1
ATOM 3024 C CA . ARG A 1 415 ? -10.064 -14.308 -7.306 1.00 95.94 415 ARG A CA 1
ATOM 3025 C C . ARG A 1 415 ? -10.099 -15.576 -6.453 1.00 95.94 415 ARG A C 1
ATOM 3027 O O . ARG A 1 415 ? -9.637 -15.533 -5.317 1.00 95.94 415 ARG A O 1
ATOM 3034 N N . ARG A 1 416 ? -10.595 -16.704 -6.973 1.00 95.25 416 ARG A N 1
ATOM 3035 C CA . ARG A 1 416 ? -10.599 -17.991 -6.251 1.00 95.25 416 ARG A CA 1
ATOM 3036 C C . ARG A 1 416 ? -9.187 -18.447 -5.892 1.00 95.25 416 ARG A C 1
ATOM 3038 O O . ARG A 1 416 ? -8.958 -18.834 -4.748 1.00 95.25 416 ARG A O 1
ATOM 3045 N N . VAL A 1 417 ? -8.240 -18.348 -6.826 1.00 95.75 417 VAL A N 1
ATOM 3046 C CA . VAL A 1 417 ? -6.834 -18.693 -6.568 1.00 95.75 417 VAL A CA 1
ATOM 3047 C C . VAL A 1 417 ? -6.239 -17.764 -5.508 1.00 95.75 417 VAL A C 1
ATOM 3049 O O . VAL A 1 417 ? -5.633 -18.240 -4.550 1.00 95.75 417 VAL A O 1
ATOM 3052 N N . ALA A 1 418 ? -6.466 -16.452 -5.606 1.00 96.44 418 ALA A N 1
ATOM 3053 C CA . ALA A 1 418 ? -5.984 -15.489 -4.618 1.00 96.44 418 ALA A CA 1
ATOM 3054 C C . ALA A 1 418 ? -6.559 -15.753 -3.215 1.00 96.44 418 ALA A C 1
ATOM 3056 O O . ALA A 1 418 ? -5.817 -15.713 -2.233 1.00 96.44 418 ALA A O 1
ATOM 3057 N N . LEU A 1 419 ? -7.851 -16.088 -3.115 1.00 96.19 419 LEU A N 1
ATOM 3058 C CA . LEU A 1 419 ? -8.502 -16.482 -1.859 1.00 96.19 419 LEU A CA 1
ATOM 3059 C C . LEU A 1 419 ? -7.875 -17.748 -1.264 1.00 96.19 419 LEU A C 1
ATOM 3061 O O . LEU A 1 419 ? -7.562 -17.766 -0.074 1.00 96.19 419 LEU A O 1
ATOM 3065 N N . ALA A 1 420 ? -7.617 -18.770 -2.085 1.00 95.69 420 ALA A N 1
ATOM 3066 C CA . ALA A 1 420 ? -6.953 -19.998 -1.647 1.00 95.69 420 ALA A CA 1
ATOM 3067 C C . ALA A 1 420 ? -5.523 -19.729 -1.132 1.00 95.69 420 ALA A C 1
ATOM 3069 O O . ALA A 1 420 ? -5.106 -20.263 -0.099 1.00 95.69 420 ALA A O 1
ATOM 3070 N N . VAL A 1 421 ? -4.782 -18.835 -1.797 1.00 96.06 421 VAL A N 1
ATOM 3071 C CA . VAL A 1 421 ? -3.459 -18.383 -1.338 1.00 96.06 421 VAL A CA 1
ATOM 3072 C C . VAL A 1 421 ? -3.559 -17.639 -0.007 1.00 96.06 421 VAL A C 1
ATOM 3074 O O . VAL A 1 421 ? -2.814 -17.936 0.928 1.00 96.06 421 VAL A O 1
ATOM 3077 N N . GLY A 1 422 ? -4.486 -16.688 0.100 1.00 94.62 422 GLY A N 1
ATOM 3078 C CA . GLY A 1 422 ? -4.652 -15.864 1.293 1.00 94.62 422 GLY A CA 1
ATOM 3079 C C . GLY A 1 422 ? -5.034 -16.666 2.536 1.00 94.62 422 GLY A C 1
ATOM 3080 O O . GLY A 1 422 ? -4.498 -16.413 3.619 1.00 94.62 422 GLY A O 1
ATOM 3081 N N . ARG A 1 423 ? -5.921 -17.651 2.368 1.00 94.75 423 ARG A N 1
ATOM 3082 C CA . ARG A 1 423 ? -6.515 -18.430 3.456 1.00 94.75 423 ARG A CA 1
ATOM 3083 C C . ARG A 1 423 ? -5.616 -19.560 3.955 1.00 94.75 423 ARG A C 1
ATOM 3085 O O . ARG A 1 423 ? -5.356 -19.632 5.157 1.00 94.75 423 ARG A O 1
ATOM 3092 N N . ASP A 1 424 ? -5.130 -20.407 3.047 1.00 91.06 424 ASP A N 1
ATOM 3093 C CA . ASP A 1 424 ? -4.600 -21.731 3.409 1.00 91.06 424 ASP A CA 1
ATOM 3094 C C . ASP A 1 424 ? -3.078 -21.868 3.205 1.00 91.06 424 ASP A C 1
ATOM 3096 O O . ASP A 1 424 ? -2.470 -22.846 3.641 1.00 91.06 424 ASP A O 1
ATOM 3100 N N . SER A 1 425 ? -2.417 -20.891 2.572 1.00 92.31 425 SER A N 1
ATOM 3101 C CA . SER A 1 425 ? -0.985 -21.010 2.261 1.00 92.31 425 SER A CA 1
ATOM 3102 C C . SER A 1 425 ? -0.064 -20.609 3.414 1.00 92.31 425 SER A C 1
ATOM 3104 O O . SER A 1 425 ? -0.335 -19.691 4.198 1.00 92.31 425 SER A O 1
ATOM 3106 N N . THR A 1 426 ? 1.109 -21.245 3.479 1.00 95.94 426 THR A N 1
ATOM 3107 C CA . THR A 1 426 ? 2.135 -20.913 4.478 1.00 95.94 426 THR A CA 1
ATOM 3108 C C . THR A 1 426 ? 2.641 -19.471 4.302 1.00 95.94 426 THR A C 1
ATOM 3110 O O . THR A 1 426 ? 2.625 -18.940 3.189 1.00 95.94 426 THR A O 1
ATOM 3113 N N . PRO A 1 427 ? 3.101 -18.798 5.372 1.00 95.44 427 PRO A N 1
ATOM 3114 C CA . PRO A 1 427 ? 3.560 -17.409 5.289 1.00 95.44 427 PRO A CA 1
ATOM 3115 C C . PRO A 1 427 ? 4.658 -17.176 4.240 1.00 95.44 427 PRO A C 1
ATOM 3117 O O . PRO A 1 427 ? 4.566 -16.250 3.437 1.00 95.44 427 PRO A O 1
ATOM 3120 N N . GLY A 1 428 ? 5.655 -18.066 4.187 1.00 93.44 428 GLY A N 1
ATOM 3121 C CA . GLY A 1 428 ? 6.720 -18.005 3.183 1.00 93.44 428 GLY A CA 1
ATOM 3122 C C . GLY A 1 428 ? 6.232 -18.294 1.761 1.00 93.44 428 GLY A C 1
ATOM 3123 O O . GLY A 1 428 ? 6.801 -17.784 0.802 1.00 93.44 428 GLY A O 1
ATOM 3124 N N . TYR A 1 429 ? 5.164 -19.080 1.600 1.00 95.56 429 TYR A N 1
ATOM 3125 C CA . TYR A 1 429 ? 4.547 -19.291 0.293 1.00 95.56 429 TYR A CA 1
ATOM 3126 C C . TYR A 1 429 ? 3.875 -18.010 -0.213 1.00 95.56 429 TYR A C 1
ATOM 3128 O O . TYR A 1 429 ? 4.146 -17.590 -1.334 1.00 95.56 429 TYR A O 1
ATOM 3136 N N . VAL A 1 430 ? 3.068 -17.354 0.629 1.00 96.62 430 VAL A N 1
ATOM 3137 C CA . VAL A 1 430 ? 2.417 -16.076 0.291 1.00 96.62 430 VAL A CA 1
ATOM 3138 C C . VAL A 1 430 ? 3.448 -15.007 -0.060 1.00 96.62 430 VAL A C 1
ATOM 3140 O O . VAL A 1 430 ? 3.319 -14.354 -1.092 1.00 96.62 430 VAL A O 1
ATOM 3143 N N . GLN A 1 431 ? 4.504 -14.876 0.750 1.00 96.88 431 GLN A N 1
ATOM 3144 C CA . GLN A 1 431 ? 5.589 -13.931 0.486 1.00 96.88 431 GLN A CA 1
ATOM 3145 C C . GLN A 1 431 ? 6.235 -14.167 -0.889 1.00 96.88 431 GLN A C 1
ATOM 3147 O O . GLN A 1 431 ? 6.469 -13.199 -1.613 1.00 96.88 431 GLN A O 1
ATOM 3152 N N . ARG A 1 432 ? 6.481 -15.428 -1.274 1.00 96.25 432 ARG A N 1
ATOM 3153 C CA . ARG A 1 432 ? 7.059 -15.771 -2.583 1.00 96.25 432 ARG A CA 1
ATOM 3154 C C . ARG A 1 432 ? 6.106 -15.508 -3.745 1.00 96.25 432 ARG A C 1
ATOM 3156 O O . ARG A 1 432 ? 6.553 -14.968 -4.747 1.00 96.25 432 ARG A O 1
ATOM 3163 N N . VAL A 1 433 ? 4.817 -15.837 -3.619 1.00 96.81 433 VAL A N 1
ATOM 3164 C CA . VAL A 1 433 ? 3.817 -15.520 -4.661 1.00 96.81 433 VAL A CA 1
ATOM 3165 C C . VAL A 1 433 ? 3.776 -14.014 -4.906 1.00 96.81 433 VAL A C 1
ATOM 3167 O O . VAL A 1 433 ? 3.920 -13.571 -6.040 1.00 96.81 433 VAL A O 1
ATOM 3170 N N . LEU A 1 434 ? 3.677 -13.218 -3.840 1.00 97.00 434 LEU A N 1
ATOM 3171 C CA . LEU A 1 434 ? 3.684 -11.759 -3.939 1.00 97.00 434 LEU A CA 1
ATOM 3172 C C . LEU A 1 434 ? 5.013 -11.208 -4.478 1.00 97.00 434 LEU A C 1
ATOM 3174 O O . LEU A 1 434 ? 5.040 -10.119 -5.032 1.00 97.00 434 LEU A O 1
ATOM 3178 N N . ALA A 1 435 ? 6.137 -11.907 -4.288 1.00 94.38 435 ALA A N 1
ATOM 3179 C CA . ALA A 1 435 ? 7.435 -11.485 -4.836 1.00 94.38 435 ALA A CA 1
ATOM 3180 C C . ALA A 1 435 ? 7.490 -11.685 -6.345 1.00 94.38 435 ALA A C 1
ATOM 3182 O O . ALA A 1 435 ? 7.993 -10.827 -7.059 1.00 94.38 435 ALA A O 1
ATOM 3183 N N . LEU A 1 436 ? 6.942 -12.802 -6.819 1.00 96.00 436 LEU A N 1
ATOM 3184 C CA . LEU A 1 436 ? 6.880 -13.116 -8.240 1.00 96.00 436 LEU A CA 1
ATOM 3185 C C . LEU A 1 436 ? 5.932 -12.167 -8.977 1.00 96.00 436 LEU A C 1
ATOM 3187 O O . LEU A 1 436 ? 6.315 -11.617 -9.999 1.00 96.00 436 LEU A O 1
ATOM 3191 N N . LEU A 1 437 ? 4.747 -11.899 -8.417 1.00 95.81 437 LEU A N 1
ATOM 3192 C CA . LEU A 1 437 ? 3.799 -10.948 -9.010 1.00 95.81 437 LEU A CA 1
ATOM 3193 C C . LEU A 1 437 ? 4.382 -9.527 -9.101 1.00 95.81 437 LEU A C 1
ATOM 3195 O O . LEU A 1 437 ? 4.233 -8.866 -10.124 1.00 95.81 437 LEU A O 1
ATOM 3199 N N . ASP A 1 438 ? 5.088 -9.074 -8.063 1.00 95.00 438 ASP A N 1
ATOM 3200 C CA . ASP A 1 438 ? 5.755 -7.765 -8.065 1.00 95.00 438 ASP A CA 1
ATOM 3201 C C . ASP A 1 438 ? 6.907 -7.712 -9.088 1.00 95.00 438 ASP A C 1
ATOM 3203 O O . ASP A 1 438 ? 6.988 -6.783 -9.891 1.00 95.00 438 ASP A O 1
ATOM 3207 N N . ALA A 1 439 ? 7.744 -8.756 -9.143 1.00 90.81 439 ALA A N 1
ATOM 3208 C CA . ALA A 1 439 ? 8.839 -8.865 -10.110 1.00 90.81 439 ALA A CA 1
ATOM 3209 C C . ALA A 1 439 ? 8.356 -8.911 -11.572 1.00 90.81 439 ALA A C 1
ATOM 3211 O O . ALA A 1 439 ? 9.026 -8.376 -12.458 1.00 90.81 439 ALA A O 1
ATOM 3212 N N . ASP A 1 440 ? 7.186 -9.505 -11.815 1.00 90.44 440 ASP A N 1
ATOM 3213 C CA . ASP A 1 440 ? 6.546 -9.568 -13.132 1.00 90.44 440 ASP A CA 1
ATOM 3214 C C . ASP A 1 440 ? 5.741 -8.300 -13.474 1.00 90.44 440 ASP A C 1
ATOM 3216 O O . ASP A 1 440 ? 5.147 -8.219 -14.551 1.00 90.44 440 ASP A O 1
ATOM 3220 N N . GLY A 1 441 ? 5.719 -7.296 -12.587 1.00 92.94 441 GLY A N 1
ATOM 3221 C CA . GLY A 1 441 ? 5.003 -6.040 -12.807 1.00 92.94 441 GLY A CA 1
ATOM 3222 C C . GLY A 1 441 ? 3.485 -6.217 -12.853 1.00 92.94 441 GLY A C 1
ATOM 3223 O O . GLY A 1 441 ? 2.822 -5.575 -13.668 1.00 92.94 441 GLY A O 1
ATOM 3224 N N . ARG A 1 442 ? 2.940 -7.089 -11.995 1.00 94.94 442 ARG A N 1
ATOM 3225 C CA . ARG A 1 442 ? 1.515 -7.457 -11.897 1.00 94.94 442 ARG A CA 1
ATOM 3226 C C . ARG A 1 442 ? 0.880 -6.887 -10.612 1.00 94.94 442 ARG A C 1
ATOM 3228 O O . ARG A 1 442 ? 0.589 -7.642 -9.680 1.00 94.94 442 ARG A O 1
ATOM 3235 N N . PRO A 1 443 ? 0.709 -5.553 -10.500 1.00 94.25 443 PRO A N 1
ATOM 3236 C CA . PRO A 1 443 ? 0.235 -4.925 -9.267 1.00 94.25 443 PRO A CA 1
ATOM 3237 C C . PRO A 1 443 ? -1.224 -5.275 -8.938 1.00 94.25 443 PRO A C 1
ATOM 3239 O O . PRO A 1 443 ? -1.561 -5.391 -7.765 1.00 94.25 443 PRO A O 1
ATOM 3242 N N . GLU A 1 444 ? -2.083 -5.508 -9.937 1.00 93.88 444 GLU A N 1
ATOM 3243 C CA . GLU A 1 444 ? -3.489 -5.867 -9.695 1.00 93.88 444 GLU A CA 1
ATOM 3244 C C . GLU A 1 444 ? -3.623 -7.236 -9.020 1.00 93.88 444 GLU A C 1
ATOM 3246 O O . GLU A 1 444 ? -4.358 -7.397 -8.046 1.00 93.88 444 GLU A O 1
ATOM 3251 N N . GLU A 1 445 ? -2.897 -8.237 -9.515 1.00 96.12 445 GLU A N 1
ATOM 3252 C CA . GLU A 1 445 ? -2.868 -9.579 -8.943 1.00 96.12 445 GLU A CA 1
ATOM 3253 C C . GLU A 1 445 ? -2.182 -9.580 -7.575 1.00 96.12 445 GLU A C 1
ATOM 3255 O O . GLU A 1 445 ? -2.618 -10.292 -6.666 1.00 96.12 445 GLU A O 1
ATOM 3260 N N . PHE A 1 446 ? -1.139 -8.761 -7.409 1.00 96.50 446 PHE A N 1
ATOM 3261 C CA . PHE A 1 446 ? -0.505 -8.531 -6.115 1.00 96.50 446 PHE A CA 1
ATOM 3262 C C . PHE A 1 446 ? -1.528 -8.012 -5.094 1.00 96.50 446 PHE A C 1
ATOM 3264 O O . PHE A 1 446 ? -1.690 -8.609 -4.026 1.00 96.50 446 PHE A O 1
ATOM 3271 N N . ASP A 1 447 ? -2.266 -6.955 -5.439 1.00 96.06 447 ASP A N 1
ATOM 3272 C CA . ASP A 1 447 ? -3.276 -6.350 -4.570 1.00 96.06 447 ASP A CA 1
ATOM 3273 C C . ASP A 1 447 ? -4.446 -7.302 -4.305 1.00 96.06 447 ASP A C 1
ATOM 3275 O O . ASP A 1 447 ? -4.988 -7.327 -3.195 1.00 96.06 447 ASP A O 1
ATOM 3279 N N . LEU A 1 448 ? -4.808 -8.139 -5.281 1.00 96.00 448 LEU A N 1
ATOM 3280 C CA . LEU A 1 448 ? -5.826 -9.175 -5.130 1.00 96.00 448 LEU A CA 1
ATOM 3281 C C . LEU A 1 448 ? -5.409 -10.229 -4.092 1.00 96.00 448 LEU A C 1
ATOM 3283 O O . LEU A 1 448 ? -6.193 -10.551 -3.193 1.00 96.00 448 LEU A O 1
ATOM 3287 N N . VAL A 1 449 ? -4.174 -10.738 -4.170 1.00 97.25 449 VAL A N 1
ATOM 3288 C CA . VAL A 1 449 ? -3.633 -11.703 -3.196 1.00 97.25 449 VAL A CA 1
ATOM 3289 C C . VAL A 1 449 ? -3.464 -11.053 -1.825 1.00 97.25 449 VAL A C 1
ATOM 3291 O O . VAL A 1 449 ? -3.852 -11.646 -0.817 1.00 97.25 449 VAL A O 1
ATOM 3294 N N . LEU A 1 450 ? -2.943 -9.827 -1.759 1.00 96.81 450 LEU A N 1
ATOM 3295 C CA . LEU A 1 450 ? -2.789 -9.101 -0.499 1.00 96.81 450 LEU A CA 1
ATOM 3296 C C . LEU A 1 450 ? -4.150 -8.857 0.172 1.00 96.81 450 LEU A C 1
ATOM 3298 O O . LEU A 1 450 ? -4.310 -9.103 1.368 1.00 96.81 450 LEU A O 1
ATOM 3302 N N . SER A 1 451 ? -5.159 -8.461 -0.606 1.00 96.00 451 SER A N 1
ATOM 3303 C CA . SER A 1 451 ? -6.535 -8.287 -0.131 1.00 96.00 451 SER A CA 1
ATOM 3304 C C . SER A 1 451 ? -7.131 -9.595 0.389 1.00 96.00 451 SER A C 1
ATOM 3306 O O . SER A 1 451 ? -7.789 -9.599 1.433 1.00 96.00 451 SER A O 1
ATOM 3308 N N . ALA A 1 452 ? -6.877 -10.718 -0.287 1.00 96.88 452 ALA A N 1
ATOM 3309 C CA . ALA A 1 452 ? -7.300 -12.036 0.175 1.00 96.88 452 ALA A CA 1
ATOM 3310 C C . ALA A 1 452 ? -6.623 -12.434 1.498 1.00 96.88 452 ALA A C 1
ATOM 3312 O O . ALA A 1 452 ? -7.293 -12.918 2.409 1.00 96.88 452 ALA A O 1
ATOM 3313 N N . VAL A 1 453 ? -5.320 -12.172 1.653 1.00 97.12 453 VAL A N 1
ATOM 3314 C CA . VAL A 1 453 ? -4.590 -12.385 2.917 1.00 97.12 453 VAL A CA 1
ATOM 3315 C C . VAL A 1 453 ? -5.212 -11.565 4.049 1.00 97.12 453 VAL A C 1
ATOM 3317 O O . VAL A 1 453 ? -5.428 -12.077 5.144 1.00 97.12 453 VAL A O 1
ATOM 3320 N N . VAL A 1 454 ? -5.530 -10.297 3.798 1.00 96.88 454 VAL A N 1
ATOM 3321 C CA . VAL A 1 454 ? -6.118 -9.395 4.799 1.00 96.88 454 VAL A CA 1
ATOM 3322 C C . VAL A 1 454 ? -7.495 -9.874 5.261 1.00 96.88 454 VAL A C 1
ATOM 3324 O O . VAL A 1 454 ? -7.784 -9.838 6.461 1.00 96.88 454 VAL A O 1
ATOM 3327 N N . ARG A 1 455 ? -8.340 -10.316 4.323 1.00 95.75 455 ARG A N 1
ATOM 3328 C CA . ARG A 1 455 ? -9.729 -10.713 4.596 1.00 95.75 455 ARG A CA 1
ATOM 3329 C C . ARG A 1 455 ? -9.823 -12.106 5.210 1.00 95.75 455 ARG A C 1
ATOM 3331 O O . ARG A 1 455 ? -10.409 -12.263 6.281 1.00 95.75 455 ARG A O 1
ATOM 3338 N N . GLU A 1 456 ? -9.191 -13.090 4.579 1.00 96.25 456 GLU A N 1
ATOM 3339 C CA . GLU A 1 456 ? -9.447 -14.506 4.856 1.00 96.25 456 GLU A CA 1
ATOM 3340 C C . GLU A 1 456 ? -8.467 -15.125 5.851 1.00 96.25 456 GLU A C 1
ATOM 3342 O O . GLU A 1 456 ? -8.799 -16.094 6.538 1.00 96.25 456 GLU A O 1
ATOM 3347 N N . ARG A 1 457 ? -7.242 -14.593 5.959 1.00 96.75 457 ARG A N 1
ATOM 3348 C CA . ARG A 1 457 ? -6.199 -15.276 6.730 1.00 96.75 457 ARG A CA 1
ATOM 3349 C C . ARG A 1 457 ? -6.514 -15.267 8.226 1.00 96.75 457 ARG A C 1
ATOM 3351 O O . ARG A 1 457 ? -6.721 -14.186 8.783 1.00 96.75 457 ARG A O 1
ATOM 3358 N N . PRO A 1 458 ? -6.470 -16.411 8.933 1.00 97.12 458 PRO A N 1
ATOM 3359 C CA . PRO A 1 458 ? -6.662 -16.449 10.380 1.00 97.12 458 PRO A CA 1
ATOM 3360 C C . PRO A 1 458 ? -5.721 -15.487 11.115 1.00 97.12 458 PRO A C 1
ATOM 3362 O O . PRO A 1 458 ? -4.533 -15.419 10.802 1.00 97.12 458 PRO A O 1
ATOM 3365 N N . ALA A 1 459 ? -6.240 -14.776 12.120 1.00 97.00 459 ALA A N 1
ATOM 3366 C CA . ALA A 1 459 ? -5.503 -13.728 12.829 1.00 97.00 459 ALA A CA 1
ATOM 3367 C C . ALA A 1 459 ? -4.154 -14.208 13.395 1.00 97.00 459 ALA A C 1
ATOM 3369 O O . ALA A 1 459 ? -3.136 -13.553 13.191 1.00 97.00 459 ALA A O 1
ATOM 3370 N N . ARG A 1 460 ? -4.129 -15.415 13.981 1.00 97.12 460 ARG A N 1
ATOM 3371 C CA . ARG A 1 460 ? -2.919 -16.072 14.512 1.00 97.12 460 ARG A CA 1
ATOM 3372 C C . ARG A 1 460 ? -1.801 -16.300 13.487 1.00 97.12 460 ARG A C 1
ATOM 3374 O O . ARG A 1 460 ? -0.666 -16.525 13.869 1.00 97.12 460 ARG A O 1
ATOM 3381 N N . LEU A 1 461 ? -2.107 -16.282 12.187 1.00 96.75 461 LEU A N 1
ATOM 3382 C CA . LEU A 1 461 ? -1.121 -16.510 11.124 1.00 96.75 461 LEU A CA 1
ATOM 3383 C C . LEU A 1 461 ? -0.604 -15.213 10.490 1.00 96.75 461 LEU A C 1
ATOM 3385 O O . LEU A 1 461 ? 0.304 -15.279 9.663 1.00 96.75 461 LEU A O 1
ATOM 3389 N N . VAL A 1 462 ? -1.177 -14.055 10.825 1.00 97.25 462 VAL A N 1
ATOM 3390 C CA . VAL A 1 462 ? -0.738 -12.751 10.302 1.00 97.25 462 VAL A CA 1
ATOM 3391 C C . VAL A 1 462 ? 0.662 -12.359 10.801 1.00 97.25 462 VAL A C 1
ATOM 3393 O O . VAL A 1 462 ? 1.471 -11.967 9.954 1.00 97.25 462 VAL A O 1
ATOM 3396 N N . PRO A 1 463 ? 1.014 -12.519 12.097 1.00 98.19 463 PRO A N 1
ATOM 3397 C CA . PRO A 1 463 ? 2.363 -12.219 12.584 1.00 98.19 463 PRO A CA 1
ATOM 3398 C C . PRO A 1 463 ? 3.464 -12.926 11.788 1.00 98.19 463 PRO A C 1
ATOM 3400 O O . PRO A 1 463 ? 4.471 -12.318 11.425 1.00 98.19 463 PRO A O 1
ATOM 3403 N N . ALA A 1 464 ? 3.240 -14.194 11.435 1.00 97.06 464 ALA A N 1
ATOM 3404 C CA . ALA A 1 464 ? 4.190 -14.985 10.667 1.00 97.06 464 ALA A CA 1
ATOM 3405 C C . ALA A 1 464 ? 4.364 -14.484 9.220 1.00 97.06 464 ALA A C 1
ATOM 3407 O O . ALA A 1 464 ? 5.462 -14.582 8.675 1.00 97.06 464 ALA A O 1
ATOM 3408 N N . VAL A 1 465 ? 3.319 -13.917 8.598 1.00 97.38 465 VAL A N 1
ATOM 3409 C CA . VAL A 1 465 ? 3.424 -13.280 7.267 1.00 97.38 465 VAL A CA 1
ATOM 3410 C C . VAL A 1 465 ? 4.257 -12.008 7.345 1.00 97.38 465 VAL A C 1
ATOM 3412 O O . VAL A 1 465 ? 5.162 -11.831 6.535 1.00 97.38 465 VAL A O 1
ATOM 3415 N N . LEU A 1 466 ? 4.017 -11.162 8.350 1.00 97.69 466 LEU A N 1
ATOM 3416 C CA . LEU A 1 466 ? 4.823 -9.958 8.567 1.00 97.69 466 LEU A CA 1
ATOM 3417 C C . LEU A 1 466 ? 6.293 -10.307 8.844 1.00 97.69 466 LEU A C 1
ATOM 3419 O O . LEU A 1 466 ? 7.187 -9.702 8.259 1.00 97.69 466 LEU A O 1
ATOM 3423 N N . THR A 1 467 ? 6.558 -11.342 9.651 1.00 97.06 467 THR A N 1
ATOM 3424 C CA . THR A 1 467 ? 7.921 -11.868 9.851 1.00 97.06 467 THR A CA 1
ATOM 3425 C C . THR A 1 467 ? 8.543 -12.361 8.548 1.00 97.06 467 THR A C 1
ATOM 3427 O O . THR A 1 467 ? 9.723 -12.117 8.310 1.00 97.06 467 THR A O 1
ATOM 3430 N N . ALA A 1 468 ? 7.777 -13.050 7.696 1.00 96.56 468 ALA A N 1
ATOM 3431 C CA . ALA A 1 468 ? 8.276 -13.526 6.409 1.00 96.56 468 ALA A CA 1
ATOM 3432 C C . ALA A 1 468 ? 8.660 -12.366 5.476 1.00 96.56 468 ALA A C 1
ATOM 3434 O O . ALA A 1 468 ? 9.685 -12.458 4.804 1.00 96.56 468 ALA A O 1
ATOM 3435 N N . PHE A 1 469 ? 7.899 -11.265 5.467 1.00 96.81 469 PHE A N 1
ATOM 3436 C CA . PHE A 1 469 ? 8.277 -10.063 4.718 1.00 96.81 469 PHE A CA 1
ATOM 3437 C C . PHE A 1 469 ? 9.535 -9.395 5.268 1.00 96.81 469 PHE A C 1
ATOM 3439 O O . PHE A 1 469 ? 10.436 -9.102 4.485 1.00 96.81 469 PHE A O 1
ATOM 3446 N N . GLY A 1 470 ? 9.638 -9.225 6.590 1.00 93.62 470 GLY A N 1
ATOM 3447 C CA . GLY A 1 470 ? 10.825 -8.630 7.214 1.00 93.62 470 GLY A CA 1
ATOM 3448 C C . GLY A 1 470 ? 12.097 -9.441 6.943 1.00 93.62 470 GLY A C 1
ATOM 3449 O O . GLY A 1 470 ? 13.110 -8.887 6.532 1.00 93.62 470 GLY A O 1
ATOM 3450 N N . LYS A 1 471 ? 12.030 -10.776 7.057 1.00 94.19 471 LYS A N 1
ATOM 3451 C CA . LYS A 1 471 ? 13.158 -11.671 6.725 1.00 94.19 471 LYS A CA 1
ATOM 3452 C C . LYS A 1 471 ? 13.580 -11.602 5.256 1.00 94.19 471 LYS A C 1
ATOM 3454 O O . LYS A 1 471 ? 14.723 -11.905 4.941 1.00 94.19 471 LYS A O 1
ATOM 3459 N N . ALA A 1 472 ? 12.659 -11.247 4.367 1.00 92.50 472 ALA A N 1
ATOM 3460 C CA . ALA A 1 472 ? 12.931 -11.081 2.946 1.00 92.50 472 ALA A CA 1
ATOM 3461 C C . ALA A 1 472 ? 13.316 -9.639 2.569 1.00 92.50 472 ALA A C 1
ATOM 3463 O O . ALA A 1 472 ? 13.405 -9.353 1.378 1.00 92.50 472 ALA A O 1
ATOM 3464 N N . HIS A 1 473 ? 13.501 -8.738 3.546 1.00 92.81 473 HIS A N 1
ATOM 3465 C CA . HIS A 1 473 ? 13.754 -7.306 3.333 1.00 92.81 473 HIS A CA 1
ATOM 3466 C C . HIS A 1 473 ? 12.688 -6.622 2.458 1.00 92.81 473 HIS A C 1
ATOM 3468 O O . HIS A 1 473 ? 12.980 -5.752 1.641 1.00 92.81 473 HIS A O 1
ATOM 3474 N N . ARG A 1 474 ? 11.424 -7.039 2.611 1.00 94.25 474 ARG A N 1
ATOM 3475 C CA . ARG A 1 474 ? 10.264 -6.493 1.886 1.00 94.25 474 ARG A CA 1
ATOM 3476 C C . ARG A 1 474 ? 9.426 -5.592 2.787 1.00 94.25 474 ARG A C 1
ATOM 3478 O O . ARG A 1 474 ? 8.229 -5.810 2.983 1.00 94.25 474 ARG A O 1
ATOM 3485 N N . ASP A 1 475 ? 10.066 -4.576 3.357 1.00 94.12 475 ASP A N 1
ATOM 3486 C CA . ASP A 1 475 ? 9.443 -3.682 4.342 1.00 94.12 475 ASP A CA 1
ATOM 3487 C C . ASP A 1 475 ? 8.277 -2.871 3.760 1.00 94.12 475 ASP A C 1
ATOM 3489 O O . ASP A 1 475 ? 7.294 -2.590 4.458 1.00 94.12 475 ASP A O 1
ATOM 3493 N N . LEU A 1 476 ? 8.336 -2.563 2.458 1.00 92.00 476 LEU A N 1
ATOM 3494 C CA . LEU A 1 476 ? 7.246 -1.905 1.738 1.00 92.00 476 LEU A CA 1
ATOM 3495 C C . LEU A 1 476 ? 5.981 -2.773 1.724 1.00 92.00 476 LEU A C 1
ATOM 3497 O O . LEU A 1 476 ? 4.890 -2.283 2.007 1.00 92.00 476 LEU A O 1
ATOM 3501 N N . ASP A 1 477 ? 6.118 -4.073 1.469 1.00 95.75 477 ASP A N 1
ATOM 3502 C CA . ASP A 1 477 ? 4.980 -4.994 1.400 1.00 95.75 477 ASP A CA 1
ATOM 3503 C C . ASP A 1 477 ? 4.419 -5.315 2.783 1.00 95.75 477 ASP A C 1
ATOM 3505 O O . ASP A 1 477 ? 3.203 -5.420 2.951 1.00 95.75 477 ASP A O 1
ATOM 3509 N N . ALA A 1 478 ? 5.282 -5.378 3.801 1.00 97.00 478 ALA A N 1
ATOM 3510 C CA . ALA A 1 478 ? 4.841 -5.429 5.191 1.00 97.00 478 ALA A CA 1
ATOM 3511 C C . ALA A 1 478 ? 4.012 -4.184 5.551 1.00 97.00 478 ALA A C 1
ATOM 3513 O O . ALA A 1 478 ? 2.954 -4.301 6.168 1.00 97.00 478 ALA A O 1
ATOM 3514 N N . THR A 1 479 ? 4.447 -2.998 5.121 1.00 96.94 479 THR A N 1
ATOM 3515 C CA . THR A 1 479 ? 3.707 -1.742 5.319 1.00 96.94 479 THR A CA 1
ATOM 3516 C C . THR A 1 479 ? 2.370 -1.752 4.582 1.00 96.94 479 THR A C 1
ATOM 3518 O O . THR A 1 479 ? 1.343 -1.471 5.199 1.00 96.94 479 THR A O 1
ATOM 3521 N N . ARG A 1 480 ? 2.338 -2.180 3.312 1.00 96.19 480 ARG A N 1
ATOM 3522 C CA . ARG A 1 480 ? 1.090 -2.361 2.548 1.00 96.19 480 ARG A CA 1
ATOM 3523 C C . ARG A 1 480 ? 0.127 -3.316 3.257 1.00 96.19 480 ARG A C 1
ATOM 3525 O O . ARG A 1 480 ? -1.056 -3.002 3.378 1.00 96.19 480 ARG A O 1
ATOM 3532 N N . LEU A 1 481 ? 0.624 -4.438 3.789 1.00 97.44 481 LEU A N 1
ATOM 3533 C CA . LEU A 1 481 ? -0.188 -5.389 4.552 1.00 97.44 481 LEU A CA 1
ATOM 3534 C C . LEU A 1 481 ? -0.772 -4.755 5.825 1.00 97.44 481 LEU A C 1
ATOM 3536 O O . LEU A 1 481 ? -1.966 -4.909 6.078 1.00 97.44 481 LEU A O 1
ATOM 3540 N N . ARG A 1 482 ? 0.033 -4.030 6.617 1.00 97.75 482 ARG A N 1
ATOM 3541 C CA . ARG A 1 482 ? -0.427 -3.338 7.841 1.00 97.75 482 ARG A CA 1
ATOM 3542 C C . ARG A 1 482 ? -1.527 -2.323 7.528 1.00 97.75 482 ARG A C 1
ATOM 3544 O O . ARG A 1 482 ? -2.581 -2.349 8.160 1.00 97.75 482 ARG A O 1
ATOM 3551 N N . THR A 1 483 ? -1.315 -1.492 6.510 1.00 97.00 483 THR A N 1
ATOM 3552 C CA . THR A 1 483 ? -2.293 -0.494 6.061 1.00 97.00 483 THR A CA 1
ATOM 3553 C C . THR A 1 483 ? -3.587 -1.144 5.576 1.00 97.00 483 THR A C 1
ATOM 3555 O O . THR A 1 483 ? -4.684 -0.714 5.937 1.00 97.00 483 THR A O 1
ATOM 3558 N N . ALA A 1 484 ? -3.488 -2.227 4.803 1.00 96.12 484 ALA A N 1
ATOM 3559 C CA . ALA A 1 484 ? -4.659 -2.945 4.319 1.00 96.12 484 ALA A CA 1
ATOM 3560 C C . ALA A 1 484 ? -5.438 -3.626 5.463 1.00 96.12 484 ALA A C 1
ATOM 3562 O O . ALA A 1 484 ? -6.668 -3.552 5.488 1.00 96.12 484 ALA A O 1
ATOM 3563 N N . LEU A 1 485 ? -4.744 -4.220 6.445 1.00 97.31 485 LEU A N 1
ATOM 3564 C CA . LEU A 1 485 ? -5.357 -4.764 7.666 1.00 97.31 485 LEU A CA 1
ATOM 3565 C C . LEU A 1 485 ? -6.136 -3.689 8.429 1.00 97.31 485 LEU A C 1
ATOM 3567 O O . LEU A 1 485 ? -7.282 -3.924 8.809 1.00 97.31 485 LEU A O 1
ATOM 3571 N N . ALA A 1 486 ? -5.532 -2.518 8.615 1.00 97.25 486 ALA A N 1
ATOM 3572 C CA . ALA A 1 486 ? -6.133 -1.405 9.335 1.00 97.25 486 ALA A CA 1
ATOM 3573 C C . ALA A 1 486 ? -7.409 -0.866 8.664 1.00 97.25 486 ALA A C 1
ATOM 3575 O O . ALA A 1 486 ? -8.387 -0.554 9.347 1.00 97.25 486 ALA A O 1
ATOM 3576 N N . ARG A 1 487 ? -7.406 -0.791 7.326 1.00 96.00 487 ARG A N 1
ATOM 3577 C CA . ARG A 1 487 ? -8.501 -0.222 6.529 1.00 96.00 487 ARG A CA 1
ATOM 3578 C C . ARG A 1 487 ? -9.663 -1.188 6.311 1.00 96.00 487 ARG A C 1
ATOM 3580 O O . ARG A 1 487 ? -10.813 -0.782 6.406 1.00 96.00 487 ARG A O 1
ATOM 3587 N N . VAL A 1 488 ? -9.377 -2.440 5.952 1.00 94.44 488 VAL A N 1
ATOM 3588 C CA . VAL A 1 488 ? -10.392 -3.355 5.393 1.00 94.44 488 VAL A CA 1
ATOM 3589 C C . VAL A 1 488 ? -10.969 -4.296 6.445 1.00 94.44 488 VAL A C 1
ATOM 3591 O O . VAL A 1 488 ? -12.078 -4.804 6.286 1.00 94.44 488 VAL A O 1
ATOM 3594 N N . ARG A 1 489 ? -10.223 -4.588 7.514 1.00 95.19 489 ARG A N 1
ATOM 3595 C CA . ARG A 1 489 ? -10.589 -5.685 8.406 1.00 95.19 489 ARG A CA 1
ATOM 3596 C C . ARG A 1 489 ? -11.677 -5.267 9.408 1.00 95.19 489 ARG A C 1
ATOM 3598 O O . ARG A 1 489 ? -11.526 -4.229 10.060 1.00 95.19 489 ARG A O 1
ATOM 3605 N N . PRO A 1 490 ? -12.746 -6.068 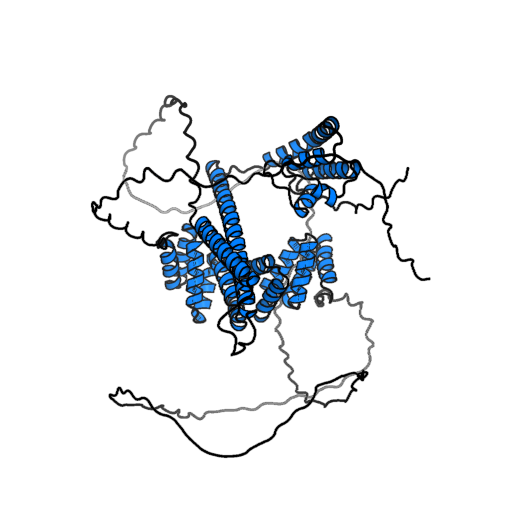9.601 1.00 96.75 490 PRO A N 1
ATOM 3606 C CA . PRO A 1 490 ? -13.756 -5.801 10.628 1.00 96.75 490 PRO A CA 1
ATOM 3607 C C . PRO A 1 490 ? -13.133 -5.668 12.022 1.00 96.75 490 PRO A C 1
ATOM 3609 O O . PRO A 1 490 ? -12.130 -6.328 12.302 1.00 96.75 490 PRO A O 1
ATOM 3612 N N . ALA A 1 491 ? -13.726 -4.843 12.889 1.00 96.88 491 ALA A N 1
ATOM 3613 C CA . ALA A 1 491 ? -13.180 -4.491 14.205 1.00 96.88 491 ALA A CA 1
ATOM 3614 C C . ALA A 1 491 ? -12.758 -5.712 15.046 1.00 96.88 491 ALA A C 1
ATOM 3616 O O . ALA A 1 491 ? -11.620 -5.794 15.504 1.00 96.88 491 ALA A O 1
ATOM 3617 N N . GLU A 1 492 ? -13.636 -6.707 15.171 1.00 96.62 492 GLU A N 1
ATOM 3618 C CA . GLU A 1 492 ? -13.394 -7.937 15.941 1.00 96.62 492 GLU A CA 1
ATOM 3619 C C . GLU A 1 492 ? -12.208 -8.742 15.398 1.00 96.62 492 GLU A C 1
ATOM 3621 O O . GLU A 1 492 ? -11.347 -9.220 16.141 1.00 96.62 492 GLU A O 1
ATOM 3626 N N . ARG A 1 493 ? -12.135 -8.868 14.069 1.00 96.81 493 ARG A N 1
ATOM 3627 C CA . ARG A 1 493 ? -11.062 -9.596 13.386 1.00 96.81 493 ARG A CA 1
ATOM 3628 C C . ARG A 1 493 ? -9.741 -8.838 13.463 1.00 96.81 493 ARG A C 1
ATOM 3630 O O . ARG A 1 493 ? -8.700 -9.478 13.577 1.00 96.81 493 ARG A O 1
ATOM 3637 N N . LEU A 1 494 ? -9.776 -7.508 13.410 1.00 97.50 494 LEU A N 1
ATOM 3638 C CA . LEU A 1 494 ? -8.601 -6.667 13.604 1.00 97.50 494 LEU A CA 1
ATOM 3639 C C . LEU A 1 494 ? -8.060 -6.814 15.029 1.00 97.50 494 LEU A C 1
ATOM 3641 O O . LEU A 1 494 ? -6.863 -7.028 15.195 1.00 97.50 494 LEU A O 1
ATOM 3645 N N . LEU A 1 495 ? -8.926 -6.805 16.046 1.00 97.06 495 LEU A N 1
ATOM 3646 C CA . LEU A 1 495 ? -8.493 -6.989 17.430 1.00 97.06 495 LEU A CA 1
ATOM 3647 C C . LEU A 1 495 ? -7.867 -8.369 17.666 1.00 97.06 495 LEU A C 1
ATOM 3649 O O . LEU A 1 495 ? -6.849 -8.472 18.347 1.00 97.06 495 LEU A O 1
ATOM 3653 N N . ALA A 1 496 ? -8.401 -9.421 17.041 1.00 97.25 496 ALA A N 1
ATOM 3654 C CA . ALA A 1 496 ? -7.770 -10.740 17.078 1.00 97.25 496 ALA A CA 1
ATOM 3655 C C . ALA A 1 496 ? -6.350 -10.729 16.474 1.00 97.25 496 ALA A C 1
ATOM 3657 O O . ALA A 1 496 ? -5.470 -11.437 16.961 1.00 97.25 496 ALA A O 1
ATOM 3658 N N . VAL A 1 497 ? -6.105 -9.925 15.428 1.00 97.81 497 VAL A N 1
ATOM 3659 C CA . VAL A 1 497 ? -4.762 -9.748 14.844 1.00 97.81 497 VAL A CA 1
ATOM 3660 C C . VAL A 1 497 ? -3.844 -8.996 15.802 1.00 97.81 497 VAL A C 1
ATOM 3662 O O . VAL A 1 497 ? -2.716 -9.432 16.008 1.00 97.81 497 VAL A O 1
ATOM 3665 N N . LEU A 1 498 ? -4.315 -7.906 16.415 1.00 97.75 498 LEU A N 1
ATOM 3666 C CA . LEU A 1 498 ? -3.531 -7.137 17.390 1.00 97.75 498 LEU A CA 1
ATOM 3667 C C . LEU A 1 498 ? -3.146 -7.995 18.602 1.00 97.75 498 LEU A C 1
ATOM 3669 O O . LEU A 1 498 ? -1.995 -7.972 19.033 1.00 97.75 498 LEU A O 1
ATOM 3673 N N . ALA A 1 499 ? -4.079 -8.809 19.104 1.00 97.00 499 ALA A N 1
ATOM 3674 C CA . ALA A 1 499 ? -3.816 -9.758 20.180 1.00 97.00 499 ALA A CA 1
ATOM 3675 C C . ALA A 1 499 ? -2.755 -10.798 19.781 1.00 97.00 499 ALA A C 1
ATOM 3677 O O . ALA A 1 499 ? -1.826 -11.041 20.547 1.00 97.00 499 ALA A O 1
ATOM 3678 N N . ALA A 1 500 ? -2.846 -11.357 18.568 1.00 97.25 500 ALA A N 1
ATOM 3679 C CA . ALA A 1 500 ? -1.849 -12.296 18.055 1.00 97.25 500 ALA A CA 1
ATOM 3680 C C . ALA A 1 500 ? -0.461 -11.652 17.889 1.00 97.25 500 ALA A C 1
ATOM 3682 O O . ALA A 1 500 ? 0.543 -12.265 18.228 1.00 97.25 500 ALA A O 1
ATOM 3683 N N . LEU A 1 501 ? -0.388 -10.404 17.416 1.00 97.50 501 LEU A N 1
ATOM 3684 C CA . LEU A 1 501 ? 0.883 -9.681 17.302 1.00 97.50 501 LEU A CA 1
ATOM 3685 C C . LEU A 1 501 ? 1.531 -9.451 18.666 1.00 97.50 501 LEU A C 1
ATOM 3687 O O . LEU A 1 501 ? 2.740 -9.610 18.794 1.00 97.50 501 LEU A O 1
ATOM 3691 N N . ARG A 1 502 ? 0.744 -9.114 19.690 1.00 96.31 502 ARG A N 1
ATOM 3692 C CA . ARG A 1 502 ? 1.260 -8.943 21.055 1.00 96.31 502 ARG A CA 1
ATOM 3693 C C . ARG A 1 502 ? 1.723 -10.246 21.682 1.00 96.31 502 ARG A C 1
ATOM 3695 O O . ARG A 1 502 ? 2.748 -10.237 22.347 1.00 96.31 502 ARG A O 1
ATOM 3702 N N . ALA A 1 503 ? 0.999 -11.340 21.455 1.00 95.94 503 ALA A N 1
ATOM 3703 C CA . ALA A 1 503 ? 1.422 -12.661 21.914 1.00 95.94 503 ALA A CA 1
ATOM 3704 C C . ALA A 1 503 ? 2.793 -13.052 21.330 1.00 95.94 503 ALA A C 1
ATOM 3706 O O . ALA A 1 503 ? 3.618 -13.631 22.027 1.00 95.94 503 ALA A O 1
ATOM 3707 N N . ASP A 1 504 ? 3.065 -12.641 20.089 1.00 96.69 504 ASP A N 1
ATOM 3708 C CA . ASP A 1 504 ? 4.347 -12.838 19.407 1.00 96.69 504 ASP A CA 1
ATOM 3709 C C . ASP A 1 504 ? 5.374 -11.712 19.689 1.00 96.69 504 ASP A C 1
ATOM 3711 O O . ASP A 1 504 ? 6.359 -11.580 18.961 1.00 96.69 504 ASP A O 1
ATOM 3715 N N . MET A 1 505 ? 5.152 -10.869 20.709 1.00 96.31 505 MET A N 1
ATOM 3716 C CA . MET A 1 505 ? 6.015 -9.737 21.102 1.00 96.31 505 MET A CA 1
ATOM 3717 C C . MET A 1 505 ? 6.240 -8.673 20.007 1.00 96.31 505 MET A C 1
ATOM 3719 O O . MET A 1 505 ? 7.186 -7.888 20.050 1.00 96.31 505 MET A O 1
ATOM 3723 N N . LYS A 1 506 ? 5.346 -8.585 19.018 1.00 96.12 506 LYS A N 1
ATOM 3724 C CA . LYS A 1 506 ? 5.394 -7.614 17.909 1.00 96.12 506 LYS A CA 1
ATOM 3725 C C . LYS A 1 506 ? 4.584 -6.356 18.213 1.00 96.12 506 LYS A C 1
ATOM 3727 O O . LYS A 1 506 ? 3.692 -5.965 17.455 1.00 96.12 506 LYS A O 1
ATOM 3732 N N . HIS A 1 507 ? 4.899 -5.699 19.327 1.00 94.19 507 HIS A N 1
ATOM 3733 C CA . HIS A 1 507 ? 4.194 -4.491 19.770 1.00 94.19 507 HIS A CA 1
ATOM 3734 C C . HIS A 1 507 ? 4.254 -3.361 18.731 1.00 94.19 507 HIS A C 1
ATOM 3736 O O . HIS A 1 507 ? 3.243 -2.706 18.486 1.00 94.19 507 HIS A O 1
ATOM 3742 N N . THR A 1 508 ? 5.393 -3.198 18.049 1.00 95.44 508 THR A N 1
ATOM 3743 C CA . THR A 1 508 ? 5.570 -2.201 16.983 1.00 95.44 508 THR A CA 1
ATOM 3744 C C . THR A 1 508 ? 4.608 -2.422 15.817 1.00 95.44 508 THR A C 1
ATOM 3746 O O . THR A 1 508 ? 3.979 -1.476 15.356 1.00 95.44 508 THR A O 1
ATOM 3749 N N . ASP A 1 509 ? 4.429 -3.666 15.359 1.00 97.38 509 ASP A N 1
ATOM 3750 C CA . ASP A 1 509 ? 3.487 -3.972 14.275 1.00 97.38 509 ASP A CA 1
ATOM 3751 C C . ASP A 1 509 ? 2.037 -3.667 14.692 1.00 97.38 509 ASP A C 1
ATOM 3753 O O . ASP A 1 509 ? 1.271 -3.121 13.898 1.00 97.38 509 ASP A O 1
ATOM 3757 N N . ALA A 1 510 ? 1.664 -3.985 15.938 1.00 97.62 510 ALA A N 1
ATOM 3758 C CA . ALA A 1 510 ? 0.337 -3.685 16.475 1.00 97.62 510 ALA A CA 1
ATOM 3759 C C . ALA A 1 510 ? 0.078 -2.169 16.545 1.00 97.62 510 ALA A C 1
ATOM 3761 O O . ALA A 1 510 ? -0.975 -1.703 16.107 1.00 97.62 510 ALA A O 1
ATOM 3762 N N . TYR A 1 511 ? 1.062 -1.402 17.023 1.00 96.94 511 TYR A N 1
ATOM 3763 C CA . TYR A 1 511 ? 1.016 0.060 17.052 1.00 96.94 511 TYR A CA 1
ATOM 3764 C C . TYR A 1 511 ? 0.874 0.658 15.646 1.00 96.94 511 TYR A C 1
ATOM 3766 O O . TYR A 1 511 ? -0.003 1.484 15.411 1.00 96.94 511 TYR A O 1
ATOM 3774 N N . LEU A 1 512 ? 1.670 0.192 14.675 1.00 96.94 512 LEU A N 1
ATOM 3775 C CA . LEU A 1 512 ? 1.605 0.671 13.290 1.00 96.94 512 LEU A CA 1
ATOM 3776 C C . LEU A 1 512 ? 0.245 0.390 12.633 1.00 96.94 512 LEU A C 1
ATOM 3778 O O . LEU A 1 512 ? -0.250 1.217 11.869 1.00 96.94 512 LEU A O 1
ATOM 3782 N N . ILE A 1 513 ? -0.380 -0.749 12.941 1.00 98.00 513 ILE A N 1
ATOM 3783 C CA . ILE A 1 513 ? -1.729 -1.071 12.455 1.00 98.00 513 ILE A CA 1
ATOM 3784 C C . ILE A 1 513 ? -2.778 -0.146 13.085 1.00 98.00 513 ILE A C 1
ATOM 3786 O O . ILE A 1 513 ? -3.638 0.359 12.365 1.00 98.00 513 ILE A O 1
ATOM 3790 N N . LEU A 1 514 ? -2.714 0.106 14.397 1.00 97.94 514 LEU A N 1
ATOM 3791 C CA . LEU A 1 514 ? -3.621 1.048 15.069 1.00 97.94 514 LEU A CA 1
ATOM 3792 C C . LEU A 1 514 ? -3.443 2.476 14.544 1.00 97.94 514 LEU A C 1
ATOM 3794 O O . LEU A 1 514 ? -4.429 3.149 14.259 1.00 97.94 514 LEU A O 1
ATOM 3798 N N . SER A 1 515 ? -2.199 2.896 14.315 1.00 97.12 515 SER A N 1
ATOM 3799 C CA . SER A 1 515 ? -1.876 4.181 13.699 1.00 97.12 515 SER A CA 1
ATOM 3800 C C . SER A 1 515 ? -2.474 4.321 12.301 1.00 97.12 515 SER A C 1
ATOM 3802 O O . SER A 1 515 ? -3.114 5.324 11.985 1.00 97.12 515 SER A O 1
ATOM 3804 N N . ALA A 1 516 ? -2.323 3.299 11.455 1.00 97.06 516 ALA A N 1
ATOM 3805 C CA . ALA A 1 516 ? -2.943 3.289 10.135 1.00 97.06 516 ALA A CA 1
ATOM 3806 C C . ALA A 1 516 ? -4.482 3.276 10.219 1.00 97.06 516 ALA A C 1
ATOM 3808 O O . ALA A 1 516 ? -5.145 3.876 9.374 1.00 97.06 516 ALA A O 1
ATOM 3809 N N . ALA A 1 517 ? -5.064 2.633 11.238 1.00 97.94 517 ALA A N 1
ATOM 3810 C CA . ALA A 1 517 ? -6.513 2.601 11.430 1.00 97.94 517 ALA A CA 1
ATOM 3811 C C . ALA A 1 517 ? -7.043 3.984 11.829 1.00 97.94 517 ALA A C 1
ATOM 3813 O O . ALA A 1 517 ? -8.014 4.452 11.235 1.00 97.94 517 ALA A O 1
ATOM 3814 N N . GLY A 1 518 ? -6.366 4.660 12.762 1.00 97.62 518 GLY A N 1
ATOM 3815 C CA . GLY A 1 518 ? -6.695 6.021 13.191 1.00 97.62 518 GLY A CA 1
ATOM 3816 C C . GLY A 1 518 ? -6.678 6.996 12.020 1.00 97.62 518 GLY A C 1
ATOM 3817 O O . GLY A 1 518 ? -7.636 7.743 11.843 1.00 97.62 518 GLY A O 1
ATOM 3818 N N . ARG A 1 519 ? -5.673 6.882 11.145 1.00 96.69 519 ARG A N 1
ATOM 3819 C CA . ARG A 1 519 ? -5.520 7.687 9.925 1.00 96.69 519 ARG A CA 1
ATOM 3820 C C . ARG A 1 519 ? -6.550 7.403 8.835 1.00 96.69 519 ARG A C 1
ATOM 3822 O O . ARG A 1 519 ? -7.199 8.311 8.335 1.00 96.69 519 ARG A O 1
ATOM 3829 N N . MET A 1 520 ? -6.658 6.143 8.415 1.00 96.12 520 MET A N 1
ATOM 3830 C CA . MET A 1 520 ? -7.198 5.806 7.089 1.00 96.12 520 MET A CA 1
ATOM 3831 C C . MET A 1 520 ? -8.560 5.120 7.113 1.00 96.12 520 MET A C 1
ATOM 3833 O O . MET A 1 520 ? -9.190 4.964 6.065 1.00 96.12 520 MET A O 1
ATOM 3837 N N . ARG A 1 521 ? -9.006 4.632 8.272 1.00 97.00 521 ARG A N 1
ATOM 3838 C CA . ARG A 1 521 ? -10.275 3.906 8.354 1.00 97.00 521 ARG A CA 1
ATOM 3839 C C . ARG A 1 521 ? -11.452 4.880 8.157 1.00 97.00 521 ARG A C 1
ATOM 3841 O O . ARG A 1 521 ? -11.373 6.012 8.633 1.00 97.00 521 ARG A O 1
ATOM 3848 N N . PRO A 1 522 ? -12.546 4.505 7.476 1.00 96.62 522 PRO A N 1
ATOM 3849 C CA . PRO A 1 522 ? -13.715 5.377 7.366 1.00 96.62 522 PRO A CA 1
ATOM 3850 C C . PRO A 1 522 ? -14.236 5.803 8.745 1.00 96.62 522 PRO A C 1
ATOM 3852 O O . PRO A 1 522 ? -14.235 4.998 9.677 1.00 96.62 522 PRO A O 1
ATOM 3855 N N . VAL A 1 523 ? -14.700 7.052 8.882 1.00 97.25 523 VAL A N 1
ATOM 3856 C CA . VAL A 1 523 ? -15.178 7.595 10.173 1.00 97.25 523 VAL A CA 1
ATOM 3857 C C . VAL A 1 523 ? -16.300 6.751 10.789 1.00 97.25 523 VAL A C 1
ATOM 3859 O O . VAL A 1 523 ? -16.342 6.584 12.003 1.00 97.25 523 VAL A O 1
ATOM 3862 N N . ALA A 1 524 ? -17.152 6.142 9.958 1.00 96.38 524 ALA A N 1
ATOM 3863 C CA . ALA A 1 524 ? -18.241 5.267 10.394 1.00 96.38 524 ALA A CA 1
ATOM 3864 C C . ALA A 1 524 ? -17.764 3.931 10.997 1.00 96.38 524 ALA A C 1
ATOM 3866 O O . ALA A 1 524 ? -18.478 3.329 11.796 1.00 96.38 524 ALA A O 1
ATOM 3867 N N . ASP A 1 525 ? -16.553 3.479 10.660 1.00 97.06 525 ASP A N 1
ATOM 3868 C CA . ASP A 1 525 ? -16.025 2.186 11.107 1.00 97.06 525 ASP A CA 1
ATOM 3869 C C . ASP A 1 525 ? -15.146 2.292 12.367 1.00 97.06 525 ASP A C 1
ATOM 3871 O O . ASP A 1 525 ? -14.732 1.265 12.915 1.00 97.06 525 ASP A O 1
ATOM 3875 N N . ILE A 1 526 ? -14.831 3.507 12.831 1.00 97.88 526 ILE A N 1
ATOM 3876 C CA . ILE A 1 526 ? -14.052 3.737 14.058 1.00 97.88 526 ILE A CA 1
ATOM 3877 C C . ILE A 1 526 ? -14.863 3.427 15.333 1.00 97.88 526 ILE A C 1
ATOM 3879 O O . ILE A 1 526 ? -14.326 2.715 16.184 1.00 97.88 526 ILE A O 1
ATOM 3883 N N . PRO A 1 527 ? -16.133 3.856 15.505 1.00 98.12 527 PRO A N 1
ATOM 3884 C CA . PRO A 1 527 ? -16.887 3.570 16.730 1.00 98.12 527 PRO A CA 1
ATOM 3885 C C . PRO A 1 527 ? -17.035 2.073 17.045 1.00 98.12 527 PRO A C 1
ATOM 3887 O O . PRO A 1 527 ? -16.771 1.691 18.187 1.00 98.12 527 PRO A O 1
ATOM 3890 N N . PRO A 1 528 ? -17.351 1.181 16.078 1.00 97.88 528 PRO A N 1
ATOM 3891 C CA . PRO A 1 528 ? -17.343 -0.259 16.335 1.00 97.88 528 PRO A CA 1
ATOM 3892 C C . PRO A 1 528 ? -15.982 -0.776 16.823 1.00 97.88 528 PRO A C 1
ATOM 3894 O O . PRO A 1 528 ? -15.930 -1.660 17.675 1.00 97.88 528 PRO A O 1
ATOM 3897 N N . LEU A 1 529 ? -14.875 -0.220 16.314 1.00 97.94 529 LEU A N 1
ATOM 3898 C CA . LEU A 1 529 ? -13.527 -0.574 16.761 1.00 97.94 529 LEU A CA 1
ATOM 3899 C C . LEU A 1 529 ? -13.264 -0.111 18.199 1.00 97.94 529 LEU A C 1
ATOM 3901 O O . LEU A 1 529 ? -12.790 -0.914 19.000 1.00 97.94 529 LEU A O 1
ATOM 3905 N N . VAL A 1 530 ? -13.622 1.128 18.547 1.00 98.19 530 VAL A N 1
ATOM 3906 C CA . VAL A 1 530 ? -13.499 1.658 19.918 1.00 98.19 530 VAL A CA 1
ATOM 3907 C C . VAL A 1 530 ? -14.320 0.825 20.902 1.00 98.19 530 VAL A C 1
ATOM 3909 O O . VAL A 1 530 ? -13.793 0.404 21.932 1.00 98.19 530 VAL A O 1
ATOM 3912 N N . LYS A 1 531 ? -15.568 0.493 20.553 1.00 97.81 531 LYS A N 1
ATOM 3913 C CA . LYS A 1 531 ? -16.449 -0.345 21.377 1.00 97.81 531 LYS A CA 1
ATOM 3914 C C . LYS A 1 531 ? -15.830 -1.713 21.666 1.00 97.81 531 LYS A C 1
ATOM 3916 O O . LYS A 1 531 ? -15.833 -2.177 22.806 1.00 97.81 531 LYS A O 1
ATOM 3921 N N . VAL A 1 532 ? -15.267 -2.355 20.640 1.00 97.25 532 VAL A N 1
ATOM 3922 C CA . VAL A 1 532 ? -14.609 -3.665 20.763 1.00 97.25 532 VAL A CA 1
ATOM 3923 C C . VAL A 1 532 ? -13.315 -3.577 21.587 1.00 97.25 532 VAL A C 1
ATOM 3925 O O . VAL A 1 532 ? -13.054 -4.475 22.387 1.00 97.25 532 VAL A O 1
ATOM 3928 N N . LEU A 1 533 ? -12.531 -2.501 21.452 1.00 97.38 533 LEU A N 1
ATOM 3929 C CA . LEU A 1 533 ? -11.340 -2.258 22.278 1.00 97.38 533 LEU A CA 1
ATOM 3930 C C . LEU A 1 533 ? -11.698 -2.032 23.752 1.00 97.38 533 LEU A C 1
ATOM 3932 O O . LEU A 1 533 ? -11.064 -2.621 24.629 1.00 97.38 533 LEU A O 1
ATOM 3936 N N . ARG A 1 534 ? -12.750 -1.253 24.032 1.00 97.25 534 ARG A N 1
ATOM 3937 C CA . ARG A 1 534 ? -13.245 -1.025 25.397 1.00 97.25 534 ARG A CA 1
ATOM 3938 C C . ARG A 1 534 ? -13.748 -2.318 26.030 1.00 97.25 534 ARG A C 1
ATOM 3940 O O . ARG A 1 534 ? -13.358 -2.629 27.147 1.00 97.25 534 ARG A O 1
ATOM 3947 N N . ALA A 1 535 ? -14.544 -3.103 25.303 1.00 96.75 535 ALA A N 1
ATOM 3948 C CA . ALA A 1 535 ? -15.061 -4.391 25.778 1.00 96.75 535 ALA A CA 1
ATOM 3949 C C . ALA A 1 535 ? -13.960 -5.429 26.074 1.00 96.75 535 ALA A C 1
ATOM 3951 O O . ALA A 1 535 ? -14.220 -6.446 26.711 1.00 96.75 535 ALA A O 1
ATOM 3952 N N . LYS A 1 536 ? -12.738 -5.205 25.580 1.00 96.69 536 LYS A N 1
ATOM 3953 C CA . LYS A 1 536 ? -11.554 -6.030 25.854 1.00 96.69 536 LYS A CA 1
ATOM 3954 C C . LYS A 1 536 ? -10.548 -5.341 26.774 1.00 96.69 536 LYS A C 1
ATOM 3956 O O . LYS A 1 536 ? -9.410 -5.803 26.842 1.00 96.69 536 LYS A O 1
ATOM 3961 N N . GLU A 1 537 ? -10.968 -4.263 27.438 1.00 96.81 537 GLU A N 1
ATOM 3962 C CA . GLU A 1 537 ? -10.191 -3.514 28.428 1.00 96.81 537 GLU A CA 1
ATOM 3963 C C . GLU A 1 537 ? -8.830 -3.065 27.874 1.00 96.81 537 GLU A C 1
ATOM 3965 O O . GLU A 1 537 ? -7.779 -3.263 28.478 1.00 96.81 537 GLU A O 1
ATOM 3970 N N . ARG A 1 538 ? -8.838 -2.476 26.669 1.00 96.50 538 ARG A N 1
ATOM 3971 C CA . ARG A 1 538 ? -7.641 -1.940 25.996 1.00 96.50 538 ARG A CA 1
ATOM 3972 C C . ARG A 1 538 ? -7.675 -0.406 25.898 1.00 96.50 538 ARG A C 1
ATOM 3974 O O . ARG A 1 538 ? -7.786 0.113 24.787 1.00 96.50 538 ARG A O 1
ATOM 3981 N N . PRO A 1 539 ? -7.602 0.335 27.018 1.00 96.25 539 PRO A N 1
ATOM 3982 C CA . PRO A 1 539 ? -7.669 1.797 26.994 1.00 96.25 539 PRO A CA 1
ATOM 3983 C C . PRO A 1 539 ? -6.490 2.432 26.241 1.00 96.25 539 PRO A C 1
ATOM 3985 O O . PRO A 1 539 ? -6.709 3.369 25.478 1.00 96.25 539 PRO A O 1
ATOM 3988 N N . ASP A 1 540 ? -5.282 1.873 26.354 1.00 95.75 540 ASP A N 1
ATOM 3989 C CA . ASP A 1 540 ? -4.088 2.391 25.663 1.00 95.75 540 ASP A CA 1
ATOM 3990 C C . ASP A 1 540 ? -4.251 2.381 24.135 1.00 95.75 540 ASP A C 1
ATOM 3992 O O . ASP A 1 540 ? -3.875 3.326 23.445 1.00 95.75 540 ASP A O 1
ATOM 3996 N N . ASP A 1 541 ? -4.896 1.339 23.601 1.00 97.12 541 ASP A N 1
ATOM 3997 C CA . ASP A 1 541 ? -5.151 1.204 22.163 1.00 97.12 541 ASP A CA 1
ATOM 3998 C C . ASP A 1 541 ? -6.156 2.229 21.660 1.00 97.12 541 ASP A C 1
ATOM 4000 O O . ASP A 1 541 ? -6.045 2.697 20.527 1.00 97.12 541 ASP A O 1
ATOM 4004 N N . ILE A 1 542 ? -7.139 2.571 22.499 1.00 98.06 542 ILE A N 1
ATOM 4005 C CA . ILE A 1 542 ? -8.086 3.649 22.219 1.00 98.06 542 ILE A CA 1
ATOM 4006 C C . ILE A 1 542 ? -7.328 4.977 22.214 1.00 98.06 542 ILE A C 1
ATOM 4008 O O . ILE A 1 542 ? -7.503 5.752 21.278 1.00 98.06 542 ILE A O 1
ATOM 4012 N N . GLY A 1 543 ? -6.449 5.202 23.197 1.00 97.12 543 GLY A N 1
ATOM 4013 C CA . GLY A 1 543 ? -5.589 6.383 23.268 1.00 97.12 543 GLY A CA 1
ATOM 4014 C C . GLY A 1 543 ? -4.761 6.570 21.997 1.00 97.12 543 GLY A C 1
ATOM 4015 O O . GLY A 1 543 ? -4.860 7.612 21.354 1.00 97.12 543 GLY A O 1
ATOM 4016 N N . TRP A 1 544 ? -4.029 5.537 21.565 1.00 96.69 544 TRP A N 1
ATOM 4017 C CA . TRP A 1 544 ? -3.258 5.583 20.317 1.00 96.69 544 TRP A CA 1
ATOM 4018 C C . TRP A 1 544 ? -4.143 5.793 19.089 1.00 96.69 544 TRP A C 1
ATOM 4020 O O . TRP A 1 544 ? -3.821 6.610 18.229 1.00 96.69 544 TRP A O 1
ATOM 4030 N N . LEU A 1 545 ? -5.270 5.083 18.989 1.00 97.81 545 LEU A N 1
ATOM 4031 C CA . LEU A 1 545 ? -6.188 5.234 17.861 1.00 97.81 545 LEU A CA 1
ATOM 4032 C C . LEU A 1 545 ? -6.715 6.675 17.750 1.00 97.81 545 LEU A C 1
ATOM 4034 O O . LEU A 1 545 ? -6.774 7.206 16.640 1.00 97.81 545 LEU A O 1
ATOM 4038 N N . MET A 1 546 ? -7.086 7.294 18.877 1.00 98.12 546 MET A N 1
ATOM 4039 C CA . MET A 1 546 ? -7.590 8.670 18.918 1.00 98.12 546 MET A CA 1
ATOM 4040 C C . MET A 1 546 ? -6.482 9.689 18.660 1.00 98.12 546 MET A C 1
ATOM 4042 O O . MET A 1 546 ? -6.716 10.621 17.900 1.00 98.12 546 MET A O 1
ATOM 4046 N N . GLN A 1 547 ? -5.276 9.472 19.194 1.00 95.88 547 GLN A N 1
ATOM 4047 C CA . GLN A 1 547 ? -4.109 10.314 18.922 1.00 95.88 547 GLN A CA 1
ATOM 4048 C C . GLN A 1 547 ? -3.870 10.453 17.415 1.00 95.88 547 GLN A C 1
ATOM 4050 O O . GLN A 1 547 ? -3.840 11.562 16.891 1.00 95.88 547 GLN A O 1
ATOM 4055 N N . PHE A 1 548 ? -3.788 9.331 16.695 1.00 96.50 548 PHE A N 1
ATOM 4056 C CA . PHE A 1 548 ? -3.566 9.350 15.246 1.00 96.50 548 PHE A CA 1
ATOM 4057 C C . PHE A 1 548 ? -4.769 9.849 14.447 1.00 96.50 548 PHE A C 1
ATOM 4059 O O . PHE A 1 548 ? -4.608 10.428 13.375 1.00 96.50 548 PHE A O 1
ATOM 4066 N N . ALA A 1 549 ? -5.989 9.621 14.934 1.00 96.75 549 ALA A N 1
ATOM 4067 C CA . ALA A 1 549 ? -7.170 10.192 14.302 1.00 96.75 549 ALA A CA 1
ATOM 4068 C C . ALA A 1 549 ? -7.228 11.721 14.470 1.00 96.75 549 ALA A C 1
ATOM 4070 O O . ALA A 1 549 ? -7.714 12.392 13.565 1.00 96.75 549 ALA A O 1
ATOM 4071 N N . GLY A 1 550 ? -6.734 12.262 15.587 1.00 95.94 550 GLY A N 1
ATOM 4072 C CA . GLY A 1 550 ? -6.687 13.699 15.859 1.00 95.94 550 GLY A CA 1
ATOM 4073 C C . GLY A 1 550 ? -5.554 14.410 15.125 1.00 95.94 550 GLY A C 1
ATOM 4074 O O . GLY A 1 550 ? -5.781 15.473 14.557 1.00 95.94 550 GLY A O 1
ATOM 4075 N N . SER A 1 551 ? -4.362 13.804 15.083 1.00 93.94 551 SER A N 1
ATOM 4076 C CA . SER A 1 551 ? -3.172 14.424 14.485 1.00 93.94 551 SER A CA 1
ATOM 4077 C C . SER A 1 551 ? -3.185 14.434 12.957 1.00 93.94 551 SER A C 1
ATOM 4079 O O . SER A 1 551 ? -2.722 15.393 12.342 1.00 93.94 551 SER A O 1
ATOM 4081 N N . ASP A 1 552 ? -3.691 13.365 12.335 1.00 94.12 552 ASP A N 1
ATOM 4082 C CA . ASP A 1 552 ? -3.441 13.111 10.913 1.00 94.12 552 ASP A CA 1
ATOM 4083 C C . ASP A 1 552 ? -4.683 13.290 10.029 1.00 94.12 552 ASP A C 1
ATOM 4085 O O . ASP A 1 552 ? -4.561 13.385 8.804 1.00 94.12 552 ASP A O 1
ATOM 4089 N N . ARG A 1 553 ? -5.888 13.325 10.613 1.00 95.50 553 ARG A N 1
ATOM 4090 C CA . ARG A 1 553 ? -7.104 13.668 9.862 1.00 95.50 553 ARG A CA 1
ATOM 4091 C C . ARG A 1 553 ? -7.250 15.174 9.759 1.00 95.50 553 ARG A C 1
ATOM 4093 O O . ARG A 1 553 ? -6.734 15.935 10.572 1.00 95.50 553 ARG A O 1
ATOM 4100 N N . SER A 1 554 ? -8.027 15.620 8.776 1.00 95.25 554 SER A N 1
ATOM 4101 C CA . SER A 1 554 ? -8.407 17.031 8.739 1.00 95.25 554 SER A CA 1
ATOM 4102 C C . SER A 1 554 ? -9.205 17.408 10.003 1.00 95.25 554 SER A C 1
ATOM 4104 O O . SER A 1 554 ? -10.012 16.597 10.470 1.00 95.25 554 SER A O 1
ATOM 4106 N N . PRO A 1 555 ? -9.070 18.640 10.535 1.00 95.12 555 PRO A N 1
ATOM 4107 C CA . PRO A 1 555 ? -9.834 19.079 11.707 1.00 95.12 555 PRO A CA 1
ATOM 4108 C C . PRO A 1 555 ? -11.350 18.892 11.563 1.00 95.12 555 PRO A C 1
ATOM 4110 O O . PRO A 1 555 ? -12.041 18.553 12.522 1.00 95.12 555 PRO A O 1
ATOM 4113 N N . THR A 1 556 ? -11.878 19.078 10.350 1.00 96.06 556 THR A N 1
ATOM 4114 C CA . THR A 1 556 ? -13.296 18.863 10.036 1.00 96.06 556 THR A CA 1
ATOM 4115 C C . THR A 1 556 ? -13.693 17.393 10.176 1.00 96.06 556 THR A C 1
ATOM 4117 O O . THR A 1 556 ? -14.706 17.094 10.806 1.00 96.06 556 THR A O 1
ATOM 4120 N N . GLU A 1 557 ? -12.897 16.466 9.636 1.00 96.19 557 GLU A N 1
ATOM 4121 C CA . GLU A 1 557 ? -13.151 15.027 9.776 1.00 96.19 557 GLU A CA 1
ATOM 4122 C C . GLU A 1 557 ? -12.980 14.543 11.217 1.00 96.19 557 GLU A C 1
ATOM 4124 O O . GLU A 1 557 ? -13.781 13.729 11.671 1.00 96.19 557 GLU A O 1
ATOM 4129 N N . ALA A 1 558 ? -11.979 15.047 11.948 1.00 97.19 558 ALA A N 1
ATOM 4130 C CA . ALA A 1 558 ? -11.767 14.711 13.355 1.00 97.19 558 ALA A CA 1
ATOM 4131 C C . ALA A 1 558 ? -12.962 15.147 14.222 1.00 97.19 558 ALA A C 1
ATOM 4133 O O . ALA A 1 558 ? -13.480 14.351 15.005 1.00 97.19 558 ALA A O 1
ATOM 4134 N N . ARG A 1 559 ? -13.488 16.366 14.023 1.00 96.94 559 ARG A N 1
ATOM 4135 C CA . ARG A 1 559 ? -14.709 16.836 14.708 1.00 96.94 559 ARG A CA 1
ATOM 4136 C C . ARG A 1 559 ? -15.941 16.013 14.338 1.00 96.94 559 ARG A C 1
ATOM 4138 O O . ARG A 1 559 ? -16.727 15.667 15.217 1.00 96.94 559 ARG A O 1
ATOM 4145 N N . ALA A 1 560 ? -16.100 15.664 13.060 1.00 97.12 560 ALA A N 1
ATOM 4146 C CA . ALA A 1 560 ? -17.187 14.790 12.623 1.00 97.12 560 ALA A CA 1
ATOM 4147 C C . ALA A 1 560 ? -17.092 13.402 13.279 1.00 97.12 560 ALA A C 1
ATOM 4149 O O . ALA A 1 560 ? -18.097 12.865 13.740 1.00 97.12 560 ALA A O 1
ATOM 4150 N N . LEU A 1 561 ? -15.884 12.840 13.378 1.00 97.94 561 LEU A N 1
ATOM 4151 C CA . LEU A 1 561 ? -15.638 11.582 14.076 1.00 97.94 561 LEU A CA 1
ATOM 4152 C C . LEU A 1 561 ? -15.950 11.687 15.578 1.00 97.94 561 LEU A C 1
ATOM 4154 O O . LEU A 1 561 ? -16.592 10.784 16.111 1.00 97.94 561 LEU A O 1
ATOM 4158 N N . ALA A 1 562 ? -15.563 12.776 16.248 1.00 98.06 562 ALA A N 1
ATOM 4159 C CA . ALA A 1 562 ? -15.889 13.008 17.657 1.00 98.06 562 ALA A CA 1
ATOM 4160 C C . ALA A 1 562 ? -17.410 13.029 17.893 1.00 98.06 562 ALA A C 1
ATOM 4162 O O . ALA A 1 562 ? -17.908 12.370 18.804 1.00 98.06 562 ALA A O 1
ATOM 4163 N N . GLU A 1 563 ? -18.168 13.706 17.027 1.00 97.88 563 GLU A N 1
ATOM 4164 C CA . GLU A 1 563 ? -19.634 13.730 17.095 1.00 97.88 563 GLU A CA 1
ATOM 4165 C C . GLU A 1 563 ? -20.247 12.335 16.881 1.00 97.88 563 GLU A C 1
ATOM 4167 O O . GLU A 1 563 ? -21.145 11.920 17.618 1.00 97.88 563 GLU A O 1
ATOM 4172 N N . ILE A 1 564 ? -19.734 11.565 15.915 1.00 97.75 564 ILE A N 1
ATOM 4173 C CA . ILE A 1 564 ? -20.167 10.178 15.688 1.00 97.75 564 ILE A CA 1
ATOM 4174 C C . ILE A 1 564 ? -19.869 9.308 16.921 1.00 97.75 564 ILE A C 1
ATOM 4176 O O . ILE A 1 564 ? -20.718 8.514 17.327 1.00 97.75 564 ILE A O 1
ATOM 4180 N N . LEU A 1 565 ? -18.693 9.460 17.540 1.00 98.25 565 LEU A N 1
ATOM 4181 C CA . LEU A 1 565 ? -18.319 8.735 18.757 1.00 98.25 565 LEU A CA 1
ATOM 4182 C C . LEU A 1 565 ? -19.250 9.081 19.925 1.00 98.25 565 LEU A C 1
ATOM 4184 O O . LEU A 1 565 ? -19.742 8.170 20.588 1.00 98.25 565 LEU A O 1
ATOM 4188 N N . ARG A 1 566 ? -19.580 10.362 20.136 1.00 98.12 566 ARG A N 1
ATOM 4189 C CA . ARG A 1 566 ? -20.559 10.774 21.160 1.00 98.12 566 ARG A CA 1
ATOM 4190 C C . ARG A 1 566 ? -21.918 10.112 20.942 1.00 98.12 566 ARG A C 1
ATOM 4192 O O . ARG A 1 566 ? -22.452 9.510 21.871 1.00 98.12 566 ARG A O 1
ATOM 4199 N N . ARG A 1 567 ? -22.440 10.136 19.710 1.00 97.38 567 ARG A N 1
ATOM 4200 C CA . ARG A 1 567 ? -23.719 9.484 19.356 1.00 97.38 567 ARG A CA 1
ATOM 4201 C C . ARG A 1 567 ? -23.696 7.970 19.549 1.00 97.38 567 ARG A C 1
ATOM 4203 O O . ARG A 1 567 ? -24.722 7.383 19.871 1.00 97.38 567 ARG A O 1
ATOM 4210 N N . ALA A 1 568 ? -22.537 7.342 19.374 1.00 97.06 568 ALA A N 1
ATOM 4211 C CA . ALA A 1 568 ? -22.351 5.914 19.606 1.00 97.06 568 ALA A CA 1
ATOM 4212 C C . ALA A 1 568 ? -22.211 5.536 21.097 1.00 97.06 568 ALA A C 1
ATOM 4214 O O . ALA A 1 568 ? -22.060 4.353 21.399 1.00 97.06 568 ALA A O 1
ATOM 4215 N N . GLY A 1 569 ? -22.251 6.500 22.029 1.00 97.62 569 GLY A N 1
ATOM 4216 C CA . GLY A 1 569 ? -22.006 6.266 23.459 1.00 97.62 569 GLY A CA 1
ATOM 4217 C C . GLY A 1 569 ? -20.519 6.157 23.820 1.00 97.62 569 GLY A C 1
ATOM 4218 O O . GLY A 1 569 ? -20.156 5.706 24.905 1.00 97.62 569 GLY A O 1
ATOM 4219 N N . GLU A 1 570 ? -19.633 6.580 22.919 1.00 97.88 570 GLU A N 1
ATOM 4220 C CA . GLU A 1 570 ? -18.178 6.525 23.059 1.00 97.88 570 GLU A CA 1
ATOM 4221 C C . GLU A 1 570 ? -17.599 7.889 23.480 1.00 97.88 570 GLU A C 1
ATOM 4223 O O . GLU A 1 570 ? -16.544 8.304 23.002 1.00 97.88 570 GLU A O 1
ATOM 4228 N N . GLY A 1 571 ? -18.286 8.589 24.394 1.00 97.06 571 GLY A N 1
ATOM 4229 C CA . GLY A 1 571 ? -17.959 9.961 24.809 1.00 97.06 571 GLY A CA 1
ATOM 4230 C C . GLY A 1 571 ? -16.512 10.148 25.271 1.00 97.06 571 GLY A C 1
ATOM 4231 O O . GLY A 1 571 ? -15.852 11.072 24.818 1.00 97.06 571 GLY A O 1
ATOM 4232 N N . GLY A 1 572 ? -15.964 9.222 26.065 1.00 97.25 572 GLY A N 1
ATOM 4233 C CA . GLY A 1 572 ? -14.563 9.308 26.500 1.00 97.25 572 GLY A CA 1
ATOM 4234 C C . GLY A 1 572 ? -13.552 9.279 25.344 1.00 97.25 572 GLY A C 1
ATOM 4235 O O . GLY A 1 572 ? -12.550 9.981 25.390 1.00 97.25 572 GLY A O 1
ATOM 4236 N N . ALA A 1 573 ? -13.823 8.521 24.275 1.00 97.50 573 ALA A N 1
ATOM 4237 C CA . ALA A 1 573 ? -12.965 8.521 23.088 1.00 97.50 573 ALA A CA 1
ATOM 4238 C C . ALA A 1 573 ? -13.125 9.812 22.270 1.00 97.50 573 ALA A C 1
ATOM 4240 O O . ALA A 1 573 ? -12.153 10.296 21.698 1.00 97.50 573 ALA A O 1
ATOM 4241 N N . ALA A 1 574 ? -14.334 10.383 22.241 1.00 98.06 574 ALA A N 1
ATOM 4242 C CA . ALA A 1 574 ? -14.581 11.672 21.606 1.00 98.06 574 ALA A CA 1
ATOM 4243 C C . ALA A 1 574 ? -13.833 12.815 22.308 1.00 98.06 574 ALA A C 1
ATOM 4245 O O . ALA A 1 574 ? -13.215 13.625 21.627 1.00 98.06 574 ALA A O 1
ATOM 4246 N N . GLU A 1 575 ? -13.840 12.852 23.645 1.00 97.94 575 GLU A N 1
ATOM 4247 C CA . GLU A 1 575 ? -13.097 13.864 24.408 1.00 97.94 575 GLU A CA 1
ATOM 4248 C C . GLU A 1 575 ? -11.582 13.707 24.231 1.00 97.94 575 GLU A C 1
ATOM 4250 O O . GLU A 1 575 ? -10.896 14.697 24.005 1.00 97.94 575 GLU A O 1
ATOM 4255 N N . LEU A 1 576 ? -11.058 12.471 24.214 1.00 96.94 576 LEU A N 1
ATOM 4256 C CA . LEU A 1 576 ? -9.647 12.229 23.879 1.00 96.94 576 LEU A CA 1
ATOM 4257 C C . LEU A 1 576 ? -9.292 12.771 22.489 1.00 96.94 576 LEU A C 1
ATOM 4259 O O . LEU A 1 576 ? -8.270 13.427 22.325 1.00 96.94 576 LEU A O 1
ATOM 4263 N N . LEU A 1 577 ? -10.131 12.503 21.484 1.00 97.00 577 LEU A N 1
ATOM 4264 C CA . LEU A 1 577 ? -9.915 12.973 20.116 1.00 97.00 577 LEU A CA 1
ATOM 4265 C C . LEU A 1 577 ? -9.929 14.506 20.013 1.00 97.00 577 LEU A C 1
ATOM 4267 O O . LEU A 1 577 ? -9.136 15.070 19.263 1.00 97.00 577 LEU A O 1
ATOM 4271 N N . LEU A 1 578 ? -10.829 15.172 20.741 1.00 96.75 578 LEU A N 1
ATOM 4272 C CA . LEU A 1 578 ? -10.907 16.633 20.765 1.00 96.75 578 LEU A CA 1
ATOM 4273 C C . LEU A 1 578 ? -9.741 17.260 21.524 1.00 96.75 578 LEU A C 1
ATOM 4275 O O . LEU A 1 578 ? -9.212 18.252 21.038 1.00 96.75 578 LEU A O 1
ATOM 4279 N N . GLY A 1 579 ? -9.280 16.645 22.617 1.00 96.19 579 GLY A N 1
ATOM 4280 C CA . GLY A 1 579 ? -8.068 17.075 23.318 1.00 96.19 579 GLY A CA 1
ATOM 4281 C C . GLY A 1 579 ? -6.863 17.135 22.376 1.00 96.19 579 GLY A C 1
ATOM 4282 O O . GLY A 1 579 ? -6.238 18.181 22.243 1.00 96.19 579 GLY A O 1
ATOM 4283 N N . TRP A 1 580 ? -6.628 16.073 21.595 1.00 95.19 580 TRP A N 1
ATOM 4284 C CA . TRP A 1 580 ? -5.564 16.059 20.577 1.00 95.19 580 TRP A CA 1
ATOM 4285 C C . TRP A 1 580 ? -5.743 17.105 19.467 1.00 95.19 580 TRP A C 1
ATOM 4287 O O . TRP A 1 580 ? -4.768 17.513 18.839 1.00 95.19 580 TRP A O 1
ATOM 4297 N N . LEU A 1 581 ? -6.980 17.521 19.183 1.00 94.00 581 LEU A N 1
ATOM 4298 C CA . LEU A 1 581 ? -7.261 18.553 18.187 1.00 94.00 581 LEU A CA 1
ATOM 4299 C C . LEU A 1 581 ? -7.036 19.969 18.745 1.00 94.00 581 LEU A C 1
ATOM 4301 O O . LEU A 1 581 ? -6.630 20.857 17.995 1.00 94.00 581 LEU A O 1
ATOM 4305 N N . GLU A 1 582 ? -7.320 20.180 20.032 1.00 93.38 582 GLU A N 1
ATOM 4306 C CA . GLU A 1 582 ? -7.161 21.452 20.750 1.00 93.38 582 GLU A CA 1
ATOM 4307 C C . GLU A 1 582 ? -5.707 21.746 21.109 1.00 93.38 582 GLU A C 1
ATOM 4309 O O . GLU A 1 582 ? -5.273 22.885 20.955 1.00 93.38 582 GLU A O 1
ATOM 4314 N N . GLU A 1 583 ? -4.934 20.719 21.472 1.00 89.19 583 GLU A N 1
ATOM 4315 C CA . GLU A 1 583 ? -3.475 20.814 21.650 1.00 89.19 583 GLU A CA 1
ATOM 4316 C C . GLU A 1 583 ? -2.762 21.265 20.357 1.00 89.19 583 GLU A C 1
ATOM 4318 O O . GLU A 1 583 ? -1.616 21.727 20.375 1.00 89.19 583 GLU A O 1
ATOM 4323 N N . GLY A 1 584 ? -3.469 21.173 19.221 1.00 74.12 584 GLY A N 1
ATOM 4324 C CA . GLY A 1 584 ? -2.977 21.507 17.899 1.00 74.12 584 GLY A CA 1
ATOM 4325 C C . GLY A 1 584 ? -1.757 20.664 17.518 1.00 74.12 584 GLY A C 1
ATOM 4326 O O . GLY A 1 584 ? -1.223 19.877 18.296 1.00 74.12 584 GLY A O 1
ATOM 4327 N N . PRO A 1 585 ? -1.218 20.840 16.309 1.00 64.50 585 PRO A N 1
ATOM 4328 C CA . PRO A 1 585 ? 0.099 20.300 15.977 1.00 64.50 585 PRO A CA 1
ATOM 4329 C C . PRO A 1 585 ? 1.256 21.001 16.744 1.00 64.50 585 PRO A C 1
ATOM 4331 O O . PRO A 1 585 ? 2.396 20.926 16.290 1.00 64.50 585 PRO A O 1
ATOM 4334 N N . GLY A 1 586 ? 0.988 21.717 17.853 1.00 55.88 586 GLY A N 1
ATOM 4335 C CA . GLY A 1 586 ? 1.743 22.910 18.263 1.00 55.88 586 GLY A CA 1
ATOM 4336 C C . GLY A 1 586 ? 2.421 22.932 19.639 1.00 55.88 586 GLY A C 1
ATOM 4337 O O . GLY A 1 586 ? 3.558 23.389 19.698 1.00 55.88 586 GLY A O 1
ATOM 4338 N N . ASP A 1 587 ? 1.836 22.428 20.728 1.00 43.69 587 ASP A N 1
ATOM 4339 C CA . ASP A 1 587 ? 2.344 22.782 22.079 1.00 43.69 587 ASP A CA 1
ATOM 4340 C C . ASP A 1 587 ? 3.296 21.766 22.742 1.00 43.69 587 ASP A C 1
ATOM 4342 O O . ASP A 1 587 ? 3.614 21.847 23.927 1.00 43.69 587 ASP A O 1
ATOM 4346 N N . HIS A 1 588 ? 3.862 20.848 21.957 1.00 43.41 588 HIS A N 1
ATOM 4347 C CA . HIS A 1 588 ? 5.101 20.148 22.334 1.00 43.41 588 HIS A CA 1
ATOM 4348 C C . HIS A 1 588 ? 6.354 20.759 21.691 1.00 43.41 588 HIS A C 1
ATOM 4350 O O . HIS A 1 588 ? 7.421 20.136 21.693 1.00 43.41 588 HIS A O 1
ATOM 4356 N N . ALA A 1 589 ? 6.265 21.982 21.157 1.00 39.16 589 ALA A N 1
ATOM 4357 C CA . ALA A 1 589 ? 7.455 22.813 21.049 1.00 39.16 589 ALA A CA 1
ATOM 4358 C C . ALA A 1 589 ? 8.019 23.004 22.473 1.00 39.16 589 ALA A C 1
ATOM 4360 O O . ALA A 1 589 ? 7.248 23.327 23.379 1.00 39.16 589 ALA A O 1
ATOM 4361 N N . PRO A 1 590 ? 9.320 22.756 22.723 1.00 34.25 590 PRO A N 1
ATOM 4362 C CA . PRO A 1 590 ? 9.894 23.017 24.035 1.00 34.25 590 PRO A CA 1
ATOM 4363 C C . PRO A 1 590 ? 9.584 24.466 24.409 1.00 34.25 590 PRO A C 1
ATOM 4365 O O . PRO A 1 590 ? 9.779 25.358 23.579 1.00 34.25 590 PRO A O 1
ATOM 4368 N N . VAL A 1 591 ? 9.090 24.674 25.636 1.00 36.03 591 VAL A N 1
ATOM 4369 C CA . VAL A 1 591 ? 8.986 26.000 26.259 1.00 36.03 591 VAL A CA 1
ATOM 4370 C C . VAL A 1 591 ? 10.258 26.759 25.876 1.00 36.03 591 VAL A C 1
ATOM 4372 O O . VAL A 1 591 ? 11.339 26.203 26.111 1.00 36.03 591 VAL A O 1
ATOM 4375 N N . PRO A 1 592 ? 10.175 27.938 25.225 1.00 36.94 592 PRO A N 1
ATOM 4376 C CA . PRO A 1 592 ? 11.370 28.706 24.930 1.00 36.94 592 PRO A CA 1
ATOM 4377 C C . PRO A 1 592 ? 12.117 28.850 26.247 1.00 36.94 592 PRO A C 1
ATOM 4379 O O . PRO A 1 592 ? 11.565 29.349 27.229 1.00 36.94 592 PRO A O 1
ATOM 4382 N N . VAL A 1 593 ? 13.333 28.302 26.290 1.00 41.38 593 VAL A N 1
ATOM 4383 C CA . VAL A 1 593 ? 14.242 28.523 27.410 1.00 41.38 593 VAL A CA 1
ATOM 4384 C C . VAL A 1 593 ? 14.258 30.040 27.590 1.00 41.38 593 VAL A C 1
ATOM 4386 O O . VAL A 1 593 ? 14.477 30.722 26.585 1.00 41.38 593 VAL A O 1
ATOM 4389 N N . PRO A 1 594 ? 13.927 30.578 28.781 1.00 42.53 594 PRO A N 1
ATOM 4390 C CA . PRO A 1 594 ? 14.002 32.015 28.986 1.00 42.53 594 PRO A CA 1
ATOM 4391 C C . PRO A 1 594 ? 15.387 32.453 28.524 1.00 42.53 594 PRO A C 1
ATOM 4393 O O . PRO A 1 594 ? 16.371 31.789 28.872 1.00 42.53 594 PRO A O 1
ATOM 4396 N N . ASP A 1 595 ? 15.438 33.486 27.675 1.00 44.81 595 ASP A N 1
ATOM 4397 C CA . ASP A 1 595 ? 16.705 34.056 27.226 1.00 44.81 595 ASP A CA 1
ATOM 4398 C C . ASP A 1 595 ? 17.614 34.176 28.453 1.00 44.81 595 ASP A C 1
ATOM 4400 O O . ASP A 1 595 ? 17.140 34.648 29.496 1.00 44.81 595 ASP A O 1
ATOM 4404 N N . PRO A 1 596 ? 18.864 33.677 28.389 1.00 43.72 596 PRO A N 1
ATOM 4405 C CA . PRO A 1 596 ? 19.764 33.775 29.523 1.00 43.72 596 PRO A CA 1
ATOM 4406 C C . PRO A 1 596 ? 19.781 35.237 29.953 1.00 43.72 596 PRO A C 1
ATOM 4408 O O . PRO A 1 596 ? 20.013 36.113 29.114 1.00 43.72 596 PRO A O 1
ATOM 4411 N N . GLU A 1 597 ? 19.463 35.487 31.229 1.00 45.84 597 GLU A N 1
ATOM 4412 C CA . GLU A 1 597 ? 19.486 36.837 31.784 1.00 45.84 597 GLU A CA 1
ATOM 4413 C C . GLU A 1 597 ? 20.774 37.525 31.323 1.00 45.84 597 GLU A C 1
ATOM 4415 O O . GLU A 1 597 ? 21.840 36.892 31.361 1.00 45.84 597 GLU A O 1
ATOM 4420 N N . PRO A 1 598 ? 20.694 38.776 30.833 1.00 47.25 598 PRO A N 1
ATOM 4421 C CA . PRO A 1 598 ? 21.866 39.482 30.358 1.00 47.25 598 PRO A CA 1
ATOM 4422 C C . PRO A 1 598 ? 22.893 39.479 31.483 1.00 47.25 598 PRO A C 1
ATOM 4424 O O . PRO A 1 598 ? 22.659 40.026 32.562 1.00 47.25 598 PRO A O 1
ATOM 4427 N N . VAL A 1 599 ? 24.013 38.801 31.229 1.00 52.91 599 VAL A N 1
ATOM 4428 C CA . VAL A 1 599 ? 25.150 38.775 32.141 1.00 52.91 599 VAL A CA 1
ATOM 4429 C C . VAL A 1 599 ? 25.490 40.237 32.430 1.00 52.91 599 VAL A C 1
ATOM 4431 O O . VAL A 1 599 ? 25.693 40.992 31.476 1.00 52.91 599 VAL A O 1
ATOM 4434 N N . PRO A 1 600 ? 25.504 40.675 33.701 1.00 49.06 600 PRO A N 1
ATOM 4435 C CA . PRO A 1 600 ? 25.851 42.048 34.017 1.00 49.06 600 PRO A CA 1
ATOM 4436 C C . PRO A 1 600 ? 27.249 42.329 33.470 1.00 49.06 600 PRO A C 1
ATOM 4438 O O . PRO A 1 600 ? 28.169 41.542 33.708 1.00 49.06 600 PRO A O 1
ATOM 4441 N N . ASP A 1 601 ? 27.382 43.436 32.733 1.00 50.53 601 ASP A N 1
ATOM 4442 C CA . ASP A 1 601 ? 28.637 43.966 32.197 1.00 50.53 601 ASP A CA 1
ATOM 4443 C C . ASP A 1 601 ? 29.634 44.205 33.341 1.00 50.53 601 ASP A C 1
ATOM 4445 O O . ASP A 1 601 ? 29.769 45.291 33.909 1.00 50.53 601 ASP A O 1
ATOM 4449 N N . GLY A 1 602 ? 30.335 43.140 33.713 1.00 43.38 602 GLY A N 1
ATOM 4450 C CA . GLY A 1 602 ? 31.483 43.168 34.593 1.00 43.38 602 GLY A CA 1
ATOM 4451 C C . GLY A 1 602 ? 32.676 43.652 33.792 1.00 43.38 602 GLY A C 1
ATOM 4452 O O . GLY A 1 602 ? 33.375 42.856 33.170 1.00 43.38 602 GLY A O 1
ATOM 4453 N N . GLY A 1 603 ? 32.897 44.967 33.807 1.00 48.94 603 GLY A N 1
ATOM 4454 C CA . GLY A 1 603 ? 34.098 45.601 33.281 1.00 48.94 603 GLY A CA 1
ATOM 4455 C C . GLY A 1 603 ? 35.362 44.963 33.861 1.00 48.94 603 GLY A C 1
ATOM 4456 O O . GLY A 1 603 ? 35.760 45.248 34.987 1.00 48.94 603 GLY A O 1
ATOM 4457 N N . GLY A 1 604 ? 35.997 44.104 33.071 1.00 38.22 604 GLY A N 1
ATOM 4458 C CA . GLY A 1 604 ? 37.287 43.492 33.355 1.00 38.22 604 GLY A CA 1
ATOM 4459 C C . GLY A 1 604 ? 38.205 43.695 32.161 1.00 38.22 604 GLY A C 1
ATOM 4460 O O . GLY A 1 604 ? 38.043 43.058 31.124 1.00 38.22 604 GLY A O 1
ATOM 4461 N N . GLN A 1 605 ? 39.148 44.623 32.305 1.00 47.12 605 GLN A N 1
ATOM 4462 C CA . GLN A 1 605 ? 40.210 44.912 31.346 1.00 47.12 605 GLN A CA 1
ATOM 4463 C C . GLN A 1 605 ? 40.990 43.637 30.984 1.00 47.12 605 GLN A C 1
ATOM 4465 O O . GLN A 1 605 ? 41.598 43.019 31.855 1.00 47.12 605 GLN A O 1
ATOM 4470 N N . PHE A 1 606 ? 41.057 43.309 29.693 1.00 37.22 606 PHE A N 1
ATOM 4471 C CA . PHE A 1 606 ? 42.105 42.450 29.136 1.00 37.22 606 PHE A CA 1
ATOM 4472 C C . PHE A 1 606 ? 42.948 43.257 28.136 1.00 37.22 606 PHE A C 1
ATOM 4474 O O . PHE A 1 606 ? 42.386 44.020 27.344 1.00 37.22 606 PHE A O 1
ATOM 4481 N N . PRO A 1 607 ? 44.289 43.143 28.179 1.00 43.88 607 PRO A N 1
ATOM 4482 C CA . PRO A 1 607 ? 45.181 43.954 27.362 1.00 43.88 607 PRO A CA 1
ATOM 4483 C C . PRO A 1 607 ? 45.199 43.481 25.903 1.00 43.88 607 PRO A C 1
ATOM 4485 O O . PRO A 1 607 ? 45.060 42.298 25.596 1.00 43.88 607 PRO A O 1
ATOM 4488 N N . ALA A 1 608 ? 45.388 44.442 25.002 1.00 44.75 608 ALA A N 1
ATOM 4489 C CA . ALA A 1 608 ? 45.428 44.251 23.562 1.00 44.75 608 ALA A CA 1
ATOM 4490 C C . ALA A 1 608 ? 46.579 43.327 23.125 1.00 44.75 608 ALA A C 1
ATOM 4492 O O . ALA A 1 608 ? 47.749 43.651 23.317 1.00 44.75 608 ALA A O 1
ATOM 4493 N N . ALA A 1 609 ? 46.249 42.224 22.451 1.00 36.28 609 ALA A N 1
ATOM 4494 C CA . ALA A 1 609 ? 47.209 41.375 21.750 1.00 36.28 609 ALA A CA 1
ATOM 4495 C C . ALA A 1 609 ? 47.390 41.857 20.299 1.00 36.28 609 ALA A C 1
ATOM 4497 O O . ALA A 1 609 ? 46.879 41.276 19.343 1.00 36.28 609 ALA A O 1
ATOM 4498 N N . ARG A 1 610 ? 48.130 42.958 20.146 1.00 41.25 610 ARG A N 1
ATOM 4499 C CA . ARG A 1 610 ? 48.958 43.212 18.962 1.00 41.25 610 ARG A CA 1
ATOM 4500 C C . ARG A 1 610 ? 50.312 42.599 19.307 1.00 41.25 610 ARG A C 1
ATOM 4502 O O . ARG A 1 610 ? 51.019 43.206 20.089 1.00 41.25 610 ARG A O 1
ATOM 4509 N N . ASP A 1 611 ? 50.557 41.370 18.853 1.00 42.81 611 ASP A N 1
ATOM 4510 C CA . ASP A 1 611 ? 51.868 40.706 18.703 1.00 42.81 611 ASP A CA 1
ATOM 4511 C C . ASP A 1 611 ? 51.674 39.190 18.793 1.00 42.81 611 ASP A C 1
ATOM 4513 O O . ASP A 1 611 ? 51.581 38.639 19.882 1.00 42.81 611 ASP A O 1
ATOM 4517 N N . LEU A 1 612 ? 51.554 38.530 17.633 1.00 37.38 612 LEU A N 1
ATOM 4518 C CA . LEU A 1 612 ? 51.936 37.127 17.366 1.00 37.38 612 LEU A CA 1
ATOM 4519 C C . LEU A 1 612 ? 51.640 36.789 15.890 1.00 37.38 612 LEU A C 1
ATOM 4521 O O . LEU A 1 612 ? 50.983 35.811 15.545 1.00 37.38 612 LEU A O 1
ATOM 4525 N N . ALA A 1 613 ? 52.131 37.642 14.989 1.00 39.03 613 ALA A N 1
ATOM 4526 C CA . ALA A 1 613 ? 52.165 37.393 13.552 1.00 39.03 613 ALA A CA 1
ATOM 4527 C C . ALA A 1 613 ? 53.601 37.046 13.137 1.00 39.03 613 ALA A C 1
ATOM 4529 O O . ALA A 1 613 ? 54.229 37.780 12.381 1.00 39.03 613 ALA A O 1
ATOM 4530 N N . THR A 1 614 ? 54.181 35.967 13.671 1.00 39.94 614 THR A N 1
ATOM 4531 C CA . THR A 1 614 ? 55.427 35.382 13.140 1.00 39.94 614 THR A CA 1
ATOM 4532 C C . THR A 1 614 ? 55.552 33.919 13.573 1.00 39.94 614 THR A C 1
ATOM 4534 O O . THR A 1 614 ? 55.277 33.598 14.721 1.00 39.94 614 THR A O 1
ATOM 4537 N N . ALA A 1 615 ? 56.015 33.072 12.647 1.00 33.94 615 ALA A N 1
ATOM 4538 C CA . ALA A 1 615 ? 56.211 31.618 12.732 1.00 33.94 615 ALA A CA 1
ATOM 4539 C C . ALA A 1 615 ? 54.957 30.738 12.530 1.00 33.94 615 ALA A C 1
ATOM 4541 O O . ALA A 1 615 ? 54.282 30.362 13.479 1.00 33.94 615 ALA A O 1
ATOM 4542 N N . LEU A 1 616 ? 54.714 30.318 11.277 1.00 33.28 616 LEU A N 1
ATOM 4543 C CA . LEU A 1 616 ? 54.873 28.909 10.865 1.00 33.28 616 LEU A CA 1
ATOM 4544 C C . LEU A 1 616 ? 54.745 28.732 9.330 1.00 33.28 616 LEU A C 1
ATOM 4546 O O . LEU A 1 616 ? 53.691 28.884 8.725 1.00 33.28 616 LEU A O 1
ATOM 4550 N N . VAL A 1 617 ? 55.913 28.451 8.747 1.00 37.44 617 VAL A N 1
ATOM 4551 C CA . VAL A 1 617 ? 56.310 27.758 7.504 1.00 37.44 617 VAL A CA 1
ATOM 4552 C C . VAL A 1 617 ? 55.214 27.178 6.572 1.00 37.44 617 VAL A C 1
ATOM 4554 O O . VAL A 1 617 ? 54.435 26.329 7.001 1.00 37.44 617 VAL A O 1
ATOM 4557 N N . PRO A 1 618 ? 55.252 27.476 5.252 1.00 37.28 618 PRO A N 1
ATOM 4558 C CA . PRO A 1 618 ? 54.487 26.751 4.237 1.00 37.28 618 PRO A CA 1
ATOM 4559 C C . PRO A 1 618 ? 55.253 25.516 3.723 1.00 37.28 618 PRO A C 1
ATOM 4561 O O . PRO A 1 618 ? 56.376 25.625 3.225 1.00 37.28 618 PRO A O 1
ATOM 4564 N N . VAL A 1 619 ? 54.639 24.331 3.784 1.00 36.22 619 VAL A N 1
ATOM 4565 C CA . VAL A 1 619 ? 55.166 23.123 3.126 1.00 36.22 619 VAL A CA 1
ATOM 4566 C C . VAL A 1 619 ? 54.744 23.124 1.654 1.00 36.22 619 VAL A C 1
ATOM 4568 O O . VAL A 1 619 ? 53.562 23.096 1.320 1.00 36.22 619 VAL A O 1
ATOM 4571 N N . ARG A 1 620 ? 55.751 23.178 0.775 1.00 31.72 620 ARG A N 1
ATOM 4572 C CA . ARG A 1 620 ? 55.661 23.105 -0.690 1.00 31.72 620 ARG A CA 1
ATOM 4573 C C . ARG A 1 620 ? 55.223 21.714 -1.165 1.00 31.72 620 ARG A C 1
ATOM 4575 O O . ARG A 1 620 ? 55.797 20.710 -0.755 1.00 31.72 620 ARG A O 1
ATOM 4582 N N . ALA A 1 621 ? 54.300 21.680 -2.122 1.00 36.69 621 ALA A N 1
ATOM 4583 C CA . ALA A 1 621 ? 54.046 20.522 -2.977 1.00 36.69 621 ALA A CA 1
ATOM 4584 C C . ALA A 1 621 ? 55.189 20.342 -4.002 1.00 36.69 621 ALA A C 1
ATOM 4586 O O . ALA A 1 621 ? 55.630 21.342 -4.579 1.00 36.69 621 ALA A O 1
ATOM 4587 N N . PRO A 1 622 ? 55.664 19.114 -4.286 1.00 44.22 622 PRO A N 1
ATOM 4588 C CA . PRO A 1 622 ? 56.589 18.895 -5.385 1.00 44.22 622 PRO A CA 1
ATOM 4589 C C . PRO A 1 622 ? 55.837 18.676 -6.703 1.00 44.22 622 PRO A C 1
ATOM 4591 O O . PRO A 1 622 ? 55.077 17.726 -6.880 1.00 44.22 622 PRO A O 1
ATOM 4594 N N . VAL A 1 623 ? 56.123 19.572 -7.645 1.00 40.75 623 VAL A N 1
ATOM 4595 C CA . VAL A 1 623 ? 55.966 19.387 -9.087 1.00 40.75 623 VAL A CA 1
ATOM 4596 C C . VAL A 1 623 ? 57.105 18.490 -9.569 1.00 40.75 623 VAL A C 1
ATOM 4598 O O . VAL A 1 623 ? 58.265 18.871 -9.446 1.00 40.75 623 VAL A O 1
ATOM 4601 N N . LEU A 1 624 ? 56.793 17.345 -10.174 1.00 39.47 624 LEU A N 1
ATOM 4602 C CA . LEU A 1 624 ? 57.692 16.665 -11.109 1.00 39.47 624 LEU A CA 1
ATOM 4603 C C . LEU A 1 624 ? 56.868 16.097 -12.264 1.00 39.47 624 LEU A C 1
ATOM 4605 O O . LEU A 1 624 ? 56.240 15.048 -12.153 1.00 39.47 624 LEU A O 1
ATOM 4609 N N . GLY A 1 625 ? 56.892 16.810 -13.387 1.00 33.03 625 GLY A N 1
ATOM 4610 C CA . GLY A 1 625 ? 56.651 16.225 -14.696 1.00 33.03 625 GLY A CA 1
ATOM 4611 C C . GLY A 1 625 ? 57.985 15.826 -15.322 1.00 33.03 625 GLY A C 1
ATOM 4612 O O . GLY A 1 625 ? 58.916 16.629 -15.339 1.00 33.03 625 GLY A O 1
ATOM 4613 N N . ARG A 1 626 ? 58.072 14.613 -15.873 1.00 36.59 626 ARG A N 1
ATOM 4614 C CA . ARG A 1 626 ? 58.868 14.331 -17.076 1.00 36.59 626 ARG A CA 1
ATOM 4615 C C . ARG A 1 626 ? 58.421 13.025 -17.734 1.00 36.59 626 ARG A C 1
ATOM 4617 O O . ARG A 1 626 ? 58.193 12.017 -17.079 1.00 36.59 626 ARG A O 1
ATOM 4624 N N . HIS A 1 627 ? 58.290 13.126 -19.050 1.00 38.97 627 HIS A N 1
ATOM 4625 C CA . HIS A 1 627 ? 57.897 12.121 -20.029 1.00 38.97 627 HIS A CA 1
ATOM 4626 C C . HIS A 1 627 ? 58.792 10.873 -20.041 1.00 38.97 627 HIS A C 1
ATOM 4628 O O . HIS A 1 627 ? 60.007 11.021 -20.004 1.00 38.97 627 HIS A O 1
ATOM 4634 N N . PHE A 1 628 ? 58.196 9.693 -20.251 1.00 32.69 628 PHE A N 1
ATOM 4635 C CA . PHE A 1 628 ? 58.724 8.639 -21.131 1.00 32.69 628 PHE A CA 1
ATOM 4636 C C . PHE A 1 628 ? 57.563 7.790 -21.692 1.00 32.69 628 PHE A C 1
ATOM 4638 O O . PHE A 1 628 ? 56.551 7.576 -21.029 1.00 32.69 628 PHE A O 1
ATOM 4645 N N . ALA A 1 629 ? 57.706 7.406 -22.959 1.00 34.84 629 ALA A N 1
ATOM 4646 C CA . ALA A 1 629 ? 56.722 6.795 -23.858 1.00 34.84 629 ALA A CA 1
ATOM 4647 C C . ALA A 1 629 ? 56.484 5.280 -23.588 1.00 34.84 629 ALA A C 1
ATOM 4649 O O . ALA A 1 629 ? 57.168 4.704 -22.741 1.00 34.84 629 ALA A O 1
ATOM 4650 N N . PRO A 1 630 ? 55.529 4.614 -24.281 1.00 44.91 630 PRO A N 1
ATOM 4651 C CA . PRO A 1 630 ? 55.029 3.296 -23.900 1.00 44.91 630 PRO A CA 1
ATOM 4652 C C . PRO A 1 630 ? 55.868 2.158 -24.499 1.00 44.91 630 PRO A C 1
ATOM 4654 O O . PRO A 1 630 ? 56.132 2.133 -25.701 1.00 44.91 630 PRO A O 1
ATOM 4657 N N . ALA A 1 631 ? 56.219 1.172 -23.671 1.00 36.94 631 ALA A N 1
ATOM 4658 C CA . ALA A 1 631 ? 56.768 -0.105 -24.113 1.00 36.94 631 ALA A CA 1
ATOM 4659 C C . ALA A 1 631 ? 55.735 -1.227 -23.929 1.00 36.94 631 ALA A C 1
ATOM 4661 O O . ALA A 1 631 ? 55.063 -1.343 -22.906 1.00 36.94 631 ALA A O 1
ATOM 4662 N N . GLN A 1 632 ? 55.617 -2.016 -24.989 1.00 39.66 632 GLN A N 1
ATOM 4663 C CA . GLN A 1 632 ? 54.794 -3.204 -25.172 1.00 39.66 632 GLN A CA 1
ATOM 4664 C C . GLN A 1 632 ? 55.177 -4.347 -24.209 1.00 39.66 632 GLN A C 1
ATOM 4666 O O . GLN A 1 632 ? 56.323 -4.443 -23.782 1.00 39.66 632 GLN A O 1
ATOM 4671 N N . GLY A 1 633 ? 54.241 -5.272 -23.966 1.00 32.25 633 GLY A N 1
ATOM 4672 C CA . GLY A 1 633 ? 54.514 -6.590 -23.366 1.00 32.25 633 GLY A CA 1
ATOM 4673 C C . GLY A 1 633 ? 53.426 -7.019 -22.377 1.00 32.25 633 GLY A C 1
ATOM 4674 O O . GLY A 1 633 ? 53.454 -6.658 -21.211 1.00 32.25 633 GLY A O 1
ATOM 4675 N N . ALA A 1 634 ? 52.340 -7.638 -22.838 1.00 35.94 634 ALA A N 1
ATOM 4676 C CA . ALA A 1 634 ? 52.208 -9.097 -22.910 1.00 35.94 634 ALA A CA 1
ATOM 4677 C C . ALA A 1 634 ? 52.252 -9.797 -21.536 1.00 35.94 634 ALA A C 1
ATOM 4679 O O . ALA A 1 634 ? 53.298 -10.259 -21.100 1.00 35.94 634 ALA A O 1
ATOM 4680 N N . TYR A 1 635 ? 51.081 -9.987 -20.914 1.00 35.00 635 TYR A N 1
ATOM 4681 C CA . TYR A 1 635 ? 50.849 -11.147 -20.051 1.00 35.00 635 TYR A CA 1
ATOM 4682 C C . TYR A 1 635 ? 49.549 -11.842 -20.443 1.00 35.00 635 TYR A C 1
ATOM 4684 O O . TYR A 1 635 ? 48.458 -11.272 -20.456 1.00 35.00 635 TYR A O 1
ATOM 4692 N N . ALA A 1 636 ? 49.732 -13.091 -20.855 1.00 36.09 636 ALA A N 1
ATOM 4693 C CA . ALA A 1 636 ? 48.754 -13.947 -21.479 1.00 36.09 636 ALA A CA 1
ATOM 4694 C C . ALA A 1 636 ? 47.709 -14.476 -20.490 1.00 36.09 636 ALA A C 1
ATOM 4696 O O . ALA A 1 636 ? 48.004 -14.872 -19.361 1.00 36.09 636 ALA A O 1
ATOM 4697 N N . ARG A 1 637 ? 46.481 -14.571 -21.006 1.00 34.06 637 ARG A N 1
ATOM 4698 C CA . ARG A 1 637 ? 45.398 -15.418 -20.506 1.00 34.06 637 ARG A CA 1
ATOM 4699 C C . ARG A 1 637 ? 45.888 -16.861 -20.329 1.00 34.06 637 ARG A C 1
ATOM 4701 O O . ARG A 1 637 ? 46.363 -17.461 -21.289 1.00 34.06 637 ARG A O 1
ATOM 4708 N N . ARG A 1 638 ? 45.645 -17.470 -19.165 1.00 37.59 638 ARG A N 1
ATOM 4709 C CA . ARG A 1 638 ? 45.535 -18.934 -19.051 1.00 37.59 638 ARG A CA 1
ATOM 4710 C C . ARG A 1 638 ? 44.058 -19.319 -19.053 1.00 37.59 638 ARG A C 1
ATOM 4712 O O . ARG A 1 638 ? 43.362 -19.178 -18.054 1.00 37.59 638 ARG A O 1
ATOM 4719 N N . VAL A 1 639 ? 43.599 -19.783 -20.210 1.00 38.53 639 VAL A N 1
ATOM 4720 C CA . VAL A 1 639 ? 42.338 -20.508 -20.397 1.00 38.53 639 VAL A CA 1
ATOM 4721 C C . VAL A 1 639 ? 42.600 -21.976 -20.045 1.00 38.53 639 VAL A C 1
ATOM 4723 O O . VAL A 1 639 ? 43.569 -22.556 -20.530 1.00 38.53 639 VAL A O 1
ATOM 4726 N N . ARG A 1 640 ? 41.764 -22.577 -19.189 1.00 39.88 640 ARG A N 1
ATOM 4727 C CA . ARG A 1 640 ? 41.745 -24.034 -18.964 1.00 39.88 640 ARG A CA 1
ATOM 4728 C C . ARG A 1 640 ? 41.076 -24.724 -20.164 1.00 39.88 640 ARG A C 1
ATOM 4730 O O . ARG A 1 640 ? 40.014 -24.254 -20.571 1.00 39.88 640 ARG A O 1
ATOM 4737 N N . PRO A 1 641 ? 41.626 -25.826 -20.701 1.00 49.03 641 PRO A N 1
ATOM 4738 C CA . PRO A 1 641 ? 40.936 -26.614 -21.714 1.00 49.03 641 PRO A CA 1
ATOM 4739 C C . PRO A 1 641 ? 39.836 -27.495 -21.085 1.00 49.03 641 PRO A C 1
ATOM 4741 O O . PRO A 1 641 ? 39.921 -27.833 -19.897 1.00 49.03 641 PRO A O 1
ATOM 4744 N N . PRO A 1 642 ? 38.807 -27.875 -21.864 1.00 50.00 642 PRO A N 1
ATOM 4745 C CA . PRO A 1 642 ? 37.787 -28.824 -21.441 1.00 50.00 642 PRO A CA 1
ATOM 4746 C C . PRO A 1 642 ? 38.344 -30.254 -21.458 1.00 50.00 642 PRO A C 1
ATOM 4748 O O . PRO A 1 642 ? 39.158 -30.607 -22.311 1.00 50.00 642 PRO A O 1
ATOM 4751 N N . ARG A 1 643 ? 37.905 -31.069 -20.495 1.00 47.28 643 ARG A N 1
ATOM 4752 C CA . ARG A 1 643 ? 38.146 -32.516 -20.491 1.00 47.28 643 ARG A CA 1
ATOM 4753 C C . ARG A 1 643 ? 37.208 -33.183 -21.500 1.00 47.28 643 ARG A C 1
ATOM 4755 O O . ARG A 1 643 ? 36.034 -32.818 -21.551 1.00 47.28 643 ARG A O 1
ATOM 4762 N N . ALA A 1 644 ? 37.777 -34.101 -22.278 1.00 57.34 644 ALA A N 1
ATOM 4763 C CA . ALA A 1 644 ? 37.061 -35.096 -23.069 1.00 57.34 644 ALA A CA 1
ATOM 4764 C C . ALA A 1 644 ? 36.400 -36.139 -22.161 1.00 57.34 644 ALA A C 1
ATOM 4766 O O . ALA A 1 644 ? 36.939 -36.357 -21.045 1.00 57.34 644 ALA A O 1
#

Secondary structure (DSSP, 8-state):
-------PPPPPPP--SSHHHHHHHHHHHHHHHHHT--HHHHHHH--GGGSTTS-PPPHHHHHHHTTTSS--HHHHHHHHHHH-SSHHHHHHHHHHHHHHHHHHHHHHHSS------HHHHHHHHHHHHHHHHHHHHHHHHHHHHHHHHHHHHHHHHHHHTS-SS--TTS-S----HHHHHHHHHHHHHHHHHHHHHHHHHTPPPPPPPPPPPP-TT-PPPPPPPPPPPPPPPPP----------------------------------------------------PPP------PPPPPP----------------------------------------------------------------------PPPPPPP----TTS--PPPPSSHHHHHHHHHHHHHTT-HHHHHHHHHHHHHHS-HHHHHHHHHHHHHTT-HHHHHHHHHHHHHHS-GGGHHHHHHHHHHTT-HHHHHHHHHHHHHHS-HHHHHHHHHHHHHTT-HHHHHHHHHHHHHHS-GGGHHHHHHHHHHTT-HHHHHHHHHHHHHHS-HHHHHHHHHHHHHTT-HHHHHHHHHHHHSTTTTTS--PPP-----------------------PPPPPP---------------PPPPP-

pLDDT: mean 71.08, std 25.63, range [30.0, 98.44]

Radius of gyration: 41.94 Å; chains: 1; bounding box: 127×111×107 Å

Sequence (644 aa):
MAEGRRRTRSWGPLYGASEDANRIARLLRSWLDRAGLSLRELVAALQPEHFRDKHVPSRTTVSQRLAGANPQWDFVEAVADVCSRDDAERRRMLDEARPAWERLCAGRAEEPAEAVPDPLRRALARAAAAERERGEWHQMTVVLLSRVGSLERDLAALREAGPSRPSPDRGRNCLPPWARRELERGEAERERLIAELHRTRHRPPAPAPAPAPAPHGASPAPASPAPATPGPRPAGAGAPGTYGTSAARGVSAAQGASAAQGTSTPDRPDSRTGHGPVRLSGTNGPGEPAGPAHRARPAEPAWAGGPEQPDGADRADRADKAASPPGVASAQGVASAQGVAPAAPSDPANSANSTAPAGPTAPAAPSAPPDSAPPASPPVDGDPGRRAGAPHKSPLATALSLAEARERGRGDEARRVALAVGRDSTPGYVQRVLALLDADGRPEEFDLVLSAVVRERPARLVPAVLTAFGKAHRDLDATRLRTALARVRPAERLLAVLAALRADMKHTDAYLILSAAGRMRPVADIPPLVKVLRAKERPDDIGWLMQFAGSDRSPTEARALAEILRRAGEGGAAELLLGWLEEGPGDHAPVPVPDPEPVPDGGGQFPAARDLATALVPVRAPVLGRHFAPAQGAYARRVRPPRA